Protein AF-A0A3N5P2Y3-F1 (afdb_monomer)

Solvent-accessible surface area (backbone atoms only — not comparable to full-atom values): 26190 Å² total; per-residue (Å²): 135,91,80,46,41,62,80,59,41,38,80,62,49,76,40,61,55,87,36,26,39,49,55,52,52,53,50,26,63,75,69,72,40,63,54,35,40,26,20,47,99,86,50,33,60,53,27,33,39,42,50,65,51,55,53,56,60,42,45,58,80,84,41,73,85,28,77,71,58,50,77,72,63,51,73,63,60,43,50,52,30,48,62,71,39,39,75,42,48,36,70,82,55,31,45,65,76,66,71,67,44,43,50,86,40,55,68,67,58,52,50,49,52,34,62,80,65,70,39,64,60,34,43,24,29,49,97,81,41,29,73,69,20,32,39,39,57,67,50,52,51,52,51,51,35,59,75,70,58,42,75,80,62,65,75,79,72,73,77,80,66,77,75,76,73,73,84,76,87,58,63,77,70,27,14,39,38,28,60,47,77,80,24,70,40,20,51,34,26,37,44,52,46,5,36,50,33,35,46,49,39,84,53,25,61,36,35,35,44,32,36,60,47,47,64,68,61,59,52,55,52,48,63,62,48,71,72,61,88,68,93,70,96,67,62,66,68,59,58,50,50,51,53,48,51,48,46,39,64,72,51,46,50,55,51,51,51,52,47,52,50,42,19,46,68,22,46,31,77,42,52,75,44,82,45,79,46,79,40,58,54,42,60,53,51,51,51,50,48,66,76,44,86,40,26,26,36,42,26,25,42,41,64,87,83,80,77,91,73,88,63,64,20,71,50,54,50,51,46,58,67,35,73,57,67,40,26,39,35,38,45,18,58,63,50,72,74,65,53,70,92,46,68,79,44,33,26,33,35,34,53,42,80,71,20,71,18,18,50,44,18,43,48,53,49,21,53,52,43,37,49,48,40,82,53,34,63,35,37,36,41,33,36,58,46,43,54,83,55,58,78,71,56,98,76,77,96,64,58,75,65,52,43,54,49,55,48,50,46,48,25,45,78,54,66,35,64,66,92,36,54,44,82,45,81,47,78,39,59,52,40,61,51,54,53,49,50,40,58,76,70,61,32,29,26,41,30,25,16,27,36,61,85,70,96,70,67,98,43,52,56,28,71,48,46,50,49,38,60,51,68,50,52,49,25,24,34,34,35,22,38,59,131

Radius of gyration: 28.96 Å; Cα contacts (8 Å, |Δi|>4): 832; chains: 1; bounding box: 65×75×72 Å

Sequence (483 aa):
MNTKIQDIMRKPVLIDSNATFVDALRKMILDKTNSLLVVNKSGKLIGAVQSFDLIKQVVPAYLQSDEIAAHFATDEIFKEACEAAKNIPIEKLMNKNPKTITPQGSLLGAIVIALAHGQARIPVVDEQHRPLGILTRTQLKQVIGKCIDIEKSLAKEELVEPRPFKAVSAEPLTGFLLPVDGSEPGKRAVRFTGCLASALGDRVHTITLLRVLAGGYLKRRLDDMAKVRVKGEIIESDIFKTSREEHVSKNIKPMLAEAEAELKKFGARASVDQKIADGVPAEQILQIAEEGDYSTIIMGRRGISAVREVLLGSVTASLLHKPIRQSVYVIGAKADILKADTCPIPRILVPLDGSPHAEAAAREAAILAKCYGDAVAEVILLHVIDLARYAKSEHISKSQEDILKEAQQIFTDSGVSESRIANMVEYGSPGEVILNTAKEKRTNLLILGRRGRSAFQELFMGSVSREVVQRCTDATVGVVSGY

Nearest PDB structures (foldseek):
  4esy-assembly1_B  TM=7.771E-01  e=1.779E-09  Sphaerobacter thermophilus DSM 20745
  4noc-assembly2_C-2  TM=7.781E-01  e=1.392E-08  Kribbella flavida DSM 17836
  4noc-assembly1_A  TM=7.664E-01  e=3.169E-08  Kribbella flavida DSM 17836
  4noc-assembly1_B  TM=7.401E-01  e=2.205E-07  Kribbella flavida DSM 17836
  4r2l-assembly1_B-2  TM=6.651E-01  e=1.518E-05  Salmonella enterica subsp. enterica serovar Typhimurium str. LT2

Structure (mmCIF, N/CA/C/O backbone):
data_AF-A0A3N5P2Y3-F1
#
_entry.id   AF-A0A3N5P2Y3-F1
#
loop_
_atom_site.group_PDB
_atom_site.id
_atom_site.type_symbol
_atom_site.label_atom_id
_atom_site.label_alt_id
_atom_site.label_comp_id
_atom_site.label_asym_id
_atom_site.label_entity_id
_atom_site.label_seq_id
_atom_site.pdbx_PDB_ins_code
_atom_site.Cartn_x
_atom_site.Cartn_y
_atom_site.Cartn_z
_atom_site.occupancy
_atom_site.B_iso_or_equiv
_atom_site.auth_seq_id
_atom_site.auth_comp_id
_atom_site.auth_asym_id
_atom_site.auth_atom_id
_atom_site.pdbx_PDB_model_num
ATOM 1 N N . MET A 1 1 ? 14.791 -20.524 -47.109 1.00 62.75 1 MET A N 1
ATOM 2 C CA . MET A 1 1 ? 14.972 -19.054 -47.081 1.00 62.75 1 MET A CA 1
ATOM 3 C C . MET A 1 1 ? 16.468 -18.764 -47.193 1.00 62.75 1 MET A C 1
ATOM 5 O O . MET A 1 1 ? 17.213 -19.352 -46.424 1.00 62.75 1 MET A O 1
ATOM 9 N N . ASN A 1 2 ? 16.923 -17.952 -48.156 1.00 70.88 2 ASN A N 1
ATOM 10 C CA . ASN A 1 2 ? 18.357 -17.678 -48.395 1.00 70.88 2 ASN A CA 1
ATOM 11 C C . ASN A 1 2 ? 18.749 -16.252 -47.959 1.00 70.88 2 ASN A C 1
ATOM 13 O O . ASN A 1 2 ? 19.400 -15.523 -48.701 1.00 70.88 2 ASN A O 1
ATOM 17 N N . THR A 1 3 ? 18.269 -15.822 -46.791 1.00 82.62 3 THR A N 1
ATOM 18 C CA . THR A 1 3 ? 18.507 -14.467 -46.272 1.00 82.62 3 THR A CA 1
ATOM 19 C C . THR A 1 3 ? 19.922 -14.363 -45.718 1.00 82.62 3 THR A C 1
ATOM 21 O O . THR A 1 3 ? 20.267 -15.088 -44.782 1.00 82.62 3 THR A O 1
ATOM 24 N N . LYS A 1 4 ? 20.734 -13.451 -46.256 1.00 88.56 4 LYS A N 1
ATOM 25 C CA . LYS A 1 4 ? 22.089 -13.173 -45.767 1.00 88.56 4 LYS A CA 1
ATOM 26 C C . LYS A 1 4 ? 22.096 -11.955 -44.843 1.00 88.56 4 LYS A C 1
ATOM 28 O O . LYS A 1 4 ? 21.179 -11.138 -44.855 1.00 88.56 4 LYS A O 1
ATOM 33 N N . ILE A 1 5 ? 23.162 -11.801 -44.054 1.00 90.75 5 ILE A N 1
ATOM 34 C CA . ILE A 1 5 ? 23.327 -10.664 -43.129 1.00 90.75 5 ILE A CA 1
ATOM 35 C C . ILE A 1 5 ? 23.330 -9.330 -43.883 1.00 90.75 5 ILE A C 1
ATOM 37 O O . ILE A 1 5 ? 22.696 -8.372 -43.442 1.00 90.75 5 ILE A O 1
ATOM 41 N N . GLN A 1 6 ? 23.983 -9.285 -45.046 1.00 91.94 6 GLN A N 1
ATOM 42 C CA . GLN A 1 6 ? 24.007 -8.106 -45.915 1.00 91.94 6 GLN A CA 1
ATOM 43 C C . GLN A 1 6 ? 22.612 -7.615 -46.341 1.00 91.94 6 GLN A C 1
ATOM 45 O O . GLN A 1 6 ? 22.437 -6.421 -46.557 1.00 91.94 6 GLN A O 1
ATOM 50 N N . ASP A 1 7 ? 21.624 -8.513 -46.421 1.00 89.50 7 ASP A N 1
ATOM 51 C CA . ASP A 1 7 ? 20.279 -8.192 -46.912 1.00 89.50 7 ASP A CA 1
ATOM 52 C C . ASP A 1 7 ? 19.411 -7.543 -45.820 1.00 89.50 7 ASP A C 1
ATOM 54 O O . ASP A 1 7 ? 18.368 -6.957 -46.104 1.00 89.50 7 ASP A O 1
ATOM 58 N N . ILE A 1 8 ? 19.825 -7.667 -44.556 1.00 90.25 8 ILE A N 1
ATOM 59 C CA . ILE A 1 8 ? 19.048 -7.237 -43.387 1.00 90.25 8 ILE A CA 1
ATOM 60 C C . ILE A 1 8 ? 19.789 -6.230 -42.503 1.00 90.25 8 ILE A C 1
ATOM 62 O O . ILE A 1 8 ? 19.181 -5.629 -41.620 1.00 90.25 8 ILE A O 1
ATOM 66 N N . MET A 1 9 ? 21.091 -6.025 -42.699 1.00 92.12 9 MET A N 1
ATOM 67 C CA . MET A 1 9 ? 21.838 -5.011 -41.957 1.00 92.12 9 MET A CA 1
ATOM 68 C C . MET A 1 9 ? 21.356 -3.597 -42.308 1.00 92.12 9 MET A C 1
ATOM 70 O O . MET A 1 9 ? 20.942 -3.312 -43.430 1.00 92.12 9 MET A O 1
ATOM 74 N N . ARG A 1 10 ? 21.435 -2.678 -41.347 1.00 91.25 10 ARG A N 1
ATOM 75 C CA . ARG A 1 10 ? 21.181 -1.249 -41.573 1.00 91.25 10 ARG A CA 1
ATOM 76 C C . ARG A 1 10 ? 22.482 -0.473 -41.645 1.00 91.25 10 ARG A C 1
ATOM 78 O O . ARG A 1 10 ? 23.489 -0.912 -41.099 1.00 91.25 10 ARG A O 1
ATOM 85 N N . LYS A 1 11 ? 22.448 0.709 -42.264 1.00 92.19 11 LYS A N 1
ATOM 86 C CA . LYS A 1 11 ? 23.591 1.628 -42.241 1.00 92.19 11 LYS A CA 1
ATOM 87 C C . LYS A 1 11 ? 23.950 1.975 -40.790 1.00 92.19 11 LYS A C 1
ATOM 89 O O . LYS A 1 11 ? 23.043 2.281 -40.009 1.00 92.19 11 LYS A O 1
ATOM 94 N N . PRO A 1 12 ? 25.236 1.909 -40.415 1.00 93.25 12 PRO A N 1
ATOM 95 C CA . PRO A 1 12 ? 25.651 2.274 -39.078 1.00 93.25 12 PRO A CA 1
ATOM 96 C C . PRO A 1 12 ? 25.706 3.797 -38.955 1.00 93.25 12 PRO A C 1
ATOM 98 O O . PRO A 1 12 ? 25.981 4.506 -39.922 1.00 93.25 12 PRO A O 1
ATOM 101 N N . VAL A 1 13 ? 25.496 4.294 -37.741 1.00 95.19 13 VAL A N 1
ATOM 102 C CA . VAL A 1 13 ? 25.806 5.684 -37.402 1.00 95.19 13 VAL A CA 1
ATOM 103 C C . VAL A 1 13 ? 27.180 5.689 -36.748 1.00 95.19 13 VAL A C 1
ATOM 105 O O . VAL A 1 13 ? 27.396 5.010 -35.742 1.00 95.19 13 VAL A O 1
ATOM 108 N N . LEU A 1 14 ? 28.118 6.402 -37.363 1.00 96.00 14 LEU A N 1
ATOM 109 C CA . LEU A 1 14 ? 29.520 6.420 -36.953 1.00 96.00 14 LEU A CA 1
ATOM 110 C C . LEU A 1 14 ? 29.823 7.643 -36.094 1.00 96.00 14 LEU A C 1
ATOM 112 O O . LEU A 1 14 ? 29.237 8.704 -36.301 1.00 96.00 14 LEU A O 1
ATOM 116 N N . ILE A 1 15 ? 30.765 7.507 -35.171 1.00 97.06 15 ILE A N 1
ATOM 117 C CA . ILE A 1 15 ? 31.298 8.619 -34.388 1.00 97.06 15 ILE A CA 1
ATOM 118 C C . ILE A 1 15 ? 32.814 8.481 -34.238 1.00 97.06 15 ILE A C 1
ATOM 120 O O . ILE A 1 15 ? 33.336 7.368 -34.167 1.00 97.06 15 ILE A O 1
ATOM 124 N N . ASP A 1 16 ? 33.519 9.610 -34.236 1.00 95.75 16 ASP A N 1
ATOM 125 C CA . ASP A 1 16 ? 34.974 9.637 -34.082 1.00 95.75 16 ASP A CA 1
ATOM 126 C C . ASP A 1 16 ? 35.385 9.309 -32.639 1.00 95.75 16 ASP A C 1
ATOM 128 O O . ASP A 1 16 ? 34.681 9.638 -31.682 1.00 95.75 16 ASP A O 1
ATOM 132 N N . SER A 1 17 ? 36.546 8.679 -32.475 1.00 94.31 17 SER A N 1
ATOM 133 C CA . SER A 1 17 ? 37.089 8.294 -31.172 1.00 94.31 17 SER A CA 1
ATOM 134 C C . SER A 1 17 ? 37.378 9.463 -30.226 1.00 94.31 17 SER A C 1
ATOM 136 O O . SER A 1 17 ? 37.420 9.258 -29.017 1.00 94.31 17 SER A O 1
ATOM 138 N N . ASN A 1 18 ? 37.574 10.676 -30.753 1.00 94.81 18 ASN A N 1
ATOM 139 C CA . ASN A 1 18 ? 37.825 11.882 -29.957 1.00 94.81 18 ASN A CA 1
ATOM 140 C C . ASN A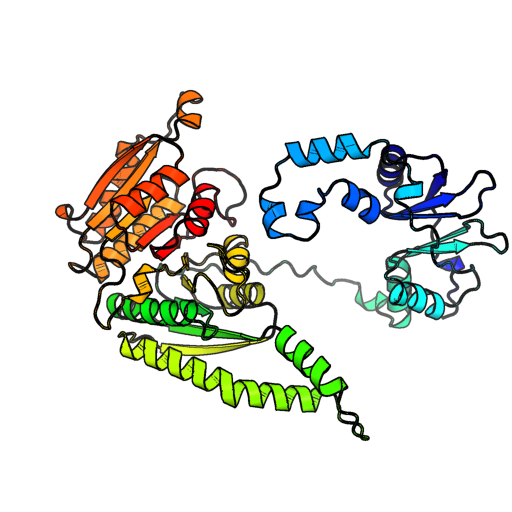 1 18 ? 36.536 12.571 -29.483 1.00 94.81 18 ASN A C 1
ATOM 142 O O . ASN A 1 18 ? 36.601 13.611 -28.831 1.00 94.81 18 ASN A O 1
ATOM 146 N N . ALA A 1 19 ? 35.369 12.020 -29.825 1.00 96.94 19 ALA A N 1
ATOM 147 C CA . ALA A 1 19 ? 34.086 12.575 -29.434 1.00 96.94 19 ALA A CA 1
ATOM 148 C C . ALA A 1 19 ? 33.841 12.485 -27.921 1.00 96.94 19 ALA A C 1
ATOM 150 O O . ALA A 1 19 ? 34.398 11.647 -27.204 1.00 96.94 19 ALA A O 1
ATOM 151 N N . THR A 1 20 ? 32.945 13.341 -27.447 1.00 97.75 20 THR A N 1
ATOM 152 C CA . THR A 1 20 ? 32.505 13.398 -26.052 1.00 97.75 20 THR A CA 1
ATOM 153 C C . THR A 1 20 ? 31.113 12.794 -25.864 1.00 97.75 20 THR A C 1
ATOM 155 O O . THR A 1 20 ? 30.417 12.441 -26.821 1.00 97.75 20 THR A O 1
ATOM 158 N N . PHE A 1 21 ? 30.675 12.708 -24.609 1.00 96.75 21 PHE A N 1
ATOM 159 C CA . PHE A 1 21 ? 29.302 12.387 -24.233 1.00 96.75 21 PHE A CA 1
ATOM 160 C C . PHE A 1 21 ? 28.274 13.263 -24.966 1.00 96.75 21 PHE A C 1
ATOM 162 O O . PHE A 1 21 ? 27.301 12.736 -25.506 1.00 96.75 21 PHE A O 1
ATOM 169 N N . VAL A 1 22 ? 28.485 14.586 -25.028 1.00 96.88 22 VAL A N 1
ATOM 170 C CA . VAL A 1 22 ? 27.554 15.511 -25.705 1.00 96.88 22 VAL A CA 1
ATOM 171 C C . VAL A 1 22 ? 27.490 15.237 -27.201 1.00 96.88 22 VAL A C 1
ATOM 173 O O . VAL A 1 22 ? 26.399 15.242 -27.771 1.00 96.88 22 VAL A O 1
ATOM 176 N N . ASP A 1 23 ? 28.627 14.963 -27.838 1.00 97.44 23 ASP A N 1
ATOM 177 C CA . ASP A 1 23 ? 28.667 14.641 -29.266 1.00 97.44 23 ASP A CA 1
ATOM 178 C C . ASP A 1 23 ? 27.912 13.342 -29.558 1.00 97.44 23 ASP A C 1
ATOM 180 O O . ASP A 1 23 ? 27.115 13.279 -30.497 1.00 97.44 23 ASP A O 1
ATOM 184 N N . ALA A 1 24 ? 28.109 12.324 -28.713 1.00 96.94 24 ALA A N 1
ATOM 185 C CA . ALA A 1 24 ? 27.400 11.054 -28.799 1.00 96.94 24 ALA A CA 1
ATOM 186 C C . ALA A 1 24 ? 25.887 11.236 -28.625 1.00 96.94 24 ALA A C 1
ATOM 188 O O . ALA A 1 24 ? 25.109 10.765 -29.456 1.00 96.94 24 ALA A O 1
ATOM 189 N N . LEU A 1 25 ? 25.468 11.962 -27.586 1.00 96.19 25 LEU A N 1
ATOM 190 C CA . LEU A 1 25 ? 24.062 12.233 -27.300 1.00 96.19 25 LEU A CA 1
ATOM 191 C C . LEU A 1 25 ? 23.401 13.014 -28.441 1.00 96.19 25 LEU A C 1
ATOM 193 O O . LEU A 1 25 ? 22.348 12.616 -28.939 1.00 96.19 25 LEU A O 1
ATOM 197 N N . ARG A 1 26 ? 24.049 14.088 -28.909 1.00 97.00 26 ARG A N 1
ATOM 198 C CA . ARG A 1 26 ? 23.584 14.892 -30.047 1.00 97.00 26 ARG A CA 1
ATOM 199 C C . ARG A 1 26 ? 23.391 14.018 -31.280 1.00 97.00 26 ARG A C 1
ATOM 201 O O . ARG A 1 26 ? 22.352 14.101 -31.933 1.00 97.00 26 ARG A O 1
ATOM 208 N N . LYS A 1 27 ? 24.370 13.166 -31.587 1.00 96.31 27 LYS A N 1
ATOM 209 C CA . LYS A 1 27 ? 24.320 12.295 -32.759 1.00 96.31 27 LYS A CA 1
ATOM 210 C C . LYS A 1 27 ? 23.215 11.243 -32.651 1.00 96.31 27 LYS A C 1
ATOM 212 O O . LYS A 1 27 ? 22.476 11.049 -33.608 1.00 96.31 27 LYS A O 1
ATOM 217 N N . MET A 1 28 ? 23.033 10.636 -31.477 1.00 95.12 28 MET A N 1
ATOM 218 C CA . MET A 1 28 ? 21.933 9.700 -31.213 1.00 95.12 28 MET A CA 1
ATOM 219 C C . MET A 1 28 ? 20.549 10.341 -31.394 1.00 95.12 28 MET A C 1
ATOM 221 O O . MET A 1 28 ? 19.680 9.733 -32.020 1.00 95.12 28 MET A O 1
ATOM 225 N N . ILE A 1 29 ? 20.354 11.569 -30.901 1.00 92.25 29 ILE A N 1
ATOM 226 C CA . ILE A 1 29 ? 19.088 12.308 -31.032 1.00 92.25 29 ILE A CA 1
ATOM 227 C C . ILE A 1 29 ? 18.802 12.653 -32.499 1.00 92.25 29 ILE A C 1
ATOM 229 O O . ILE A 1 29 ? 17.711 12.363 -32.992 1.00 92.25 29 ILE A O 1
ATOM 233 N N . LEU A 1 30 ? 19.776 13.240 -33.204 1.00 93.94 30 LEU A N 1
ATOM 234 C CA . LEU A 1 30 ? 19.615 13.667 -34.600 1.00 93.94 30 LEU A CA 1
ATOM 235 C C . LEU A 1 30 ? 19.366 12.483 -35.539 1.00 93.94 30 LEU A C 1
ATOM 237 O O . LEU A 1 30 ? 18.422 12.504 -36.327 1.00 93.94 30 LEU A O 1
ATOM 241 N N . ASP A 1 31 ? 20.178 11.433 -35.419 1.00 91.62 31 ASP A N 1
ATOM 242 C CA . ASP A 1 31 ? 20.092 10.244 -36.269 1.00 91.62 31 ASP A CA 1
ATOM 243 C C . ASP A 1 31 ? 19.019 9.243 -35.779 1.00 91.62 31 ASP A C 1
ATOM 245 O O . ASP A 1 31 ? 18.874 8.158 -36.346 1.00 91.62 31 ASP A O 1
ATOM 249 N N . LYS A 1 32 ? 18.265 9.586 -34.718 1.00 91.31 32 LYS A N 1
ATOM 250 C CA . LYS A 1 32 ? 17.223 8.756 -34.078 1.00 91.31 32 LYS A CA 1
ATOM 251 C C . LYS A 1 32 ? 17.689 7.316 -33.834 1.00 91.31 32 LYS A C 1
ATOM 253 O O . LYS A 1 32 ? 16.984 6.344 -34.123 1.00 91.31 32 LYS A O 1
ATOM 258 N N . THR A 1 33 ? 18.901 7.178 -33.304 1.00 88.75 33 THR A N 1
ATOM 259 C CA . THR A 1 33 ? 19.551 5.893 -33.040 1.00 88.75 33 THR A CA 1
ATOM 260 C C . THR A 1 33 ? 19.913 5.757 -31.569 1.00 88.75 33 THR A C 1
ATOM 262 O O . THR A 1 33 ? 20.236 6.719 -30.889 1.00 88.75 33 THR A O 1
ATOM 265 N N . ASN A 1 34 ? 19.921 4.519 -31.089 1.00 88.00 34 ASN A N 1
ATOM 266 C CA . ASN A 1 34 ? 20.311 4.162 -29.725 1.00 88.00 34 ASN A CA 1
ATOM 267 C C . ASN A 1 34 ? 21.711 3.527 -29.670 1.00 88.00 34 ASN A C 1
ATOM 269 O O . ASN A 1 34 ? 22.082 2.920 -28.663 1.00 88.00 34 ASN A O 1
ATOM 273 N N . SER A 1 35 ? 22.465 3.572 -30.772 1.00 90.38 35 SER A N 1
ATOM 274 C CA . SER A 1 35 ? 23.852 3.115 -30.804 1.00 90.38 35 SER A CA 1
ATOM 275 C C . SER A 1 35 ? 24.683 3.817 -31.856 1.00 90.38 35 SER A C 1
ATOM 277 O O . SER A 1 35 ? 24.202 4.057 -32.966 1.00 90.38 35 SER A O 1
ATOM 279 N N . LEU A 1 36 ? 25.953 3.999 -31.524 1.00 95.00 36 LEU A N 1
ATOM 280 C CA . LEU A 1 36 ? 26.986 4.532 -32.391 1.00 95.00 36 LEU A CA 1
ATOM 281 C C . LEU A 1 36 ? 28.140 3.535 -32.478 1.00 95.00 36 LEU A C 1
ATOM 283 O O . LEU A 1 36 ? 28.484 2.879 -31.491 1.00 95.00 36 LEU A O 1
ATOM 287 N N . LEU A 1 37 ? 28.740 3.434 -33.659 1.00 96.00 37 LEU A N 1
ATOM 288 C CA . LEU A 1 37 ? 29.993 2.716 -33.851 1.00 96.00 37 LEU A CA 1
ATOM 289 C C . LEU A 1 37 ? 31.141 3.715 -33.808 1.00 96.00 37 LEU A C 1
ATOM 291 O O . LEU A 1 37 ? 31.149 4.687 -34.563 1.00 96.00 37 LEU A O 1
ATOM 295 N N . VAL A 1 38 ? 32.091 3.474 -32.911 1.00 96.81 38 VAL A N 1
ATOM 296 C CA . VAL A 1 38 ? 33.249 4.340 -32.717 1.00 96.81 38 VAL A CA 1
ATOM 297 C C . VAL A 1 38 ? 34.339 3.907 -33.681 1.00 96.81 38 VAL A C 1
ATOM 299 O O . VAL A 1 38 ? 34.763 2.746 -33.670 1.00 96.81 38 VAL A O 1
ATOM 302 N N . VAL A 1 39 ? 34.785 4.838 -34.516 1.00 96.19 39 VAL A N 1
ATOM 303 C CA . VAL A 1 39 ? 35.853 4.615 -35.491 1.00 96.19 39 VAL A CA 1
ATOM 304 C C . VAL A 1 39 ? 37.058 5.488 -35.180 1.00 96.19 39 VAL A C 1
ATOM 306 O O . VAL A 1 39 ? 36.932 6.585 -34.638 1.00 96.19 39 VAL A O 1
ATOM 309 N N . ASN A 1 40 ? 38.242 4.989 -35.515 1.00 94.81 40 ASN A N 1
ATOM 310 C CA . ASN A 1 40 ? 39.458 5.795 -35.493 1.00 94.81 40 ASN A CA 1
ATOM 311 C C . ASN A 1 40 ? 39.592 6.629 -36.787 1.00 94.81 40 ASN A C 1
ATOM 313 O O . ASN A 1 40 ? 38.794 6.501 -37.718 1.00 94.81 40 ASN A O 1
ATOM 317 N N . LYS A 1 41 ? 40.668 7.421 -36.891 1.00 92.00 41 LYS A N 1
ATOM 318 C CA . LYS A 1 41 ? 40.964 8.257 -38.071 1.00 92.00 41 LYS A CA 1
ATOM 319 C C . LYS A 1 41 ? 41.088 7.485 -39.393 1.00 92.00 41 LYS A C 1
ATOM 321 O O . LYS A 1 41 ? 40.909 8.081 -40.448 1.00 92.00 41 LYS A O 1
ATOM 326 N N . SER A 1 42 ? 41.397 6.185 -39.360 1.00 91.12 42 SER A N 1
ATOM 327 C CA . SER A 1 42 ? 41.461 5.340 -40.562 1.00 91.12 42 SER A CA 1
ATOM 328 C C . SER A 1 42 ? 40.126 4.670 -40.912 1.00 91.12 42 SER A C 1
ATOM 330 O O . SER A 1 42 ? 40.066 3.873 -41.846 1.00 91.12 42 SER A O 1
ATOM 332 N N . GLY A 1 43 ? 39.049 4.979 -40.179 1.00 91.62 43 GLY A N 1
ATOM 333 C CA . GLY A 1 43 ? 37.712 4.424 -40.394 1.00 91.62 43 GLY A CA 1
ATOM 334 C C . GLY A 1 43 ? 37.526 3.000 -39.861 1.00 91.62 43 GLY A C 1
ATOM 335 O O . GLY A 1 43 ? 36.499 2.376 -40.130 1.00 91.62 43 GLY A O 1
ATOM 336 N N . LYS A 1 44 ? 38.497 2.466 -39.110 1.00 95.75 44 LYS A N 1
ATOM 337 C CA . LYS A 1 44 ? 38.411 1.136 -38.498 1.00 95.75 44 LYS A CA 1
ATOM 338 C C . LYS A 1 44 ? 37.555 1.194 -37.237 1.00 95.75 44 LYS A C 1
ATOM 340 O O . LYS A 1 44 ? 37.690 2.126 -36.443 1.00 95.75 44 LYS A O 1
ATOM 345 N N . LEU A 1 45 ? 36.714 0.181 -37.035 1.00 96.12 45 LEU A N 1
ATOM 346 C CA . LEU A 1 45 ? 35.938 0.029 -35.807 1.00 96.12 45 LEU A CA 1
ATOM 347 C C . LEU A 1 45 ? 36.878 -0.184 -34.612 1.00 96.12 45 LEU A C 1
ATOM 349 O O . LEU A 1 45 ? 37.726 -1.075 -34.645 1.00 96.12 45 LEU A O 1
ATOM 353 N N . ILE A 1 46 ? 36.709 0.611 -33.558 1.00 95.62 46 ILE A N 1
ATOM 354 C CA . ILE A 1 46 ? 37.466 0.476 -32.301 1.00 95.62 46 ILE A CA 1
ATOM 355 C C . ILE A 1 46 ? 36.570 0.372 -31.063 1.00 95.62 46 ILE A C 1
ATOM 357 O O . ILE A 1 46 ? 37.059 0.138 -29.962 1.00 95.62 46 ILE A O 1
ATOM 361 N N . GLY A 1 47 ? 35.261 0.563 -31.224 1.00 94.31 47 GLY A N 1
ATOM 362 C CA . GLY A 1 47 ? 34.318 0.419 -30.130 1.00 94.31 47 GLY A CA 1
ATOM 363 C C . GLY A 1 47 ? 32.874 0.642 -30.545 1.00 94.31 47 GLY A C 1
ATOM 364 O O . GLY A 1 47 ? 32.572 0.984 -31.688 1.00 94.31 47 GLY A O 1
ATOM 365 N N . ALA A 1 48 ? 31.962 0.444 -29.603 1.00 93.44 48 ALA A N 1
ATOM 366 C CA . ALA A 1 48 ? 30.548 0.752 -29.775 1.00 93.44 48 ALA A CA 1
ATOM 367 C C . ALA A 1 48 ? 29.983 1.365 -28.495 1.00 93.44 48 ALA A C 1
ATOM 369 O O . ALA A 1 48 ? 30.359 0.960 -27.395 1.00 93.44 48 ALA A O 1
ATOM 370 N N . VAL A 1 49 ? 29.076 2.326 -28.652 1.00 93.19 49 VAL A N 1
ATOM 371 C CA . VAL A 1 49 ? 28.420 3.043 -27.548 1.00 93.19 49 VAL A CA 1
ATOM 372 C C . VAL A 1 49 ? 26.921 2.932 -27.735 1.00 93.19 49 VAL A C 1
ATOM 374 O O . VAL A 1 49 ?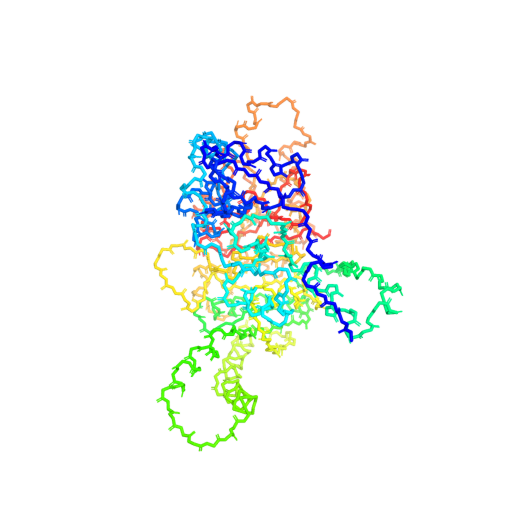 26.409 3.128 -28.840 1.00 93.19 49 VAL A O 1
ATOM 377 N N . GLN A 1 50 ? 26.206 2.615 -26.667 1.00 90.25 50 GLN A N 1
ATOM 378 C CA . GLN A 1 50 ? 24.756 2.508 -26.631 1.00 90.25 50 GLN A CA 1
ATOM 379 C C . GLN A 1 50 ? 24.153 3.615 -25.768 1.00 90.25 50 GLN A C 1
ATOM 381 O O . GLN A 1 50 ? 24.815 4.178 -24.901 1.00 90.25 50 GLN A O 1
ATOM 386 N N . SER A 1 51 ? 22.869 3.909 -25.974 1.00 89.56 51 SER A N 1
ATOM 387 C CA . SER A 1 51 ? 22.150 4.870 -25.128 1.00 89.56 51 SER A CA 1
ATOM 388 C C . SER A 1 51 ? 22.195 4.488 -23.644 1.00 89.56 51 SER A C 1
ATOM 390 O O . SER A 1 51 ? 22.288 5.368 -22.796 1.00 89.56 51 SER A O 1
ATOM 392 N N . PHE A 1 52 ? 22.224 3.189 -23.325 1.00 85.38 52 PHE A N 1
ATOM 393 C CA . PHE A 1 52 ? 22.409 2.699 -21.958 1.00 85.38 52 PHE A CA 1
ATOM 394 C C . PHE A 1 52 ? 23.742 3.144 -21.333 1.00 85.38 52 PHE A C 1
ATOM 396 O O . PHE A 1 52 ? 23.762 3.530 -20.166 1.00 85.38 52 PHE A O 1
ATOM 403 N N . ASP A 1 53 ? 24.833 3.163 -22.107 1.00 89.31 53 ASP A N 1
ATOM 404 C CA . ASP A 1 53 ? 26.152 3.596 -21.625 1.00 89.31 53 ASP A CA 1
ATOM 405 C C . ASP A 1 53 ? 26.147 5.084 -21.252 1.00 89.31 53 ASP A C 1
ATOM 407 O O . ASP A 1 53 ? 26.806 5.471 -20.288 1.00 89.31 53 ASP A O 1
ATOM 411 N N . LEU A 1 54 ? 25.364 5.897 -21.978 1.00 90.31 54 LEU A N 1
ATOM 412 C CA . LEU A 1 54 ? 25.151 7.316 -21.677 1.00 90.31 54 LEU A CA 1
ATOM 413 C C . LEU A 1 54 ? 24.250 7.500 -20.448 1.00 90.31 54 LEU A C 1
ATOM 415 O O . LEU A 1 54 ? 24.609 8.231 -19.529 1.00 90.31 54 LEU A O 1
ATOM 419 N N . ILE A 1 55 ? 23.108 6.805 -20.399 1.00 85.31 55 ILE A N 1
ATOM 420 C CA . ILE A 1 55 ? 22.159 6.877 -19.274 1.00 85.31 55 ILE A CA 1
ATOM 421 C C . ILE A 1 55 ? 22.858 6.510 -17.963 1.00 85.31 55 ILE A C 1
ATOM 423 O O . ILE A 1 55 ? 22.681 7.189 -16.958 1.00 85.31 55 ILE A O 1
ATOM 427 N N . LYS A 1 56 ? 23.722 5.492 -17.978 1.00 83.56 56 LYS A N 1
ATOM 428 C CA . LYS A 1 56 ? 24.483 5.082 -16.796 1.00 83.56 56 LYS A CA 1
ATOM 429 C C . LYS A 1 56 ? 25.361 6.202 -16.217 1.00 83.56 56 LYS A C 1
ATOM 431 O O . LYS A 1 56 ? 25.581 6.211 -15.011 1.00 83.56 56 LYS A O 1
ATOM 436 N N . GLN A 1 57 ? 25.852 7.141 -17.032 1.00 86.56 57 GLN A N 1
ATOM 437 C CA . GLN A 1 57 ? 26.707 8.237 -16.543 1.00 86.56 57 GLN A CA 1
ATOM 438 C C . GLN A 1 57 ? 25.940 9.314 -15.781 1.00 86.56 57 GLN A C 1
ATOM 440 O O . GLN A 1 57 ? 26.532 10.014 -14.968 1.00 86.56 57 GLN A O 1
ATOM 445 N N . VAL A 1 58 ? 24.640 9.452 -16.042 1.00 84.00 58 VAL A N 1
ATOM 446 C CA . VAL A 1 58 ? 23.791 10.464 -15.395 1.00 84.00 58 VAL A CA 1
ATOM 447 C C . VAL A 1 58 ? 23.043 9.907 -14.181 1.00 84.00 58 VAL A C 1
ATOM 449 O O . VAL A 1 58 ? 22.214 10.598 -13.597 1.00 84.00 58 VAL A O 1
ATOM 452 N N . VAL A 1 59 ? 23.350 8.666 -13.781 1.00 75.88 59 VAL A N 1
ATOM 453 C CA . VAL A 1 59 ? 22.857 8.046 -12.548 1.00 75.88 59 VAL A CA 1
ATOM 454 C C . VAL A 1 59 ? 23.971 8.084 -11.494 1.00 75.88 59 VAL A C 1
ATOM 456 O O . VAL A 1 59 ? 24.979 7.384 -11.657 1.00 75.88 59 VAL A O 1
ATOM 459 N N . PRO A 1 60 ? 23.807 8.859 -10.403 1.00 69.94 60 PRO A N 1
ATOM 460 C CA . PRO A 1 60 ? 24.751 8.883 -9.290 1.00 69.94 60 PRO A CA 1
ATOM 461 C C . PRO A 1 60 ? 25.083 7.478 -8.779 1.00 69.94 60 PRO A C 1
ATOM 463 O O . PRO A 1 60 ? 24.203 6.628 -8.671 1.00 69.94 60 PRO A O 1
ATOM 466 N N . ALA A 1 61 ? 26.349 7.227 -8.433 1.00 66.56 61 ALA A N 1
ATOM 467 C CA . ALA A 1 61 ? 26.833 5.886 -8.085 1.00 66.56 61 ALA A CA 1
ATOM 468 C C . ALA A 1 61 ? 26.045 5.220 -6.941 1.00 66.56 61 ALA A C 1
ATOM 470 O O . ALA A 1 61 ? 25.796 4.019 -6.990 1.00 66.56 61 ALA A O 1
ATOM 471 N N . TYR A 1 62 ? 25.594 6.003 -5.956 1.00 61.56 62 TYR A N 1
ATOM 472 C CA . TYR A 1 62 ? 24.790 5.517 -4.830 1.00 61.56 62 TYR A CA 1
ATOM 473 C C . TYR A 1 62 ? 23.353 5.116 -5.220 1.00 61.56 62 TYR A C 1
ATOM 475 O O . TYR A 1 62 ? 22.695 4.424 -4.454 1.00 61.56 62 TYR A O 1
ATOM 483 N N . LEU A 1 63 ? 22.879 5.506 -6.410 1.00 60.44 63 LEU A N 1
ATOM 484 C CA . LEU A 1 63 ? 21.563 5.146 -6.953 1.00 60.44 63 LEU A CA 1
ATOM 485 C C . LEU A 1 63 ? 21.613 3.968 -7.935 1.00 60.44 63 LEU A C 1
ATOM 487 O O . LEU A 1 63 ? 20.570 3.455 -8.327 1.00 60.44 63 LEU A O 1
ATOM 491 N N . GLN A 1 64 ? 22.801 3.513 -8.351 1.00 55.53 64 GLN A N 1
ATOM 492 C CA . GLN A 1 64 ? 22.932 2.490 -9.402 1.00 55.53 64 GLN A CA 1
ATOM 493 C C . GLN A 1 64 ? 22.483 1.083 -8.974 1.00 55.53 64 GLN A C 1
ATOM 495 O O . GLN A 1 64 ? 22.262 0.230 -9.832 1.00 55.53 64 GLN A O 1
ATOM 500 N N . SER A 1 65 ? 22.356 0.828 -7.673 1.00 50.28 65 SER A N 1
ATOM 501 C CA . SER A 1 65 ? 21.975 -0.474 -7.105 1.00 50.28 65 SER A CA 1
ATOM 502 C C . SER A 1 65 ? 20.814 -0.390 -6.113 1.00 50.28 65 SER A C 1
ATOM 504 O O . SER A 1 65 ? 20.499 -1.385 -5.464 1.00 50.28 65 SER A O 1
ATOM 506 N N . ASP A 1 66 ? 20.208 0.788 -5.971 1.00 55.31 66 ASP A N 1
ATOM 507 C CA . ASP A 1 66 ? 19.173 1.065 -4.982 1.00 55.31 66 ASP A CA 1
ATOM 508 C C . ASP A 1 66 ? 17.991 1.775 -5.659 1.00 55.31 66 ASP A C 1
ATOM 510 O O . ASP A 1 66 ? 17.907 3.005 -5.717 1.00 55.31 66 ASP A O 1
ATOM 514 N N . GLU A 1 67 ? 17.076 0.969 -6.210 1.00 48.88 67 GLU A N 1
ATOM 515 C CA . GLU A 1 67 ? 15.834 1.453 -6.831 1.00 48.88 67 GLU A CA 1
ATOM 516 C C . GLU A 1 67 ? 14.985 2.273 -5.848 1.00 48.88 67 GLU A C 1
ATOM 518 O O . GLU A 1 67 ? 14.239 3.156 -6.263 1.00 48.88 67 GLU A O 1
ATOM 523 N N . ILE A 1 68 ? 15.132 2.029 -4.541 1.00 43.28 68 ILE A N 1
ATOM 524 C CA . ILE A 1 68 ? 14.406 2.746 -3.494 1.00 43.28 68 ILE A CA 1
ATOM 525 C C . ILE A 1 68 ? 14.988 4.153 -3.345 1.00 43.28 68 ILE A C 1
ATOM 527 O O . ILE A 1 68 ? 14.231 5.121 -3.351 1.00 43.28 68 ILE A O 1
ATOM 531 N N . ALA A 1 69 ? 16.315 4.292 -3.292 1.00 46.84 69 ALA A N 1
ATOM 532 C CA . ALA A 1 69 ? 16.988 5.589 -3.219 1.00 46.84 69 ALA A CA 1
ATOM 533 C C . ALA A 1 69 ? 16.704 6.480 -4.448 1.00 46.84 69 ALA A C 1
ATOM 535 O O . ALA A 1 69 ? 16.595 7.701 -4.317 1.00 46.84 69 ALA A O 1
ATOM 536 N N . ALA A 1 70 ? 16.522 5.885 -5.636 1.00 49.00 70 ALA A N 1
ATOM 537 C CA . ALA A 1 70 ? 16.245 6.621 -6.874 1.00 49.00 70 ALA A CA 1
ATOM 538 C C . ALA A 1 70 ? 14.920 7.405 -6.824 1.00 49.00 70 ALA A C 1
ATOM 540 O O . ALA A 1 70 ? 14.795 8.451 -7.458 1.00 49.00 70 ALA A O 1
ATOM 541 N N . HIS A 1 71 ? 13.953 6.957 -6.018 1.00 44.28 71 HIS A N 1
ATOM 542 C CA . HIS A 1 71 ? 12.684 7.658 -5.798 1.00 44.28 71 HIS A CA 1
ATOM 543 C C . HIS A 1 71 ? 12.806 8.942 -4.963 1.00 44.28 71 HIS A C 1
ATOM 545 O O . HIS A 1 71 ? 11.834 9.694 -4.861 1.00 44.28 71 HIS A O 1
ATOM 551 N N . PHE A 1 72 ? 13.976 9.193 -4.371 1.00 45.94 72 PHE A N 1
ATOM 552 C CA . PHE A 1 72 ? 14.281 10.391 -3.587 1.00 45.94 72 PHE A CA 1
ATOM 553 C C . PHE A 1 72 ? 15.240 11.344 -4.315 1.00 45.94 72 PHE A C 1
ATOM 555 O O . PHE A 1 72 ? 15.594 12.389 -3.770 1.00 45.94 72 PHE A O 1
ATOM 562 N N . ALA A 1 73 ? 15.659 11.001 -5.537 1.00 56.34 73 ALA A N 1
ATOM 563 C CA . ALA A 1 73 ? 16.451 11.889 -6.375 1.00 56.34 73 ALA A CA 1
ATOM 564 C C . ALA A 1 73 ? 15.591 13.066 -6.861 1.00 56.34 73 ALA A C 1
ATOM 566 O O . ALA A 1 73 ? 14.447 12.877 -7.275 1.00 56.34 73 ALA A O 1
ATOM 567 N N . THR A 1 74 ? 16.141 14.279 -6.811 1.00 68.12 74 THR A N 1
ATOM 568 C CA . THR A 1 74 ? 15.476 15.486 -7.317 1.00 68.12 74 THR A CA 1
ATOM 569 C C . THR A 1 74 ? 15.921 15.807 -8.744 1.00 68.12 74 THR A C 1
ATOM 571 O O . THR A 1 74 ? 16.956 15.325 -9.218 1.00 68.12 74 THR A O 1
ATOM 574 N N . ASP A 1 75 ? 15.163 16.667 -9.427 1.00 72.44 75 ASP A N 1
ATOM 575 C CA . ASP A 1 75 ? 15.513 17.147 -10.767 1.00 72.44 75 ASP A CA 1
ATOM 576 C C . ASP A 1 75 ? 16.849 17.911 -10.776 1.00 72.44 75 ASP A C 1
ATOM 578 O O . ASP A 1 75 ? 17.560 17.908 -11.782 1.00 72.44 75 ASP A O 1
ATOM 582 N N . GLU A 1 76 ? 17.221 18.554 -9.666 1.00 71.12 76 GLU A N 1
ATOM 583 C CA . GLU A 1 76 ? 18.513 19.230 -9.507 1.00 71.12 76 GLU A CA 1
ATOM 584 C C . GLU A 1 76 ? 19.677 18.236 -9.547 1.00 71.12 76 GLU A C 1
ATOM 586 O O . GLU A 1 76 ? 20.626 18.452 -10.298 1.00 71.12 76 GLU A O 1
ATOM 591 N N . ILE A 1 77 ? 19.572 17.111 -8.829 1.00 68.94 77 ILE A N 1
ATOM 592 C CA . ILE A 1 77 ? 20.601 16.055 -8.822 1.00 68.94 77 ILE A CA 1
ATOM 593 C C . ILE A 1 77 ? 20.804 15.501 -10.237 1.00 68.94 77 ILE A C 1
ATOM 595 O O . ILE A 1 77 ? 21.934 15.273 -10.675 1.00 68.94 77 ILE A O 1
ATOM 599 N N . PHE A 1 78 ? 19.710 15.314 -10.979 1.00 74.75 78 PHE A N 1
ATOM 600 C CA . PHE A 1 78 ? 19.775 14.877 -12.370 1.00 74.75 78 PHE A CA 1
ATOM 601 C C . PHE A 1 78 ? 20.456 15.920 -13.271 1.00 74.75 78 PHE A C 1
ATOM 603 O O . PHE A 1 78 ? 21.332 15.568 -14.063 1.00 74.75 78 PHE A O 1
ATOM 610 N N . LYS A 1 79 ? 20.113 17.209 -13.129 1.00 80.06 79 LYS A N 1
ATOM 611 C CA . LYS A 1 79 ? 20.749 18.302 -13.887 1.00 80.06 79 LYS A CA 1
ATOM 612 C C . LYS A 1 79 ? 22.248 18.389 -13.616 1.00 80.06 79 LYS A C 1
ATOM 614 O O . LYS A 1 79 ? 23.020 18.479 -14.568 1.00 80.06 79 LYS A O 1
ATOM 619 N N . GLU A 1 80 ? 22.667 18.320 -12.356 1.00 79.25 80 GLU A N 1
ATOM 620 C CA . GLU A 1 80 ? 24.085 18.327 -11.977 1.00 79.25 80 GLU A CA 1
ATOM 621 C C . GLU A 1 80 ? 24.841 17.139 -12.586 1.00 79.25 80 GLU A C 1
ATOM 623 O O . GLU A 1 80 ? 25.925 17.312 -13.149 1.00 79.25 80 GLU A O 1
ATOM 628 N N . ALA A 1 81 ? 24.246 15.942 -12.555 1.00 79.06 81 ALA A N 1
ATOM 629 C CA . ALA A 1 81 ? 24.827 14.757 -13.180 1.00 79.06 81 ALA A CA 1
ATOM 630 C C . ALA A 1 81 ? 24.953 14.907 -14.709 1.00 79.06 81 ALA A C 1
ATOM 632 O O . ALA A 1 81 ? 25.977 14.535 -15.288 1.00 79.06 81 ALA A O 1
ATOM 633 N N . CYS A 1 82 ? 23.953 15.498 -15.374 1.00 86.25 82 CYS A N 1
ATOM 634 C CA . CYS A 1 82 ? 24.024 15.819 -16.800 1.00 86.25 82 CYS A CA 1
ATOM 635 C C . CYS A 1 82 ? 25.133 16.829 -17.120 1.00 86.25 82 CYS A C 1
ATOM 637 O O . CYS A 1 82 ? 25.857 16.641 -18.099 1.00 86.25 82 CYS A O 1
ATOM 639 N N . GLU A 1 83 ? 25.283 17.881 -16.311 1.00 89.75 83 GLU A N 1
ATOM 640 C CA . GLU A 1 83 ? 26.342 18.884 -16.472 1.00 89.75 83 GLU A CA 1
ATOM 641 C C . GLU A 1 83 ? 27.736 18.262 -16.323 1.00 89.75 83 GLU A C 1
ATOM 643 O O . GLU A 1 83 ? 28.600 18.462 -17.181 1.00 89.75 83 GLU A O 1
ATOM 648 N N . ALA A 1 84 ? 27.935 17.431 -15.297 1.00 87.88 84 ALA A N 1
ATOM 649 C CA . ALA A 1 84 ? 29.198 16.738 -15.058 1.00 87.88 84 ALA A CA 1
ATOM 650 C C . ALA A 1 84 ? 29.568 15.755 -16.186 1.00 87.88 84 ALA A C 1
ATOM 652 O O . ALA A 1 84 ? 30.748 15.579 -16.502 1.00 87.88 84 ALA A O 1
ATOM 653 N N . ALA A 1 85 ? 28.574 15.133 -16.829 1.00 90.94 85 ALA A N 1
ATOM 654 C CA . ALA A 1 85 ? 28.804 14.138 -17.872 1.00 90.94 85 ALA A CA 1
ATOM 655 C C . ALA A 1 85 ? 29.275 14.730 -19.212 1.00 90.94 85 ALA A C 1
ATOM 657 O O . ALA A 1 85 ? 29.849 14.002 -20.025 1.00 90.94 85 ALA A O 1
ATOM 658 N N . LYS A 1 86 ? 29.071 16.035 -19.459 1.00 94.50 86 LYS A N 1
ATOM 659 C CA . LYS A 1 86 ? 29.183 16.644 -20.799 1.00 94.50 86 LYS A CA 1
ATOM 660 C C . LYS A 1 86 ? 30.483 16.327 -21.540 1.00 94.50 86 LYS A C 1
ATOM 662 O O . LYS A 1 86 ? 30.461 15.968 -22.717 1.00 94.50 86 LYS A O 1
ATOM 667 N N . ASN A 1 87 ? 31.603 16.445 -20.835 1.00 95.00 87 ASN A N 1
ATOM 668 C CA . ASN A 1 87 ? 32.941 16.365 -21.419 1.00 95.00 87 ASN A CA 1
ATOM 669 C C . ASN A 1 87 ? 33.587 14.984 -21.261 1.00 95.00 87 ASN A C 1
ATOM 671 O O . ASN A 1 87 ? 34.774 14.834 -21.547 1.00 95.00 87 ASN A O 1
ATOM 675 N N . ILE A 1 88 ? 32.847 13.970 -20.794 1.00 95.56 88 ILE A N 1
ATOM 676 C CA . ILE A 1 88 ? 33.401 12.620 -20.667 1.00 95.56 88 ILE A CA 1
ATOM 677 C C . ILE A 1 88 ? 33.759 12.102 -22.073 1.00 95.56 88 ILE A C 1
ATOM 679 O O . ILE A 1 88 ? 32.882 12.060 -22.940 1.00 95.56 88 ILE A O 1
ATOM 683 N N . PRO A 1 89 ? 35.018 11.693 -22.327 1.00 96.62 89 PRO A N 1
ATOM 684 C CA . PRO A 1 89 ? 35.414 11.136 -23.615 1.00 96.62 89 PRO A CA 1
ATOM 685 C C . PRO A 1 89 ? 34.683 9.830 -23.904 1.00 96.62 89 PRO A C 1
ATOM 687 O O . PRO A 1 89 ? 34.579 8.963 -23.030 1.00 96.62 89 PRO A O 1
ATOM 690 N N . ILE A 1 90 ? 34.250 9.642 -25.149 1.00 94.56 90 ILE A N 1
ATOM 691 C CA . ILE A 1 90 ? 33.492 8.455 -25.547 1.00 94.56 90 ILE A CA 1
ATOM 692 C C . ILE A 1 90 ? 34.299 7.161 -25.378 1.00 94.56 90 ILE A C 1
ATOM 694 O O . ILE A 1 90 ? 33.734 6.104 -25.110 1.00 94.56 90 ILE A O 1
ATOM 698 N N . GLU A 1 91 ? 35.629 7.245 -25.428 1.00 93.56 91 GLU A N 1
ATOM 699 C CA . GLU A 1 91 ? 36.532 6.117 -25.192 1.00 93.56 91 GLU A CA 1
ATOM 700 C C . GLU A 1 91 ? 36.403 5.513 -23.779 1.00 93.56 91 GLU A C 1
ATOM 702 O O . GLU A 1 91 ? 36.664 4.324 -23.586 1.00 93.56 91 GLU A O 1
ATOM 707 N N . LYS A 1 92 ? 35.985 6.318 -22.788 1.00 93.00 92 LYS A N 1
ATOM 708 C CA . LYS A 1 92 ? 35.704 5.850 -21.419 1.00 93.00 92 LYS A CA 1
ATOM 709 C C . LYS A 1 92 ? 34.334 5.181 -21.293 1.00 93.00 92 LYS A C 1
ATOM 711 O O . LYS A 1 92 ? 34.103 4.460 -20.328 1.00 93.00 92 LYS A O 1
ATOM 716 N N . LEU A 1 93 ? 33.438 5.443 -22.242 1.00 91.25 93 LEU A N 1
ATOM 717 C CA . LEU A 1 93 ? 32.050 4.977 -22.243 1.00 91.25 93 LEU A CA 1
ATOM 718 C C . LEU A 1 93 ? 31.859 3.740 -23.121 1.00 91.25 93 LEU A C 1
ATOM 720 O O . LEU A 1 93 ? 30.975 2.929 -22.869 1.00 91.25 93 LEU A O 1
ATOM 724 N N . MET A 1 94 ? 32.666 3.615 -24.173 1.00 92.12 94 MET A N 1
ATOM 725 C CA . MET A 1 94 ? 32.481 2.599 -25.196 1.00 92.12 94 MET A CA 1
ATOM 726 C C . MET A 1 94 ? 32.865 1.197 -24.724 1.00 92.12 94 MET A C 1
ATOM 728 O O . MET A 1 94 ? 33.859 0.989 -24.025 1.00 92.12 94 MET A O 1
ATOM 732 N N . ASN A 1 95 ? 32.161 0.199 -25.252 1.00 89.56 95 ASN A N 1
ATOM 733 C CA . ASN A 1 95 ? 32.689 -1.154 -25.299 1.00 89.56 95 ASN A CA 1
ATOM 734 C C . ASN A 1 95 ? 33.812 -1.206 -26.345 1.00 89.56 95 ASN A C 1
ATOM 736 O O . ASN A 1 95 ? 33.543 -1.054 -27.537 1.00 89.56 95 ASN A O 1
ATOM 740 N N . LYS A 1 96 ? 35.053 -1.435 -25.899 1.00 90.75 96 LYS A N 1
ATOM 741 C CA . LYS A 1 96 ? 36.253 -1.460 -26.756 1.00 90.75 96 LYS A CA 1
ATOM 742 C C . LYS A 1 96 ? 36.371 -2.713 -27.631 1.00 90.75 96 LYS A C 1
ATOM 744 O O . LYS A 1 96 ? 37.099 -2.700 -28.612 1.00 90.75 96 LYS A O 1
ATOM 749 N N . ASN A 1 97 ? 35.652 -3.788 -27.300 1.00 84.56 97 ASN A N 1
ATOM 750 C CA . ASN A 1 97 ? 35.724 -5.066 -28.014 1.00 84.56 97 ASN A CA 1
ATOM 751 C C . ASN A 1 97 ? 34.329 -5.547 -28.441 1.00 84.56 97 ASN A C 1
ATOM 753 O O . ASN A 1 97 ? 33.872 -6.606 -27.991 1.00 84.56 97 ASN A O 1
ATOM 757 N N . PRO A 1 98 ? 33.613 -4.787 -29.292 1.00 87.25 98 PRO A N 1
ATOM 758 C CA . PRO A 1 98 ? 32.321 -5.235 -29.777 1.00 87.25 98 PRO A CA 1
ATOM 759 C C . PRO A 1 98 ? 32.512 -6.484 -30.646 1.00 87.25 98 PRO A C 1
ATOM 761 O O . PRO A 1 98 ? 33.327 -6.495 -31.566 1.00 87.25 98 PRO A O 1
ATOM 764 N N . LYS A 1 99 ? 31.754 -7.551 -30.373 1.00 90.81 99 LYS A N 1
ATOM 765 C CA . LYS A 1 99 ? 31.724 -8.711 -31.269 1.00 90.81 99 LYS A CA 1
ATOM 766 C C . LYS A 1 99 ? 31.086 -8.315 -32.591 1.00 90.81 99 LYS A C 1
ATOM 768 O O . LYS A 1 99 ? 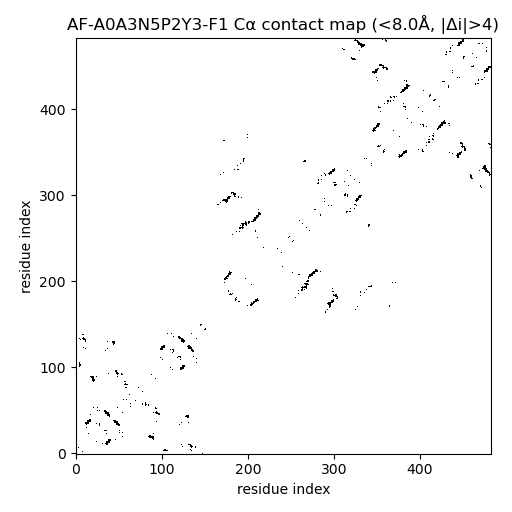30.025 -7.698 -32.602 1.00 90.81 99 LYS A O 1
ATOM 773 N N . THR A 1 100 ? 31.741 -8.669 -33.687 1.00 92.75 100 THR A N 1
ATOM 774 C CA . THR A 1 100 ? 31.327 -8.304 -35.040 1.00 92.75 100 THR A CA 1
ATOM 775 C C . THR A 1 100 ? 30.944 -9.536 -35.848 1.00 92.75 100 THR A C 1
ATOM 777 O O . THR A 1 100 ? 31.246 -10.670 -35.475 1.00 92.75 100 THR A O 1
ATOM 780 N N . ILE A 1 101 ? 30.285 -9.304 -36.978 1.00 93.88 101 ILE A N 1
ATOM 781 C CA . ILE A 1 101 ? 30.008 -10.325 -37.989 1.00 93.88 101 ILE A CA 1
ATOM 782 C C . ILE A 1 101 ? 30.355 -9.782 -39.379 1.00 93.88 101 ILE A C 1
ATOM 784 O O . ILE A 1 101 ? 30.418 -8.569 -39.575 1.00 93.88 101 ILE A O 1
ATOM 788 N N . THR A 1 102 ? 30.593 -10.659 -40.349 1.00 95.19 102 THR A N 1
ATOM 789 C CA . THR A 1 102 ? 30.795 -10.268 -41.751 1.00 95.19 102 THR A CA 1
ATOM 790 C C . THR A 1 102 ? 29.472 -10.311 -42.528 1.00 95.19 102 THR A C 1
ATOM 792 O O . THR A 1 102 ? 28.523 -10.978 -42.096 1.00 95.19 102 THR A O 1
ATOM 795 N N . PRO A 1 103 ? 29.371 -9.644 -43.693 1.00 94.12 103 PRO A N 1
ATOM 796 C CA . PRO A 1 103 ? 28.167 -9.680 -44.531 1.00 94.12 103 PRO A CA 1
ATOM 797 C C . PRO A 1 103 ? 27.757 -11.097 -44.982 1.00 94.12 103 PRO A C 1
ATOM 799 O O . PRO A 1 103 ? 26.579 -11.349 -45.246 1.00 94.12 103 PRO A O 1
ATOM 802 N N . GLN A 1 104 ? 28.719 -12.024 -45.036 1.00 91.50 104 GLN A N 1
ATOM 803 C CA . GLN A 1 104 ? 28.550 -13.432 -45.406 1.00 91.50 104 GLN A CA 1
ATOM 804 C C . GLN A 1 104 ? 28.348 -14.357 -44.192 1.00 91.50 104 GLN A C 1
ATOM 806 O O . GLN A 1 104 ? 28.219 -15.568 -44.364 1.00 91.50 104 GLN A O 1
ATOM 811 N N . GLY A 1 105 ? 28.330 -13.815 -42.970 1.00 89.75 105 GLY A N 1
ATOM 812 C CA . GLY A 1 105 ? 28.100 -14.590 -41.754 1.00 89.75 105 GLY A CA 1
ATOM 813 C C . GLY A 1 105 ? 26.714 -15.244 -41.709 1.00 89.75 105 GLY A C 1
ATOM 814 O O . GLY A 1 105 ? 25.791 -14.857 -42.429 1.00 89.75 105 GLY A O 1
ATOM 815 N N . SER A 1 106 ? 26.549 -16.244 -40.840 1.00 91.12 106 SER A N 1
ATOM 816 C CA . SER A 1 106 ? 25.273 -16.950 -40.683 1.00 91.12 106 SER A CA 1
ATOM 817 C C . SER A 1 106 ? 24.322 -16.225 -39.723 1.00 91.12 106 SER A C 1
ATOM 819 O O . SER A 1 106 ? 24.740 -15.634 -38.724 1.00 91.12 106 SER A O 1
ATOM 821 N N . LEU A 1 107 ? 23.014 -16.323 -39.987 1.00 87.56 107 LEU A N 1
ATOM 822 C CA . LEU A 1 107 ? 21.968 -15.789 -39.104 1.00 87.56 107 LEU A CA 1
ATOM 823 C C . LEU A 1 107 ? 22.017 -16.413 -37.707 1.00 87.56 107 LEU A C 1
ATOM 825 O O . LEU A 1 107 ? 21.867 -15.711 -36.711 1.00 87.56 107 LEU A O 1
ATOM 829 N N . LEU A 1 108 ? 22.271 -17.722 -37.626 1.00 86.50 108 LEU A N 1
ATOM 830 C CA . LEU A 1 108 ? 22.421 -18.412 -36.348 1.00 86.50 108 LEU A CA 1
ATOM 831 C C . LEU A 1 108 ? 23.642 -17.892 -35.578 1.00 86.50 108 LEU A C 1
ATOM 833 O O . LEU A 1 108 ? 23.541 -17.643 -34.381 1.00 86.50 108 LEU A O 1
ATOM 837 N N . GLY A 1 109 ? 24.762 -17.636 -36.264 1.00 85.88 109 GLY A N 1
ATOM 838 C CA . GLY A 1 109 ? 25.937 -16.997 -35.668 1.00 85.88 109 GLY A CA 1
ATOM 839 C C . GLY A 1 109 ? 25.619 -15.609 -35.109 1.00 85.88 109 GLY A C 1
ATOM 840 O O . GLY A 1 109 ? 25.993 -15.299 -33.980 1.00 85.88 109 GLY A O 1
ATOM 841 N N . ALA A 1 110 ? 24.848 -14.802 -35.842 1.00 86.94 110 ALA A N 1
ATOM 842 C CA . ALA A 1 110 ? 24.371 -13.514 -35.344 1.00 86.94 110 ALA A CA 1
ATOM 843 C C . ALA A 1 110 ? 23.474 -13.646 -34.097 1.00 86.94 110 ALA A C 1
ATOM 845 O O . ALA A 1 110 ? 23.615 -12.867 -33.157 1.00 86.94 110 ALA A O 1
ATOM 846 N N . ILE A 1 111 ? 22.580 -14.639 -34.053 1.00 83.19 111 ILE A N 1
ATOM 847 C CA . ILE A 1 111 ? 21.724 -14.906 -32.885 1.00 83.19 111 ILE A CA 1
ATOM 848 C C . ILE A 1 111 ? 22.565 -15.324 -31.673 1.00 83.19 111 ILE A C 1
ATOM 850 O O . ILE A 1 111 ? 22.354 -14.805 -30.578 1.00 83.19 111 ILE A O 1
ATOM 854 N N . VAL A 1 112 ? 23.554 -16.203 -31.860 1.00 82.50 112 VAL A N 1
ATOM 855 C CA . VAL A 1 112 ? 24.470 -16.620 -30.787 1.00 82.50 112 VAL A CA 1
ATOM 856 C C . VAL A 1 112 ? 25.243 -15.422 -30.233 1.00 82.50 112 VAL A C 1
ATOM 858 O O . VAL A 1 112 ? 25.302 -15.260 -29.016 1.00 82.50 112 VAL A O 1
ATOM 861 N N . ILE A 1 113 ? 25.762 -14.538 -31.094 1.00 80.94 113 ILE A N 1
ATOM 862 C CA . ILE A 1 113 ? 26.429 -13.297 -30.661 1.00 80.94 113 ILE A CA 1
ATOM 863 C C . ILE A 1 113 ? 25.465 -12.413 -29.849 1.00 80.94 113 ILE A C 1
ATOM 865 O O . ILE A 1 113 ? 25.840 -11.909 -28.787 1.00 80.94 113 ILE A O 1
ATOM 869 N N . ALA A 1 114 ? 24.217 -12.254 -30.308 1.00 78.12 114 ALA A N 1
ATOM 870 C CA . ALA A 1 114 ? 23.204 -11.450 -29.620 1.00 78.12 114 ALA A CA 1
ATOM 871 C C . ALA A 1 114 ? 22.840 -11.997 -28.225 1.00 78.12 114 ALA A C 1
ATOM 873 O O . ALA A 1 114 ? 22.565 -11.210 -27.314 1.00 78.12 114 ALA A O 1
ATOM 874 N N . LEU A 1 115 ? 22.831 -13.325 -28.057 1.00 73.00 115 LEU A N 1
ATOM 875 C CA . LEU A 1 115 ? 22.508 -14.007 -26.800 1.00 73.00 115 LEU A CA 1
ATOM 876 C C . LEU A 1 115 ? 23.694 -14.027 -25.828 1.00 73.00 115 LEU A C 1
ATOM 878 O O . LEU A 1 115 ? 23.562 -13.574 -24.694 1.00 73.00 115 LEU A O 1
ATOM 882 N N . ALA A 1 116 ? 24.854 -14.513 -26.275 1.00 66.50 116 ALA A N 1
ATOM 883 C CA . ALA A 1 116 ? 26.014 -14.776 -25.420 1.00 66.50 116 ALA A CA 1
ATOM 884 C C . ALA A 1 116 ? 26.631 -13.506 -24.817 1.00 66.50 116 ALA A C 1
ATOM 886 O O . ALA A 1 116 ? 27.264 -13.556 -23.765 1.00 66.50 116 ALA A O 1
ATOM 887 N N . HIS A 1 117 ? 26.459 -12.364 -25.481 1.00 62.66 117 HIS A N 1
ATOM 888 C CA . HIS A 1 117 ? 27.095 -11.110 -25.081 1.00 62.66 117 HIS A CA 1
ATOM 889 C C . HIS A 1 117 ? 26.096 -10.021 -24.687 1.00 62.66 117 HIS A C 1
ATOM 891 O O . HIS A 1 117 ? 26.490 -8.868 -24.523 1.00 62.66 117 HIS A O 1
ATOM 897 N N . GLY A 1 118 ? 24.802 -10.356 -24.582 1.00 57.88 118 GLY A N 1
ATOM 898 C CA . GLY A 1 118 ? 23.743 -9.391 -24.272 1.00 57.88 118 GLY A CA 1
ATOM 899 C C . GLY A 1 118 ? 23.640 -8.236 -25.279 1.00 57.88 118 GLY A C 1
ATOM 900 O O . GLY A 1 118 ? 22.964 -7.242 -25.019 1.00 57.88 118 GLY A O 1
ATOM 901 N N . GLN A 1 119 ? 24.305 -8.340 -26.434 1.00 64.69 119 GLN A N 1
ATOM 902 C CA . GLN A 1 119 ? 24.403 -7.260 -27.402 1.00 64.69 119 GLN A CA 1
ATOM 903 C C . GLN A 1 119 ? 23.090 -7.129 -28.172 1.00 64.69 119 GLN A C 1
ATOM 905 O O . GLN A 1 119 ? 22.716 -7.974 -28.982 1.00 64.69 119 GLN A O 1
ATOM 910 N N . ALA A 1 120 ? 22.388 -6.016 -27.961 1.00 65.00 120 ALA A N 1
ATOM 911 C CA . ALA A 1 120 ? 21.184 -5.699 -28.727 1.00 65.00 120 ALA A CA 1
ATOM 912 C C . ALA A 1 120 ? 21.474 -5.376 -30.208 1.00 65.00 120 ALA A C 1
ATOM 914 O O . ALA A 1 120 ? 20.545 -5.358 -31.026 1.00 65.00 120 ALA A O 1
ATOM 915 N N . ARG A 1 121 ? 22.738 -5.061 -30.537 1.00 83.94 121 ARG A N 1
ATOM 916 C CA . ARG A 1 121 ? 23.182 -4.578 -31.848 1.00 83.94 121 ARG A CA 1
ATOM 917 C C . ARG A 1 121 ? 24.598 -5.067 -32.161 1.00 83.94 121 ARG A C 1
ATOM 919 O O . ARG A 1 121 ? 25.489 -4.886 -31.337 1.00 83.94 121 ARG A O 1
ATOM 926 N N . ILE A 1 122 ? 24.784 -5.650 -33.339 1.00 91.06 122 ILE A N 1
ATOM 927 C CA . ILE A 1 122 ? 26.012 -6.317 -33.782 1.00 91.06 122 ILE A CA 1
ATOM 928 C C . ILE A 1 122 ? 26.580 -5.534 -34.973 1.00 91.06 122 ILE A C 1
ATOM 930 O O . ILE A 1 122 ? 25.885 -5.407 -35.986 1.00 91.06 122 ILE A O 1
ATOM 934 N N . PRO A 1 123 ? 27.808 -4.994 -34.889 1.00 93.94 123 PRO A N 1
ATOM 935 C CA . PRO A 1 123 ? 28.468 -4.370 -36.028 1.00 93.94 123 PRO A CA 1
ATOM 936 C C . PRO A 1 123 ? 28.750 -5.392 -37.132 1.00 93.94 123 PRO A C 1
ATOM 938 O O . PRO A 1 123 ? 29.291 -6.472 -36.875 1.00 93.94 123 PRO A O 1
ATOM 941 N N . VAL A 1 124 ? 28.418 -5.023 -38.365 1.00 95.44 124 VAL A N 1
ATOM 942 C CA . VAL A 1 124 ? 28.801 -5.760 -39.569 1.00 95.44 124 VAL A CA 1
ATOM 943 C C . VAL A 1 124 ? 30.015 -5.069 -40.170 1.00 95.44 124 VAL A C 1
ATOM 945 O O . VAL A 1 124 ? 29.949 -3.870 -40.445 1.00 95.44 124 VAL A O 1
ATOM 948 N N . VAL A 1 125 ? 31.117 -5.793 -40.346 1.00 96.19 125 VAL A N 1
ATOM 949 C CA . VAL A 1 125 ? 32.406 -5.231 -40.784 1.00 96.19 125 VAL A CA 1
ATOM 950 C C . VAL A 1 125 ? 32.958 -5.948 -42.011 1.00 96.19 125 VAL A C 1
ATOM 952 O O . VAL A 1 125 ? 32.646 -7.117 -42.239 1.00 96.19 125 VAL A O 1
ATOM 955 N N . ASP A 1 126 ? 33.776 -5.247 -42.795 1.00 95.00 126 ASP A N 1
ATOM 956 C CA . ASP A 1 126 ? 34.567 -5.851 -43.871 1.00 95.00 126 ASP A CA 1
ATOM 957 C C . ASP A 1 126 ? 35.813 -6.588 -43.335 1.00 95.00 126 ASP A C 1
ATOM 959 O O . ASP A 1 126 ? 36.073 -6.633 -42.127 1.00 95.00 126 ASP A O 1
ATOM 963 N N . GLU A 1 127 ? 36.606 -7.161 -44.242 1.00 93.00 127 GLU A N 1
ATOM 964 C CA . GLU A 1 127 ? 37.860 -7.857 -43.917 1.00 93.00 127 GLU A CA 1
ATOM 965 C C . GLU A 1 127 ? 38.911 -6.934 -43.276 1.00 93.00 127 GLU A C 1
ATOM 967 O O . GLU A 1 127 ? 39.745 -7.383 -42.492 1.00 93.00 127 GLU A O 1
ATOM 972 N N . GLN A 1 128 ? 38.850 -5.629 -43.556 1.00 93.31 128 GLN A N 1
ATOM 973 C CA . GLN A 1 128 ? 39.713 -4.607 -42.961 1.00 93.31 128 GLN A CA 1
ATOM 974 C C . GLN A 1 128 ? 39.156 -4.065 -41.629 1.00 93.31 128 GLN A C 1
ATOM 976 O O . GLN A 1 128 ? 39.739 -3.154 -41.032 1.00 93.31 128 GLN A O 1
ATOM 981 N N . HIS A 1 129 ? 38.065 -4.651 -41.123 1.00 93.88 129 HIS A N 1
ATOM 982 C CA . HIS A 1 129 ? 37.374 -4.276 -39.892 1.00 93.88 129 HIS A CA 1
ATOM 983 C C . HIS A 1 129 ? 36.755 -2.864 -39.919 1.00 93.88 129 HIS A C 1
ATOM 985 O O . HIS A 1 129 ? 36.621 -2.195 -38.887 1.00 93.88 129 HIS A O 1
ATOM 991 N N . ARG A 1 130 ? 36.376 -2.391 -41.108 1.00 95.56 130 ARG A N 1
ATOM 992 C CA . ARG A 1 130 ? 35.622 -1.149 -41.295 1.00 95.56 130 ARG A CA 1
ATOM 993 C C . ARG A 1 130 ? 34.122 -1.436 -41.198 1.00 95.56 130 ARG A C 1
ATOM 995 O O . ARG A 1 130 ? 33.664 -2.434 -41.759 1.00 95.56 130 ARG A O 1
ATOM 1002 N N . PRO A 1 131 ? 33.333 -0.597 -40.506 1.00 95.88 131 PRO A N 1
ATOM 1003 C CA . PRO A 1 131 ? 31.894 -0.807 -40.398 1.00 95.88 131 PRO A CA 1
ATOM 1004 C C . PRO A 1 131 ? 31.175 -0.673 -41.743 1.00 95.88 131 PRO A C 1
ATOM 1006 O O . PRO A 1 131 ? 31.201 0.383 -42.368 1.00 95.88 131 PRO A O 1
ATOM 1009 N N . LEU A 1 132 ? 30.464 -1.724 -42.143 1.00 95.81 132 LEU A N 1
ATOM 1010 C CA . LEU A 1 132 ? 29.554 -1.736 -43.292 1.00 95.81 132 LEU A CA 1
ATOM 1011 C C . LEU A 1 132 ? 28.094 -1.566 -42.866 1.00 95.81 132 LEU A C 1
ATOM 1013 O O . LEU A 1 132 ? 27.283 -0.996 -43.594 1.00 95.81 132 LEU A O 1
ATOM 1017 N N . GLY A 1 133 ? 27.754 -2.075 -41.683 1.00 93.69 133 GLY A N 1
ATOM 1018 C CA . GLY A 1 133 ? 26.375 -2.195 -41.244 1.00 93.69 133 GLY A CA 1
ATOM 1019 C C . GLY A 1 133 ? 26.230 -2.401 -39.747 1.00 93.69 133 GLY A C 1
ATOM 1020 O O . GLY A 1 133 ? 27.199 -2.565 -39.007 1.00 93.69 133 GLY A O 1
ATOM 1021 N N . ILE A 1 134 ? 24.982 -2.430 -39.303 1.00 92.12 134 ILE A N 1
ATOM 1022 C CA . ILE A 1 134 ? 24.599 -2.857 -37.967 1.00 92.12 134 ILE A CA 1
ATOM 1023 C C . ILE A 1 134 ? 23.373 -3.758 -38.052 1.00 92.12 134 ILE A C 1
ATOM 1025 O O . ILE A 1 134 ? 22.401 -3.460 -38.750 1.00 92.12 134 ILE A O 1
ATOM 1029 N N . LEU A 1 135 ? 23.420 -4.866 -37.328 1.00 91.12 135 LEU A N 1
ATOM 1030 C CA . LEU A 1 135 ? 22.317 -5.801 -37.193 1.00 91.12 135 LEU A CA 1
ATOM 1031 C C . LEU A 1 135 ? 21.700 -5.659 -35.803 1.00 91.12 135 LEU A C 1
ATOM 1033 O O . LEU A 1 135 ? 22.419 -5.669 -34.811 1.00 91.12 135 LEU A O 1
ATOM 1037 N N . THR A 1 136 ? 20.380 -5.526 -35.702 1.00 87.00 136 THR A N 1
ATOM 1038 C CA . THR A 1 136 ? 19.676 -5.342 -34.421 1.00 87.00 136 THR A CA 1
ATOM 1039 C C . THR A 1 136 ? 18.680 -6.470 -34.157 1.00 87.00 136 THR A C 1
ATOM 1041 O O . THR A 1 136 ? 18.237 -7.156 -35.082 1.00 87.00 136 THR A O 1
ATOM 1044 N N . ARG A 1 137 ? 18.249 -6.613 -32.893 1.00 83.19 137 ARG A N 1
ATOM 1045 C CA . ARG A 1 137 ? 17.162 -7.535 -32.503 1.00 83.19 137 ARG A CA 1
ATOM 1046 C C . ARG A 1 137 ? 15.897 -7.368 -33.347 1.00 83.19 137 ARG A C 1
ATOM 1048 O O . ARG A 1 137 ? 15.213 -8.354 -33.590 1.00 83.19 137 ARG A O 1
ATOM 1055 N N . THR A 1 138 ? 15.600 -6.162 -33.834 1.00 82.50 138 THR A N 1
ATOM 1056 C CA . THR A 1 138 ? 14.446 -5.924 -34.711 1.00 82.50 138 THR A CA 1
ATOM 1057 C C . THR A 1 138 ? 14.567 -6.693 -36.022 1.00 82.50 138 THR A C 1
ATOM 1059 O O . THR A 1 138 ? 13.607 -7.349 -36.414 1.00 82.50 138 THR A O 1
ATOM 1062 N N . GLN A 1 139 ? 15.733 -6.668 -36.679 1.00 87.12 139 GLN A N 1
ATOM 1063 C CA . GLN A 1 139 ? 15.908 -7.404 -37.936 1.00 87.12 139 GLN A CA 1
ATOM 1064 C C . GLN A 1 139 ? 15.964 -8.910 -37.703 1.00 87.12 139 GLN A C 1
ATOM 1066 O O . GLN A 1 139 ? 15.360 -9.659 -38.463 1.00 87.12 139 GLN A O 1
ATOM 1071 N N . LEU A 1 140 ? 16.592 -9.357 -36.610 1.00 85.69 140 LEU A N 1
ATOM 1072 C CA . LEU A 1 140 ? 16.552 -10.769 -36.224 1.00 85.69 140 LEU A CA 1
ATOM 1073 C C . LEU A 1 140 ? 15.112 -11.243 -35.970 1.00 85.69 140 LEU A C 1
ATOM 1075 O O . LEU A 1 140 ? 14.716 -12.275 -36.500 1.00 85.69 140 LEU A O 1
ATOM 1079 N N . LYS A 1 141 ? 14.298 -10.461 -35.245 1.00 84.19 141 LYS A N 1
ATOM 1080 C CA . LYS A 1 141 ? 12.875 -10.754 -35.003 1.00 84.19 141 LYS A CA 1
ATOM 1081 C C . LYS A 1 141 ? 12.078 -10.839 -36.304 1.00 84.19 141 LYS A C 1
ATOM 1083 O O . LYS A 1 141 ? 11.268 -11.742 -36.454 1.00 84.19 141 LYS A O 1
ATOM 1088 N N . GLN A 1 142 ? 12.314 -9.922 -37.243 1.00 82.94 142 GLN A N 1
ATOM 1089 C CA . GLN A 1 142 ? 11.662 -9.946 -38.557 1.00 82.94 142 GLN A CA 1
ATOM 1090 C C . GLN A 1 142 ? 12.020 -11.209 -39.343 1.00 82.94 142 GLN A C 1
ATOM 1092 O O . GLN A 1 142 ? 11.143 -11.835 -39.926 1.00 82.94 142 GLN A O 1
ATOM 1097 N N . VAL A 1 143 ? 13.290 -11.619 -39.327 1.00 85.19 143 VAL A N 1
ATOM 1098 C CA . VAL A 1 143 ? 13.723 -12.858 -39.985 1.00 85.19 143 VAL A CA 1
ATOM 1099 C C . VAL A 1 143 ? 13.110 -14.085 -39.319 1.00 85.19 143 VAL A C 1
ATOM 1101 O O . VAL A 1 143 ? 12.609 -14.950 -40.027 1.00 85.19 143 VAL A O 1
ATOM 1104 N N . ILE A 1 144 ? 13.085 -14.142 -37.984 1.00 84.56 144 ILE A N 1
ATOM 1105 C CA . ILE A 1 144 ? 12.408 -15.218 -37.246 1.00 84.56 144 ILE A CA 1
ATOM 1106 C C . ILE A 1 144 ? 10.938 -15.272 -37.658 1.00 84.56 144 ILE A C 1
ATOM 1108 O O . ILE A 1 144 ? 10.475 -16.330 -38.062 1.00 84.56 144 ILE A O 1
ATOM 1112 N N . GLY A 1 145 ? 10.239 -14.133 -37.649 1.00 82.06 145 GLY A N 1
ATOM 1113 C CA . GLY A 1 145 ? 8.837 -14.050 -38.051 1.00 82.06 145 GLY A CA 1
ATOM 1114 C C . GLY A 1 145 ? 8.582 -14.561 -39.471 1.00 82.06 145 GLY A C 1
ATOM 1115 O O . GLY A 1 145 ? 7.653 -15.334 -39.685 1.00 82.06 145 GLY A O 1
ATOM 1116 N N . LYS A 1 146 ? 9.455 -14.220 -40.425 1.00 81.38 146 LYS A N 1
ATOM 1117 C CA . LYS A 1 146 ? 9.409 -14.775 -41.786 1.00 81.38 146 LYS A CA 1
ATOM 1118 C C . LYS A 1 146 ? 9.629 -16.285 -41.821 1.00 81.38 146 LYS A C 1
ATOM 1120 O O . LYS A 1 146 ? 8.973 -16.972 -42.595 1.00 81.38 146 LYS A O 1
ATOM 1125 N N . CYS A 1 147 ? 10.539 -16.811 -41.002 1.00 81.62 147 CYS A N 1
ATOM 1126 C CA . CYS A 1 147 ? 10.799 -18.249 -40.928 1.00 81.62 147 CYS A CA 1
ATOM 1127 C C . CYS A 1 147 ? 9.597 -19.045 -40.402 1.00 81.62 147 CYS A C 1
ATOM 1129 O O . CYS A 1 147 ? 9.436 -20.196 -40.797 1.00 81.62 147 CYS A O 1
ATOM 1131 N N . ILE A 1 148 ? 8.777 -18.448 -39.532 1.00 83.12 148 ILE A N 1
ATOM 1132 C CA . ILE A 1 148 ? 7.568 -19.073 -38.968 1.00 83.12 148 ILE A CA 1
ATOM 1133 C C . ILE A 1 148 ? 6.261 -18.555 -39.595 1.00 83.12 148 ILE A C 1
ATOM 1135 O O . ILE A 1 148 ? 5.192 -18.776 -39.040 1.00 83.12 148 ILE A O 1
ATOM 1139 N N . ASP A 1 149 ? 6.348 -17.873 -40.743 1.00 79.19 149 ASP A N 1
ATOM 1140 C CA . ASP A 1 149 ? 5.216 -17.386 -41.552 1.00 79.19 149 ASP A CA 1
ATOM 1141 C C . ASP A 1 149 ? 4.174 -16.547 -40.776 1.00 79.19 149 ASP A C 1
ATOM 1143 O O . ASP A 1 149 ? 2.994 -16.503 -41.128 1.00 79.19 149 ASP A O 1
ATOM 1147 N N . ILE A 1 150 ? 4.596 -15.825 -39.725 1.00 76.00 150 ILE A N 1
ATOM 1148 C CA . ILE A 1 150 ? 3.668 -14.987 -38.937 1.00 76.00 150 ILE A CA 1
ATOM 1149 C C . ILE A 1 150 ? 3.235 -13.734 -39.694 1.00 76.00 150 ILE A C 1
ATOM 1151 O O . ILE A 1 150 ? 2.293 -13.075 -39.272 1.00 76.00 150 ILE A O 1
ATOM 1155 N N . GLU A 1 151 ? 3.882 -13.388 -40.813 1.00 66.94 151 GLU A N 1
ATOM 1156 C CA . GLU A 1 151 ? 3.533 -12.197 -41.599 1.00 66.94 151 GLU A CA 1
ATOM 1157 C C . GLU A 1 151 ? 2.078 -12.239 -42.099 1.00 66.94 151 GLU A C 1
ATOM 1159 O O . GLU A 1 151 ? 1.449 -11.190 -42.217 1.00 66.94 151 GLU A O 1
ATOM 1164 N N . LYS A 1 152 ? 1.504 -13.438 -42.278 1.00 63.44 152 LYS A N 1
ATOM 1165 C CA . LYS A 1 152 ? 0.078 -13.641 -42.593 1.00 63.44 152 LYS A CA 1
ATOM 1166 C C . LYS A 1 152 ? -0.859 -13.423 -41.397 1.00 63.44 152 LYS A C 1
ATOM 1168 O O . LYS A 1 152 ? -2.033 -13.134 -41.595 1.00 63.44 152 LYS A O 1
ATOM 1173 N N . SER A 1 153 ? -0.341 -13.548 -40.174 1.00 61.50 153 SER A N 1
ATOM 1174 C CA . SER A 1 153 ? -1.066 -13.419 -38.901 1.00 61.50 153 SER A CA 1
ATOM 1175 C C . SER A 1 153 ? -0.950 -12.026 -38.268 1.00 61.50 153 SER A C 1
ATOM 1177 O O . SER A 1 153 ? -1.661 -11.737 -37.314 1.00 61.50 153 SER A O 1
ATOM 1179 N N . LEU A 1 154 ? -0.072 -11.151 -38.776 1.00 59.31 154 LEU A N 1
ATOM 1180 C CA . LEU A 1 154 ? 0.128 -9.794 -38.240 1.00 59.31 154 LEU A CA 1
ATOM 1181 C C . LEU A 1 154 ? -0.989 -8.809 -38.632 1.00 59.31 154 LEU A C 1
ATOM 1183 O O . LEU A 1 154 ? -0.992 -7.660 -38.187 1.00 59.31 154 LEU A O 1
ATOM 1187 N N . ALA A 1 155 ? -1.939 -9.232 -39.468 1.00 53.09 155 ALA A N 1
ATOM 1188 C CA . ALA A 1 155 ? -3.119 -8.445 -39.781 1.00 53.09 155 ALA A CA 1
ATOM 1189 C C . ALA A 1 155 ? -4.147 -8.579 -38.643 1.00 53.09 155 ALA A C 1
ATOM 1191 O O . ALA A 1 155 ? -4.898 -9.547 -38.602 1.00 53.09 155 ALA A O 1
ATOM 1192 N N . LYS A 1 156 ? -4.207 -7.552 -37.782 1.00 51.00 156 LYS A N 1
ATOM 1193 C CA . LYS A 1 156 ? -5.202 -7.337 -36.708 1.00 51.00 156 LYS A CA 1
ATOM 1194 C C . LYS A 1 156 ? -5.005 -8.118 -35.402 1.00 51.00 156 LYS A C 1
ATOM 1196 O O . LYS A 1 156 ? -5.958 -8.689 -34.882 1.00 51.00 156 LYS A O 1
ATOM 1201 N N . GLU A 1 157 ? -3.831 -8.047 -34.790 1.00 48.62 157 GLU A N 1
ATOM 1202 C CA . GLU A 1 157 ? -3.840 -8.064 -33.322 1.00 48.62 157 GLU A CA 1
ATOM 1203 C C . GLU A 1 157 ? -4.180 -6.646 -32.859 1.00 48.62 157 GLU A C 1
ATOM 1205 O O . GLU A 1 157 ? -3.380 -5.721 -33.014 1.00 48.62 157 GLU A O 1
ATOM 1210 N N . GLU A 1 158 ? -5.406 -6.450 -32.364 1.00 52.84 158 GLU A N 1
ATOM 1211 C CA . GLU A 1 158 ? -5.700 -5.282 -31.537 1.00 52.84 158 GLU A CA 1
ATOM 1212 C C . GLU A 1 158 ? -4.691 -5.283 -30.389 1.00 52.84 158 GLU A C 1
ATOM 1214 O O . GLU A 1 158 ? -4.481 -6.308 -29.733 1.00 52.84 158 GLU A O 1
ATOM 1219 N N . LEU A 1 159 ? -4.022 -4.146 -30.173 1.00 47.56 159 LEU A N 1
ATOM 1220 C CA . LEU A 1 159 ? -3.273 -3.935 -28.941 1.00 47.56 159 LEU A CA 1
ATOM 1221 C C . LEU A 1 159 ? -4.231 -4.278 -27.804 1.00 47.56 159 LEU A C 1
ATOM 1223 O O . LEU A 1 159 ? -5.290 -3.663 -27.707 1.00 47.56 159 LEU A O 1
ATOM 1227 N N . VAL A 1 160 ? -3.892 -5.285 -26.994 1.00 49.97 160 VAL A N 1
ATOM 1228 C CA . VAL A 1 160 ? -4.654 -5.589 -25.785 1.00 49.97 160 VAL A CA 1
ATOM 1229 C C . VAL A 1 160 ? -4.554 -4.344 -24.920 1.00 49.97 160 VAL A C 1
ATOM 1231 O O . VAL A 1 160 ? -3.535 -4.114 -24.265 1.00 49.97 160 VAL A O 1
ATOM 1234 N N . GLU A 1 161 ? -5.581 -3.501 -24.983 1.00 43.00 161 GLU A N 1
ATOM 1235 C CA . GLU A 1 161 ? -5.713 -2.380 -24.074 1.00 43.00 161 GLU A CA 1
ATOM 1236 C C . GLU A 1 161 ? -5.665 -2.970 -22.662 1.00 43.00 161 GLU A C 1
ATOM 1238 O O . GLU A 1 161 ? -6.319 -3.996 -22.409 1.00 43.00 161 GLU A O 1
ATOM 1243 N N . PRO A 1 162 ? -4.859 -2.400 -21.745 1.00 44.91 162 PRO A N 1
ATOM 1244 C CA . PRO A 1 162 ? -4.902 -2.826 -20.357 1.00 44.91 162 PRO A CA 1
ATOM 1245 C C . PRO A 1 162 ? -6.366 -2.779 -19.938 1.00 44.91 162 PRO A C 1
ATOM 1247 O O . PRO A 1 162 ? -7.006 -1.738 -20.100 1.00 44.91 162 PRO A O 1
ATOM 1250 N N . ARG A 1 163 ? -6.914 -3.929 -19.507 1.00 41.91 163 ARG A N 1
ATOM 1251 C CA . ARG A 1 163 ? -8.343 -4.041 -19.198 1.00 41.91 163 ARG A CA 1
ATOM 1252 C C . ARG A 1 163 ? -8.717 -2.835 -18.340 1.00 41.91 163 ARG A C 1
ATOM 1254 O O . ARG A 1 163 ? -8.054 -2.636 -17.316 1.00 41.91 163 ARG A O 1
ATOM 1261 N N . PRO A 1 164 ? -9.719 -2.028 -18.740 1.00 43.59 164 PRO A N 1
ATOM 1262 C CA . PRO A 1 164 ? -10.177 -0.949 -17.893 1.00 43.59 164 PRO A CA 1
ATOM 1263 C C . PRO A 1 164 ? -10.494 -1.580 -16.551 1.00 43.59 164 PRO A C 1
ATOM 1265 O O . PRO A 1 164 ? -11.157 -2.620 -16.475 1.00 43.59 164 PRO A O 1
ATOM 1268 N N . PHE A 1 165 ? -9.902 -1.011 -15.511 1.00 43.81 165 PHE A N 1
ATOM 1269 C CA . PHE A 1 165 ? -10.077 -1.524 -14.174 1.00 43.81 165 PHE A CA 1
ATOM 1270 C C . PHE A 1 165 ? -11.566 -1.718 -13.903 1.00 43.81 165 PHE A C 1
ATOM 1272 O O . PHE A 1 165 ? -12.363 -0.811 -14.158 1.00 43.81 165 PHE A O 1
ATOM 1279 N N . LYS A 1 166 ? -11.938 -2.903 -13.412 1.00 43.16 166 LYS A N 1
ATOM 1280 C CA . LYS A 1 166 ? -13.308 -3.165 -12.971 1.00 43.16 166 LYS A CA 1
ATOM 1281 C C . LYS A 1 166 ? -13.709 -2.022 -12.034 1.00 43.16 166 LYS A C 1
ATOM 1283 O O . LYS A 1 166 ? -12.938 -1.682 -11.136 1.00 43.16 166 LYS A O 1
ATOM 1288 N N . ALA A 1 167 ? -14.863 -1.402 -12.271 1.00 43.69 167 ALA A N 1
ATOM 1289 C CA . ALA A 1 167 ? -15.421 -0.435 -11.337 1.00 43.69 167 ALA A CA 1
ATOM 1290 C C . ALA A 1 167 ? -15.667 -1.180 -10.021 1.00 43.69 167 ALA A C 1
ATOM 1292 O O . ALA A 1 167 ? -16.598 -1.975 -9.912 1.00 43.69 167 ALA A O 1
ATOM 1293 N N . VAL A 1 168 ? -14.756 -1.009 -9.068 1.00 48.28 168 VAL A N 1
ATOM 1294 C CA . VAL A 1 168 ? -14.892 -1.554 -7.724 1.00 48.28 168 VAL A CA 1
ATOM 1295 C C . VAL A 1 168 ? -15.930 -0.677 -7.040 1.00 48.28 168 VAL A C 1
ATOM 1297 O O . VAL A 1 168 ? -15.608 0.380 -6.512 1.00 48.28 168 VAL A O 1
ATOM 1300 N N . SER A 1 169 ? -17.194 -1.090 -7.088 1.00 49.12 169 SER A N 1
ATOM 1301 C CA . SER A 1 169 ? -18.223 -0.555 -6.200 1.00 49.12 169 SER A CA 1
ATOM 1302 C C . SER A 1 169 ? -18.053 -1.187 -4.815 1.00 49.12 169 SER A C 1
ATOM 1304 O O . SER A 1 169 ? -18.925 -1.924 -4.366 1.00 49.12 169 SER A O 1
ATOM 1306 N N . ALA A 1 170 ? -16.907 -1.010 -4.161 1.00 58.72 170 ALA A N 1
ATOM 1307 C CA . ALA A 1 170 ? -16.711 -1.611 -2.847 1.00 58.72 170 ALA A CA 1
ATOM 1308 C C . ALA A 1 170 ? -16.886 -0.533 -1.798 1.00 58.72 170 ALA A C 1
ATOM 1310 O O . ALA A 1 170 ? -16.050 0.352 -1.653 1.00 58.72 170 ALA A O 1
ATOM 1311 N N . GLU A 1 171 ? -17.977 -0.619 -1.049 1.00 79.69 171 GLU A N 1
ATOM 1312 C CA . GLU A 1 171 ? -18.029 0.044 0.241 1.00 79.69 171 GLU A CA 1
ATOM 1313 C C . GLU A 1 171 ? -16.765 -0.301 1.056 1.00 79.69 171 GLU A C 1
ATOM 1315 O O . GLU A 1 171 ? -16.286 -1.443 1.001 1.00 79.69 171 GLU A O 1
ATOM 1320 N N . PRO A 1 172 ? -16.224 0.647 1.841 1.00 89.62 172 PRO A N 1
ATOM 1321 C CA . PRO A 1 172 ? -15.045 0.405 2.660 1.00 89.62 172 PRO A CA 1
ATOM 1322 C C . PRO A 1 172 ? -15.257 -0.762 3.625 1.00 89.62 172 PRO A C 1
ATOM 1324 O O . PRO A 1 172 ? -16.339 -0.931 4.202 1.00 89.62 172 PRO A O 1
ATOM 1327 N N . LEU A 1 173 ? -14.166 -1.490 3.866 1.00 93.06 173 LEU A N 1
ATOM 1328 C CA . LEU A 1 173 ? -14.039 -2.530 4.888 1.00 93.06 173 LEU A CA 1
ATOM 1329 C C . LEU A 1 173 ? -14.994 -3.729 4.718 1.00 93.06 173 LEU A C 1
ATOM 1331 O O . LEU A 1 173 ? -15.613 -4.169 5.686 1.00 93.06 173 LEU A O 1
ATOM 1335 N N . THR A 1 174 ? -15.108 -4.250 3.496 1.00 92.75 174 THR A N 1
ATOM 1336 C CA . THR A 1 174 ? -16.015 -5.351 3.121 1.00 92.75 174 THR A CA 1
ATOM 1337 C C . THR A 1 174 ? -15.288 -6.647 2.745 1.00 92.75 174 THR A C 1
ATOM 1339 O O . THR A 1 174 ? -15.693 -7.731 3.167 1.00 92.75 174 THR A O 1
ATOM 1342 N N . GLY A 1 175 ? -14.157 -6.549 2.042 1.00 94.62 175 GLY A N 1
ATOM 1343 C CA . GLY A 1 175 ? -13.343 -7.699 1.635 1.00 94.62 175 GLY A CA 1
ATOM 1344 C C . GLY A 1 175 ? -11.862 -7.484 1.928 1.00 94.62 175 GLY A C 1
ATOM 1345 O O . GLY A 1 175 ? -11.282 -6.477 1.510 1.00 94.62 175 GLY A O 1
ATOM 1346 N N . PHE A 1 176 ? -11.235 -8.423 2.644 1.00 97.19 176 PHE A N 1
ATOM 1347 C CA . PHE A 1 176 ? -9.847 -8.298 3.100 1.00 97.19 176 PHE A CA 1
ATOM 1348 C C . PHE A 1 176 ? -8.899 -9.235 2.353 1.00 97.19 176 PHE A C 1
ATOM 1350 O O . PHE A 1 176 ? -9.095 -10.448 2.335 1.00 97.19 176 PHE A O 1
ATOM 1357 N N . LEU A 1 177 ? -7.815 -8.684 1.805 1.00 97.44 177 LEU A N 1
ATOM 1358 C CA . LEU A 1 177 ? -6.689 -9.447 1.272 1.00 97.44 177 LEU A CA 1
ATOM 1359 C C . LEU A 1 177 ? -5.490 -9.338 2.220 1.00 97.44 177 LEU A C 1
ATOM 1361 O O . LEU A 1 177 ? -4.988 -8.245 2.483 1.00 97.44 177 LEU A O 1
ATOM 1365 N N . LEU A 1 178 ? -5.009 -10.478 2.712 1.00 97.06 178 LEU A N 1
ATOM 1366 C CA . LEU A 1 178 ? -3.914 -10.580 3.676 1.00 97.06 178 LEU A CA 1
ATOM 1367 C C . LEU A 1 178 ? -2.723 -11.333 3.074 1.00 97.06 178 LEU A C 1
ATOM 1369 O O . LEU A 1 178 ? -2.682 -12.567 3.119 1.00 97.06 178 LEU A O 1
ATOM 1373 N N . PRO A 1 179 ? -1.711 -10.629 2.547 1.00 95.12 179 PRO A N 1
ATOM 1374 C CA . PRO A 1 179 ? -0.438 -11.245 2.211 1.00 95.12 179 PRO A CA 1
ATOM 1375 C C . PRO A 1 179 ? 0.281 -11.710 3.485 1.00 95.12 179 PRO A C 1
ATOM 1377 O O . PRO A 1 179 ? 0.614 -10.898 4.350 1.00 95.12 179 PRO A O 1
ATOM 1380 N N . VAL A 1 180 ? 0.553 -13.012 3.594 1.00 91.50 180 VAL A N 1
ATOM 1381 C CA . VAL A 1 180 ? 1.189 -13.621 4.771 1.00 91.50 180 VAL A CA 1
ATOM 1382 C C . VAL A 1 180 ? 2.450 -14.395 4.406 1.00 91.50 180 VAL A C 1
ATOM 1384 O O . VAL A 1 180 ? 2.539 -15.077 3.380 1.00 91.50 180 VAL A O 1
ATOM 1387 N N . ASP A 1 181 ? 3.457 -14.295 5.271 1.00 85.25 181 ASP A N 1
ATOM 1388 C CA . ASP A 1 181 ? 4.742 -14.964 5.090 1.00 85.25 181 ASP A CA 1
ATOM 1389 C C . ASP A 1 181 ? 5.253 -15.726 6.313 1.00 85.25 181 ASP A C 1
ATOM 1391 O O . ASP A 1 181 ? 6.376 -16.223 6.287 1.00 85.25 181 ASP A O 1
ATOM 1395 N N . GLY A 1 182 ? 4.438 -15.836 7.363 1.00 83.44 182 GLY A N 1
ATOM 1396 C CA . GLY A 1 182 ? 4.806 -16.501 8.614 1.00 83.44 182 GLY A CA 1
ATOM 1397 C C . GLY A 1 182 ? 5.788 -15.706 9.478 1.00 83.44 182 GLY A C 1
ATOM 1398 O O . GLY A 1 182 ? 6.133 -16.159 10.568 1.00 83.44 182 GLY A O 1
ATOM 1399 N N . SER A 1 183 ? 6.227 -14.521 9.036 1.00 87.69 183 SER A N 1
ATOM 1400 C CA . SER A 1 183 ? 7.021 -13.613 9.864 1.00 87.69 183 SER A CA 1
ATOM 1401 C C . SER A 1 183 ? 6.183 -13.042 11.012 1.00 87.69 183 SER A C 1
ATOM 1403 O O . SER A 1 183 ? 4.957 -12.959 10.919 1.00 87.69 183 SER A O 1
ATOM 1405 N N . GLU A 1 184 ? 6.830 -12.591 12.089 1.00 87.44 184 GLU A N 1
ATOM 1406 C CA . GLU A 1 184 ? 6.123 -11.967 13.219 1.00 87.44 184 GLU A CA 1
ATOM 1407 C C . GLU A 1 184 ? 5.279 -10.740 12.817 1.00 87.44 184 GLU A C 1
ATOM 1409 O O . GLU A 1 184 ? 4.130 -10.645 13.251 1.00 87.44 184 GLU A O 1
ATOM 1414 N N . PRO A 1 185 ? 5.736 -9.820 11.939 1.00 88.75 185 PRO A N 1
ATOM 1415 C CA . PRO A 1 185 ? 4.856 -8.775 11.415 1.00 88.75 185 PRO A CA 1
ATOM 1416 C C . PRO A 1 185 ? 3.668 -9.317 10.604 1.00 88.75 185 PRO A C 1
ATOM 1418 O O . PRO A 1 185 ? 2.598 -8.712 10.642 1.00 88.75 185 PRO A O 1
ATOM 1421 N N . GLY A 1 186 ? 3.834 -10.438 9.895 1.00 90.50 186 GLY A N 1
ATOM 1422 C CA . GLY A 1 186 ? 2.747 -11.135 9.206 1.00 90.50 186 GLY A CA 1
ATOM 1423 C C . GLY A 1 186 ? 1.712 -11.702 10.181 1.00 90.50 186 GLY A C 1
ATOM 1424 O O . GLY A 1 186 ? 0.529 -11.406 10.051 1.00 90.50 186 GLY A O 1
ATOM 1425 N N . LYS A 1 187 ? 2.147 -12.431 11.217 1.00 91.88 187 LYS A N 1
ATOM 1426 C CA . LYS A 1 187 ? 1.262 -12.951 12.280 1.00 91.88 187 LYS A CA 1
ATOM 1427 C C . LYS A 1 187 ? 0.528 -11.831 13.011 1.00 91.88 187 LYS A C 1
ATOM 1429 O O . LYS A 1 187 ? -0.669 -11.897 13.254 1.00 91.88 187 LYS A O 1
ATOM 1434 N N . ARG A 1 188 ? 1.220 -10.732 13.298 1.00 91.62 188 ARG A N 1
ATOM 1435 C CA . ARG A 1 188 ? 0.603 -9.531 13.868 1.00 91.62 188 ARG A CA 1
ATOM 1436 C C . ARG A 1 188 ? -0.501 -8.963 12.976 1.00 91.62 188 ARG A C 1
ATOM 1438 O O . ARG A 1 188 ? -1.533 -8.540 13.491 1.00 91.62 188 ARG A O 1
ATOM 1445 N N . ALA A 1 189 ? -0.304 -8.962 11.658 1.00 94.88 189 ALA A N 1
ATOM 1446 C CA . ALA A 1 189 ? -1.337 -8.533 10.723 1.00 94.88 189 ALA A CA 1
ATOM 1447 C C . ALA A 1 189 ? -2.555 -9.465 10.730 1.00 94.88 189 ALA A C 1
ATOM 1449 O O . ALA A 1 189 ? -3.685 -8.981 10.687 1.00 94.88 189 ALA A O 1
ATOM 1450 N N . VAL A 1 190 ? -2.336 -10.773 10.884 1.00 95.81 190 VAL A N 1
ATOM 1451 C CA . VAL A 1 190 ? -3.403 -11.765 11.077 1.00 95.81 190 VAL A CA 1
ATOM 1452 C C . VAL A 1 190 ? -4.202 -11.464 12.350 1.00 95.81 190 VAL A C 1
ATOM 1454 O O . VAL A 1 190 ? -5.417 -11.301 12.280 1.00 95.81 190 VAL A O 1
ATOM 1457 N N . ARG A 1 191 ? -3.540 -11.280 13.499 1.00 95.00 191 ARG A N 1
ATOM 1458 C CA . ARG A 1 191 ? -4.207 -10.964 14.780 1.00 95.00 191 ARG A CA 1
ATOM 1459 C C . ARG A 1 191 ? -4.994 -9.658 14.727 1.00 95.00 191 ARG A C 1
ATOM 1461 O O . ARG A 1 191 ? -6.152 -9.620 15.133 1.00 95.00 191 ARG A O 1
ATOM 1468 N N . PHE A 1 192 ? -4.385 -8.603 14.179 1.00 95.62 192 PHE A N 1
ATOM 1469 C CA . PHE A 1 192 ? -5.048 -7.312 13.979 1.00 95.62 192 PHE A CA 1
ATOM 1470 C C . PHE A 1 192 ? -6.297 -7.454 13.100 1.00 95.62 192 PHE A C 1
ATOM 1472 O O . PHE A 1 192 ? -7.342 -6.898 13.427 1.00 95.62 192 PHE A O 1
ATOM 1479 N N . THR A 1 193 ? -6.203 -8.229 12.016 1.00 96.38 193 THR A N 1
ATOM 1480 C CA . THR A 1 193 ? -7.338 -8.494 11.121 1.00 96.38 193 THR A CA 1
ATOM 1481 C C . THR A 1 193 ? -8.443 -9.266 11.826 1.00 96.38 193 THR A C 1
ATOM 1483 O O . THR A 1 193 ? -9.607 -8.937 11.635 1.00 96.38 193 THR A O 1
ATOM 1486 N N . GLY A 1 194 ? -8.099 -10.247 12.665 1.00 95.19 194 GLY A N 1
ATOM 1487 C CA . GLY A 1 194 ? -9.071 -10.980 13.474 1.00 95.19 194 GLY A CA 1
ATOM 1488 C C . GLY A 1 194 ? -9.903 -10.045 14.353 1.00 95.19 194 GLY A C 1
ATOM 1489 O O . GLY A 1 194 ? -11.129 -10.048 14.253 1.00 95.19 194 GLY A O 1
ATOM 1490 N N . CYS A 1 195 ? -9.239 -9.163 15.114 1.00 94.19 195 CYS A N 1
ATOM 1491 C CA . CYS A 1 195 ? -9.909 -8.123 15.903 1.00 94.19 195 CYS A CA 1
ATOM 1492 C C . CYS A 1 195 ? -10.792 -7.214 15.030 1.00 94.19 195 CYS A C 1
ATOM 1494 O O . CYS A 1 195 ? -11.941 -6.947 15.374 1.00 94.19 195 CYS A O 1
ATOM 1496 N N . LEU A 1 196 ? -10.256 -6.748 13.894 1.00 94.00 196 LEU A N 1
ATOM 1497 C CA . LEU A 1 196 ? -10.951 -5.847 12.974 1.00 94.00 196 LEU A CA 1
ATOM 1498 C C . LEU A 1 196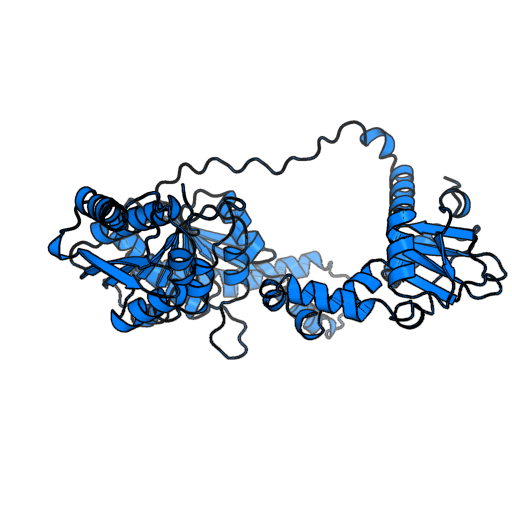 ? -12.230 -6.468 12.411 1.00 94.00 196 LEU A C 1
ATOM 1500 O O . LEU A 1 196 ? -13.294 -5.862 12.498 1.00 94.00 196 LEU A O 1
ATOM 1504 N N . ALA A 1 197 ? -12.128 -7.684 11.882 1.00 94.88 197 ALA A N 1
ATOM 1505 C CA . ALA A 1 197 ? -13.255 -8.420 11.330 1.00 94.88 197 ALA A CA 1
ATOM 1506 C C . ALA A 1 197 ? -14.285 -8.793 12.405 1.00 94.88 197 ALA A C 1
ATOM 1508 O O . ALA A 1 197 ? -15.478 -8.779 12.124 1.00 94.88 197 ALA A O 1
ATOM 1509 N N . SER A 1 198 ? -13.845 -9.074 13.637 1.00 93.81 198 SER A N 1
ATOM 1510 C CA . SER A 1 198 ? -14.743 -9.331 14.771 1.00 93.81 198 SER A CA 1
ATOM 1511 C C . SER A 1 198 ? -15.674 -8.143 15.039 1.00 93.81 198 SER A C 1
ATOM 1513 O O . SER A 1 198 ? -16.890 -8.314 15.108 1.00 93.81 198 SER A O 1
ATOM 1515 N N . ALA A 1 199 ? -15.121 -6.927 15.114 1.00 92.88 199 ALA A N 1
ATOM 1516 C CA . ALA A 1 199 ? -15.907 -5.716 15.364 1.00 92.88 199 ALA A CA 1
ATOM 1517 C C . ALA A 1 199 ? -16.771 -5.292 14.166 1.00 92.88 199 ALA A C 1
ATOM 1519 O O . ALA A 1 199 ? -17.865 -4.763 14.346 1.00 92.88 199 ALA A O 1
ATOM 1520 N N . LEU A 1 200 ? -16.291 -5.513 12.940 1.00 94.38 200 LEU A N 1
ATOM 1521 C CA . LEU A 1 200 ? -17.041 -5.190 11.722 1.00 94.38 200 LEU A CA 1
ATOM 1522 C C . LEU A 1 200 ? -18.178 -6.183 11.433 1.00 94.38 200 LEU A C 1
ATOM 1524 O O . LEU A 1 200 ? -19.108 -5.839 10.702 1.00 94.38 200 LEU A O 1
ATOM 1528 N N . GLY A 1 201 ? -18.127 -7.388 12.009 1.00 93.31 201 GLY A N 1
ATOM 1529 C CA . GLY A 1 201 ? -19.173 -8.400 11.887 1.00 93.31 201 GLY A CA 1
ATOM 1530 C C . GLY A 1 201 ? -19.471 -8.761 10.431 1.00 93.31 201 GLY A C 1
ATOM 1531 O O . GLY A 1 201 ? -18.557 -8.969 9.633 1.00 93.31 201 GLY A O 1
ATOM 1532 N N . ASP A 1 202 ? -20.759 -8.793 10.084 1.00 93.00 202 ASP A N 1
ATOM 1533 C CA . ASP A 1 202 ? -21.253 -9.220 8.766 1.00 93.00 202 ASP A CA 1
ATOM 1534 C C . ASP A 1 202 ? -20.884 -8.258 7.625 1.00 93.00 202 ASP A C 1
ATOM 1536 O O . ASP A 1 202 ? -21.086 -8.581 6.456 1.00 93.00 202 ASP A O 1
ATOM 1540 N N . ARG A 1 203 ? -20.313 -7.085 7.940 1.00 92.88 203 ARG A N 1
ATOM 1541 C CA . ARG A 1 203 ? -19.762 -6.180 6.924 1.00 92.88 203 ARG A CA 1
ATOM 1542 C C . ARG A 1 203 ? -18.611 -6.840 6.168 1.00 92.88 203 ARG A C 1
ATOM 1544 O O . ARG A 1 203 ? -18.473 -6.614 4.970 1.00 92.88 203 ARG A O 1
ATOM 1551 N N . VAL A 1 204 ? -17.795 -7.643 6.857 1.00 95.00 204 VAL A N 1
ATOM 1552 C CA . VAL A 1 204 ? -16.671 -8.349 6.237 1.00 95.00 204 VAL A CA 1
ATOM 1553 C C . VAL A 1 204 ? -17.173 -9.683 5.697 1.00 95.00 204 VAL A C 1
ATOM 1555 O O . VAL A 1 204 ? -17.361 -10.632 6.455 1.00 95.00 204 VAL A O 1
ATOM 1558 N N . HIS A 1 205 ? -17.378 -9.775 4.384 1.00 92.81 205 HIS A N 1
ATOM 1559 C CA . HIS A 1 205 ? -17.887 -10.999 3.761 1.00 92.81 205 HIS A CA 1
ATOM 1560 C C . HIS A 1 205 ? -16.782 -12.025 3.491 1.00 92.81 205 HIS A C 1
ATOM 1562 O O . HIS A 1 205 ? -17.048 -13.223 3.529 1.00 92.81 205 HIS A O 1
ATOM 1568 N N . THR A 1 206 ? -15.539 -11.591 3.247 1.00 94.75 206 THR A N 1
ATOM 1569 C CA . THR A 1 206 ? -14.412 -12.505 3.000 1.00 94.75 206 THR A CA 1
ATOM 1570 C C . THR A 1 206 ? -13.084 -11.981 3.539 1.00 94.75 206 THR A C 1
ATOM 1572 O O . THR A 1 206 ? -12.804 -10.779 3.525 1.00 94.75 206 THR A O 1
ATOM 1575 N N . ILE A 1 207 ? -12.239 -12.913 3.977 1.00 97.69 207 ILE A N 1
ATOM 1576 C CA . ILE A 1 207 ? -10.829 -12.695 4.286 1.00 97.69 207 ILE A CA 1
ATOM 1577 C C . ILE A 1 207 ? -10.017 -13.703 3.475 1.00 97.69 207 ILE A C 1
ATOM 1579 O O . ILE A 1 207 ? -10.124 -14.905 3.683 1.00 97.69 207 ILE A O 1
ATOM 1583 N N . THR A 1 208 ? -9.157 -13.242 2.573 1.00 98.06 208 THR A N 1
ATOM 1584 C CA . THR A 1 208 ? -8.253 -14.118 1.822 1.00 98.06 208 THR A CA 1
ATOM 1585 C C . THR A 1 208 ? -6.836 -14.045 2.378 1.00 98.06 208 THR A C 1
ATOM 1587 O O . THR A 1 208 ? -6.182 -13.006 2.296 1.00 98.06 208 THR A O 1
ATOM 1590 N N . LEU A 1 209 ? -6.324 -15.171 2.873 1.00 98.00 209 LEU A N 1
ATOM 1591 C CA . LEU A 1 209 ? -4.913 -15.367 3.195 1.00 98.00 209 LEU A CA 1
ATOM 1592 C C . LEU A 1 209 ? -4.142 -15.710 1.916 1.00 98.00 209 LEU A C 1
ATOM 1594 O O . LEU A 1 209 ? -4.357 -16.761 1.310 1.00 98.00 209 LEU A O 1
ATOM 1598 N N . LEU A 1 210 ? -3.225 -14.835 1.509 1.00 96.56 210 LEU A N 1
ATOM 1599 C CA . LEU A 1 210 ? -2.424 -14.985 0.298 1.00 96.56 210 LEU A CA 1
ATOM 1600 C C . LEU A 1 210 ? -0.964 -15.294 0.636 1.00 96.56 210 LEU A C 1
ATOM 1602 O O . LEU A 1 210 ? -0.267 -14.484 1.248 1.00 96.56 210 LEU A O 1
ATOM 1606 N N . ARG A 1 211 ? -0.459 -16.425 0.139 1.00 93.25 211 ARG A N 1
ATOM 1607 C CA . ARG A 1 211 ? 0.975 -16.723 0.101 1.00 93.25 211 ARG A CA 1
ATOM 1608 C C . ARG A 1 211 ? 1.504 -16.610 -1.324 1.00 93.25 211 ARG A C 1
ATOM 1610 O O . ARG A 1 211 ? 1.113 -17.393 -2.183 1.00 93.25 211 ARG A O 1
ATOM 1617 N N . VAL A 1 212 ? 2.461 -15.710 -1.551 1.00 88.44 212 VAL A N 1
ATOM 1618 C CA . VAL A 1 212 ? 3.210 -15.663 -2.817 1.00 88.44 212 VAL A CA 1
ATOM 1619 C C . VAL A 1 212 ? 4.548 -16.383 -2.674 1.00 88.44 212 VAL A C 1
ATOM 1621 O O . VAL A 1 212 ? 5.345 -16.072 -1.786 1.00 88.44 212 VAL A O 1
ATOM 1624 N N . LEU A 1 213 ? 4.802 -17.345 -3.555 1.00 79.06 213 LEU A N 1
ATOM 1625 C CA . LEU A 1 213 ? 6.057 -18.074 -3.658 1.00 79.06 213 LEU A CA 1
ATOM 1626 C C . LEU A 1 213 ? 6.973 -17.355 -4.653 1.00 79.06 213 LEU A C 1
ATOM 1628 O O . LEU A 1 213 ? 6.782 -17.407 -5.868 1.00 79.06 213 LEU A O 1
ATOM 1632 N N . ALA A 1 214 ? 7.984 -16.662 -4.126 1.00 67.31 214 ALA A N 1
ATOM 1633 C CA . ALA A 1 214 ? 8.993 -16.011 -4.951 1.00 67.31 214 ALA A CA 1
ATOM 1634 C C . ALA A 1 214 ? 9.954 -17.053 -5.548 1.00 67.31 214 ALA A C 1
ATOM 1636 O O . ALA A 1 214 ? 10.514 -17.885 -4.825 1.00 67.31 214 ALA A O 1
ATOM 1637 N N . GLY A 1 215 ? 10.228 -16.956 -6.855 1.00 53.28 215 GLY A N 1
ATOM 1638 C CA . GLY A 1 215 ? 11.099 -17.889 -7.592 1.00 53.28 215 GLY A CA 1
ATOM 1639 C C . GLY A 1 215 ? 12.524 -18.047 -7.028 1.00 53.28 215 GLY A C 1
ATOM 1640 O O . GLY A 1 215 ? 13.212 -19.019 -7.332 1.00 53.28 215 GLY A O 1
ATOM 1641 N N . GLY A 1 216 ? 12.966 -17.149 -6.140 1.00 48.00 216 GLY A N 1
ATOM 1642 C CA . GLY A 1 216 ? 14.244 -17.253 -5.430 1.00 48.00 216 GLY A CA 1
ATOM 1643 C C . GLY A 1 216 ? 14.352 -18.426 -4.442 1.00 48.00 216 GLY A C 1
ATOM 1644 O O . GLY A 1 216 ? 15.472 -18.800 -4.093 1.00 48.00 216 GLY A O 1
ATOM 1645 N N . TYR A 1 217 ? 13.234 -19.016 -3.996 1.00 46.25 217 TYR A N 1
ATOM 1646 C CA . TYR A 1 217 ? 13.253 -20.267 -3.222 1.00 46.25 217 TYR A CA 1
ATOM 1647 C C . TYR A 1 217 ? 13.657 -21.455 -4.108 1.00 46.25 217 TYR A C 1
ATOM 1649 O O . TYR A 1 217 ? 14.531 -22.238 -3.741 1.00 46.25 217 TYR A O 1
ATOM 1657 N N . LEU A 1 218 ? 13.090 -21.527 -5.317 1.00 42.84 218 LEU A N 1
ATOM 1658 C CA . LEU A 1 218 ? 13.405 -22.551 -6.317 1.00 42.84 218 LEU A CA 1
ATOM 1659 C C . LEU A 1 218 ? 14.840 -22.413 -6.837 1.00 42.84 218 LEU A C 1
ATOM 1661 O O . LEU A 1 218 ? 15.548 -23.410 -6.936 1.00 42.84 218 LEU A O 1
ATOM 1665 N N . LYS A 1 219 ? 15.309 -21.180 -7.073 1.00 42.91 219 LYS A N 1
ATOM 1666 C CA . LYS A 1 219 ? 16.682 -20.915 -7.536 1.00 42.91 219 LYS A CA 1
ATOM 1667 C C . LYS A 1 219 ? 17.759 -21.351 -6.530 1.00 42.91 219 LYS A C 1
ATOM 1669 O O . LYS A 1 219 ? 18.718 -21.998 -6.921 1.00 42.91 219 LYS A O 1
ATOM 1674 N N . ARG A 1 220 ? 17.573 -21.079 -5.229 1.00 42.91 220 ARG A N 1
ATOM 1675 C CA . ARG A 1 220 ? 18.516 -21.515 -4.176 1.00 42.91 220 ARG A CA 1
ATOM 1676 C C . ARG A 1 220 ? 18.566 -23.033 -4.008 1.00 42.91 220 ARG A C 1
ATOM 1678 O O . ARG A 1 220 ? 19.638 -23.586 -3.803 1.00 42.91 220 ARG A O 1
ATOM 1685 N N . ARG A 1 221 ? 17.422 -23.713 -4.135 1.00 46.31 221 ARG A N 1
ATOM 1686 C CA . ARG A 1 221 ? 17.371 -25.180 -4.066 1.00 46.31 221 ARG A CA 1
ATOM 1687 C C . ARG A 1 221 ? 17.988 -25.847 -5.297 1.00 46.31 221 ARG A C 1
ATOM 1689 O O . ARG A 1 221 ? 18.601 -26.898 -5.156 1.00 46.31 221 ARG A O 1
ATOM 1696 N N . LEU A 1 222 ? 17.881 -25.221 -6.471 1.00 44.62 222 LEU A N 1
ATOM 1697 C CA . LEU A 1 222 ? 18.595 -25.646 -7.679 1.00 44.62 222 LEU A CA 1
ATOM 1698 C C . LEU A 1 222 ? 20.112 -25.549 -7.515 1.00 44.62 222 LEU A C 1
ATOM 1700 O O . LEU A 1 222 ? 20.807 -26.493 -7.876 1.00 44.62 222 LEU A O 1
ATOM 1704 N N . ASP A 1 223 ? 20.618 -24.464 -6.926 1.00 45.88 223 ASP A N 1
ATOM 1705 C CA . ASP A 1 223 ? 22.057 -24.299 -6.674 1.00 45.88 223 ASP A CA 1
ATOM 1706 C C . ASP A 1 223 ? 22.599 -25.353 -5.684 1.00 45.88 223 ASP A C 1
ATOM 1708 O O . ASP A 1 223 ? 23.729 -25.830 -5.830 1.00 45.88 223 ASP A O 1
ATOM 1712 N N . ASP A 1 224 ? 21.786 -25.768 -4.705 1.00 44.88 224 ASP A N 1
ATOM 1713 C CA . ASP A 1 224 ? 22.128 -26.843 -3.765 1.00 44.88 224 ASP A CA 1
ATOM 1714 C C . ASP A 1 224 ? 22.014 -28.245 -4.393 1.00 44.88 224 ASP A C 1
ATOM 1716 O O . ASP A 1 224 ? 22.829 -29.122 -4.098 1.00 44.88 224 ASP A O 1
ATOM 1720 N N . MET A 1 225 ? 21.056 -28.465 -5.300 1.00 44.88 225 MET A N 1
ATOM 1721 C CA . MET A 1 225 ? 20.860 -29.747 -5.993 1.00 44.88 225 MET A CA 1
ATOM 1722 C C . MET A 1 225 ? 21.812 -29.956 -7.176 1.00 44.88 225 MET A C 1
ATOM 1724 O O . MET A 1 225 ? 22.203 -31.091 -7.439 1.00 44.88 225 MET A O 1
ATOM 1728 N N . ALA A 1 226 ? 22.273 -28.890 -7.835 1.00 41.00 226 ALA A N 1
ATOM 1729 C CA . ALA A 1 226 ? 23.296 -28.953 -8.882 1.00 41.00 226 ALA A CA 1
ATOM 1730 C C . ALA A 1 226 ? 24.645 -29.506 -8.371 1.00 41.00 226 ALA A C 1
ATOM 1732 O O . ALA A 1 226 ? 25.489 -29.926 -9.164 1.00 41.00 226 ALA A O 1
ATOM 1733 N N . LYS A 1 227 ? 24.845 -29.562 -7.045 1.00 40.72 227 LYS A N 1
ATOM 1734 C CA . LYS A 1 227 ? 25.998 -30.215 -6.404 1.00 40.72 227 LYS A CA 1
ATOM 1735 C C . LYS A 1 227 ? 25.861 -31.739 -6.294 1.00 40.72 227 LYS A C 1
ATOM 1737 O O . LYS A 1 227 ? 26.864 -32.413 -6.067 1.00 40.72 227 LYS A O 1
ATOM 1742 N N . VAL A 1 228 ? 24.668 -32.305 -6.490 1.00 39.91 228 VAL A N 1
ATOM 1743 C CA . VAL A 1 228 ? 24.412 -33.750 -6.411 1.00 39.91 228 VAL A CA 1
ATOM 1744 C C . VAL A 1 228 ? 24.262 -34.308 -7.828 1.00 39.91 228 VAL A C 1
ATOM 1746 O O . VAL A 1 228 ? 23.177 -34.377 -8.395 1.00 39.91 228 VAL A O 1
ATOM 1749 N N . ARG A 1 229 ? 25.388 -34.711 -8.430 1.00 40.03 229 ARG A N 1
ATOM 1750 C CA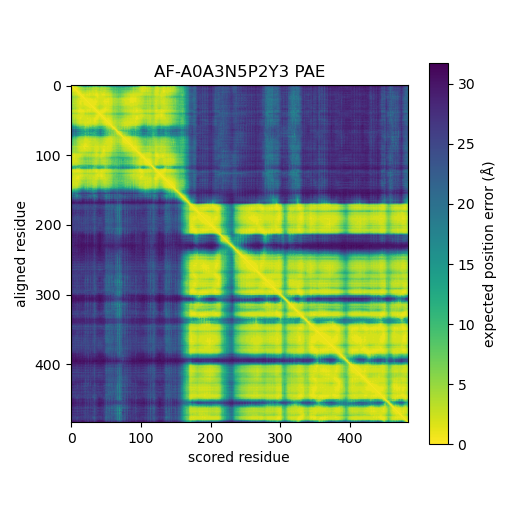 . ARG A 1 229 ? 25.401 -35.492 -9.676 1.00 40.03 229 ARG A CA 1
ATOM 1751 C C . ARG A 1 229 ? 24.784 -36.869 -9.428 1.00 40.03 229 ARG A C 1
ATOM 1753 O O . ARG A 1 229 ? 25.414 -37.705 -8.786 1.00 40.03 229 ARG A O 1
ATOM 1760 N N . VAL A 1 230 ? 23.633 -37.148 -10.035 1.00 37.12 230 VAL A N 1
ATOM 1761 C CA . VAL A 1 230 ? 23.183 -38.522 -10.299 1.00 37.12 230 VAL A CA 1
ATOM 1762 C C . VAL A 1 230 ? 22.789 -38.634 -11.769 1.00 37.12 230 VAL A C 1
ATOM 1764 O O . VAL A 1 230 ? 22.085 -37.787 -12.310 1.00 37.12 230 VAL A O 1
ATOM 1767 N N . LYS A 1 231 ? 23.329 -39.668 -12.422 1.00 37.78 231 LYS A N 1
ATOM 1768 C CA . LYS A 1 231 ? 23.011 -40.089 -13.790 1.00 37.78 231 LYS A CA 1
ATOM 1769 C C . LYS A 1 231 ? 21.514 -40.388 -13.914 1.00 37.78 231 LYS A C 1
ATOM 1771 O O . LYS A 1 231 ? 21.011 -41.224 -13.172 1.00 37.78 231 LYS A O 1
ATOM 1776 N N . GLY A 1 232 ? 20.869 -39.806 -14.917 1.00 37.88 232 GLY A N 1
ATOM 1777 C CA . GLY A 1 232 ? 19.526 -40.183 -15.352 1.00 37.88 232 GLY A CA 1
ATOM 1778 C C . GLY A 1 232 ? 18.695 -38.952 -15.664 1.00 37.88 232 GLY A C 1
ATOM 1779 O O . GLY A 1 232 ? 18.577 -38.064 -14.828 1.00 37.88 232 GLY A O 1
ATOM 1780 N N . GLU A 1 233 ? 18.169 -38.889 -16.883 1.00 42.66 233 GLU A N 1
ATOM 1781 C CA . GLU A 1 233 ? 17.240 -37.857 -17.335 1.00 42.66 233 GLU A CA 1
ATOM 1782 C C . GLU A 1 233 ? 16.015 -37.833 -16.416 1.00 42.66 233 GLU A C 1
ATOM 1784 O O . GLU A 1 233 ? 15.125 -38.673 -16.517 1.00 42.66 233 GLU A O 1
ATOM 1789 N N . ILE A 1 234 ? 15.979 -36.872 -15.497 1.00 37.94 234 ILE A N 1
ATOM 1790 C CA . ILE A 1 234 ? 14.750 -36.484 -14.823 1.00 37.94 234 ILE A CA 1
ATOM 1791 C C . ILE A 1 234 ? 14.401 -35.112 -15.375 1.00 37.94 234 ILE A C 1
ATOM 1793 O O . ILE A 1 234 ? 15.187 -34.170 -15.266 1.00 37.94 234 ILE A O 1
ATOM 1797 N N . ILE A 1 235 ? 13.241 -35.026 -16.021 1.00 43.69 235 ILE A N 1
ATOM 1798 C CA . ILE A 1 235 ? 12.718 -33.788 -16.586 1.00 43.69 235 ILE A CA 1
ATOM 1799 C C . ILE A 1 235 ? 12.579 -32.809 -15.420 1.00 43.69 235 ILE A C 1
ATOM 1801 O O . ILE A 1 235 ? 11.829 -33.065 -14.477 1.00 43.69 235 ILE A O 1
ATOM 1805 N N . GLU A 1 236 ? 13.326 -31.704 -15.478 1.00 43.28 236 GLU A N 1
ATOM 1806 C CA . GLU A 1 236 ? 13.346 -30.628 -14.480 1.00 43.28 236 GLU A CA 1
ATOM 1807 C C . GLU A 1 236 ? 11.931 -30.334 -13.938 1.00 43.28 236 GLU A C 1
ATOM 1809 O O . GLU A 1 236 ? 11.738 -30.220 -12.727 1.00 43.28 236 GLU A O 1
ATOM 1814 N N . SER A 1 237 ? 10.914 -30.328 -14.812 1.00 45.25 237 SER A N 1
ATOM 1815 C CA . SER A 1 237 ? 9.510 -30.060 -14.478 1.00 45.25 237 SER A CA 1
ATOM 1816 C C . SER A 1 237 ? 8.896 -30.968 -13.410 1.00 45.25 237 SER A C 1
ATOM 1818 O O . SER A 1 237 ? 8.085 -30.484 -12.621 1.00 45.25 237 SER A O 1
ATOM 1820 N N . ASP A 1 238 ? 9.246 -32.254 -13.360 1.00 45.66 238 ASP A N 1
ATOM 1821 C CA . ASP A 1 238 ? 8.580 -33.218 -12.473 1.00 45.66 238 ASP A CA 1
ATOM 1822 C C . ASP A 1 238 ? 9.181 -33.191 -11.064 1.00 45.66 238 ASP A C 1
ATOM 1824 O O . ASP A 1 238 ? 8.451 -33.249 -10.069 1.00 45.66 238 ASP A O 1
ATOM 1828 N N . ILE A 1 239 ? 10.495 -32.958 -10.960 1.00 48.97 239 ILE A N 1
ATOM 1829 C CA . ILE A 1 239 ? 11.153 -32.645 -9.681 1.00 48.97 239 ILE A CA 1
ATOM 1830 C C . ILE A 1 239 ? 10.656 -31.295 -9.153 1.00 48.97 239 ILE A C 1
ATOM 1832 O O . ILE A 1 239 ? 10.352 -31.180 -7.964 1.00 48.97 239 ILE A O 1
ATOM 1836 N N . PHE A 1 240 ? 10.527 -30.280 -10.018 1.00 50.44 240 PHE A N 1
ATOM 1837 C CA . PHE A 1 240 ? 10.003 -28.967 -9.631 1.00 50.44 240 PHE A CA 1
ATOM 1838 C C . PHE A 1 240 ? 8.574 -29.045 -9.093 1.00 50.44 240 PHE A C 1
ATOM 1840 O O . PHE A 1 240 ? 8.295 -28.456 -8.046 1.00 50.44 240 PHE A O 1
ATOM 1847 N N . LYS A 1 241 ? 7.682 -29.787 -9.764 1.00 58.09 241 LYS A N 1
ATOM 1848 C CA . LYS A 1 241 ? 6.301 -30.002 -9.302 1.00 58.09 241 LYS A CA 1
ATOM 1849 C C . LYS A 1 241 ? 6.273 -30.712 -7.953 1.00 58.09 241 LYS A C 1
ATOM 1851 O O . LYS A 1 241 ? 5.681 -30.184 -7.016 1.00 58.09 241 LYS A O 1
ATOM 1856 N N . THR A 1 242 ? 7.007 -31.817 -7.822 1.00 59.00 242 THR A N 1
ATOM 1857 C CA . THR A 1 242 ? 7.043 -32.616 -6.588 1.00 59.00 242 THR A CA 1
ATOM 1858 C C . THR A 1 242 ? 7.622 -31.820 -5.411 1.00 59.00 242 THR A C 1
ATOM 1860 O O . THR A 1 242 ? 7.047 -31.806 -4.326 1.00 59.00 242 THR A O 1
ATOM 1863 N N . SER A 1 243 ? 8.718 -31.078 -5.615 1.00 61.88 243 SER A N 1
ATOM 1864 C CA . SER A 1 243 ? 9.346 -30.266 -4.560 1.00 61.88 243 SER A CA 1
ATOM 1865 C C . SER A 1 243 ? 8.494 -29.059 -4.154 1.00 61.88 243 SER A C 1
ATOM 1867 O O . SER A 1 243 ? 8.430 -28.710 -2.970 1.00 61.88 243 SER A O 1
ATOM 1869 N N . ARG A 1 244 ? 7.801 -28.430 -5.115 1.00 69.31 244 ARG A N 1
ATOM 1870 C CA . ARG A 1 244 ? 6.831 -27.360 -4.847 1.00 69.31 244 ARG A CA 1
ATOM 1871 C C . ARG A 1 244 ? 5.648 -27.893 -4.050 1.00 69.31 244 ARG A C 1
ATOM 1873 O O . ARG A 1 244 ? 5.303 -27.299 -3.035 1.00 69.31 244 ARG A O 1
ATOM 1880 N N . GLU A 1 245 ? 5.045 -28.995 -4.484 1.00 73.69 245 GLU A N 1
ATOM 1881 C CA . GLU A 1 245 ? 3.913 -29.629 -3.801 1.00 73.69 245 GLU A CA 1
ATOM 1882 C C . GLU A 1 245 ? 4.281 -30.052 -2.381 1.00 73.69 245 GLU A C 1
ATOM 1884 O O . GLU A 1 245 ? 3.533 -29.783 -1.441 1.00 73.69 245 GLU A O 1
ATOM 1889 N N . GLU A 1 246 ? 5.473 -30.617 -2.198 1.00 73.19 246 GLU A N 1
ATOM 1890 C CA . GLU A 1 246 ? 5.988 -30.973 -0.883 1.00 73.19 246 GLU A CA 1
ATOM 1891 C C . GLU A 1 246 ? 6.214 -29.731 -0.006 1.00 73.19 246 GLU A C 1
ATOM 1893 O O . GLU A 1 246 ? 5.788 -29.712 1.150 1.00 73.19 246 GLU A O 1
ATOM 1898 N N . HIS A 1 247 ? 6.828 -28.662 -0.533 1.00 73.00 247 HIS A N 1
ATOM 1899 C CA . HIS A 1 247 ? 7.012 -27.415 0.215 1.00 73.00 247 HIS A CA 1
ATOM 1900 C C . HIS A 1 247 ? 5.670 -26.783 0.601 1.00 73.00 247 HIS A C 1
ATOM 1902 O O . HIS A 1 247 ? 5.486 -26.380 1.754 1.00 73.00 247 HIS A O 1
ATOM 1908 N N . VAL A 1 248 ? 4.721 -26.751 -0.337 1.00 80.12 248 VAL A N 1
ATOM 1909 C CA . VAL A 1 248 ? 3.360 -26.265 -0.115 1.00 80.12 248 VAL A CA 1
ATOM 1910 C C . VAL A 1 248 ? 2.672 -27.087 0.968 1.00 80.12 248 VAL A C 1
ATOM 1912 O O . VAL A 1 248 ? 2.146 -26.516 1.919 1.00 80.12 248 VAL A O 1
ATOM 1915 N N . SER A 1 249 ? 2.710 -28.414 0.873 1.00 83.38 249 SER A N 1
ATOM 1916 C CA . SER A 1 249 ? 2.017 -29.291 1.813 1.00 83.38 249 SER A CA 1
ATOM 1917 C C . SER A 1 249 ? 2.645 -29.291 3.205 1.00 83.38 249 SER A C 1
ATOM 1919 O O . SER A 1 249 ? 1.914 -29.340 4.188 1.00 83.38 249 SER A O 1
ATOM 1921 N N . LYS A 1 250 ? 3.980 -29.248 3.305 1.00 81.00 250 LYS A N 1
ATOM 1922 C CA . LYS A 1 250 ? 4.692 -29.355 4.588 1.00 81.00 250 LYS A CA 1
ATOM 1923 C C . LYS A 1 250 ? 4.896 -28.022 5.303 1.00 81.00 250 LYS A C 1
ATOM 1925 O O . LYS A 1 250 ? 5.020 -28.026 6.519 1.00 81.00 250 LYS A O 1
ATOM 1930 N N . ASN A 1 251 ? 4.964 -26.901 4.579 1.00 82.50 251 ASN A N 1
ATOM 1931 C CA . ASN A 1 251 ? 5.312 -25.598 5.167 1.00 82.50 251 ASN A CA 1
ATOM 1932 C C . ASN A 1 251 ? 4.206 -24.560 4.976 1.00 82.50 251 ASN A C 1
ATOM 1934 O O . ASN A 1 251 ? 3.828 -23.884 5.926 1.00 82.50 251 ASN A O 1
ATOM 1938 N N . ILE A 1 252 ? 3.667 -24.434 3.759 1.00 87.44 252 ILE A N 1
ATOM 1939 C CA . ILE A 1 252 ? 2.734 -23.346 3.438 1.00 87.44 252 ILE A CA 1
ATOM 1940 C C . ILE A 1 252 ? 1.330 -23.620 3.970 1.00 87.44 252 ILE A C 1
ATOM 1942 O O . ILE A 1 252 ? 0.766 -22.762 4.639 1.00 87.44 252 ILE A O 1
ATOM 1946 N N . LYS A 1 253 ? 0.769 -24.806 3.708 1.00 91.81 253 LYS A N 1
ATOM 1947 C CA . LYS A 1 253 ? -0.569 -25.177 4.189 1.00 91.81 253 LYS A CA 1
ATOM 1948 C C . LYS A 1 253 ? -0.668 -25.132 5.721 1.00 91.81 253 LYS A C 1
ATOM 1950 O O . LYS A 1 253 ? -1.624 -24.533 6.199 1.00 91.81 253 LYS A O 1
ATOM 1955 N N . PRO A 1 254 ? 0.298 -25.665 6.500 1.00 93.25 254 PRO A N 1
ATOM 1956 C CA . PRO A 1 254 ? 0.264 -25.533 7.956 1.00 93.25 254 PRO A CA 1
ATOM 1957 C C . PRO A 1 254 ? 0.323 -24.077 8.424 1.00 93.25 254 PRO A C 1
ATOM 1959 O O . PRO A 1 254 ? -0.454 -23.695 9.289 1.00 93.25 254 PRO A O 1
ATOM 1962 N N . MET A 1 255 ? 1.176 -23.249 7.811 1.00 93.62 255 MET A N 1
ATOM 1963 C CA . MET A 1 255 ? 1.268 -21.818 8.129 1.00 93.62 255 MET A CA 1
ATOM 1964 C C . MET A 1 255 ? -0.044 -21.073 7.831 1.00 93.62 255 MET A C 1
ATOM 1966 O O . MET A 1 255 ? -0.472 -20.236 8.621 1.00 93.62 255 MET A O 1
ATOM 1970 N N . LEU A 1 256 ? -0.696 -21.363 6.700 1.00 96.00 256 LEU A N 1
ATOM 1971 C CA . LEU A 1 256 ? -1.992 -20.768 6.355 1.00 96.00 256 LEU A CA 1
ATOM 1972 C C . LEU A 1 256 ? -3.105 -21.251 7.294 1.00 96.00 256 LEU A C 1
ATOM 1974 O O . LEU A 1 256 ? -3.920 -20.440 7.721 1.00 96.00 256 LEU A O 1
ATOM 1978 N N . ALA A 1 257 ? -3.104 -22.533 7.668 1.00 95.88 257 ALA A N 1
ATOM 1979 C CA . ALA A 1 257 ? -4.044 -23.083 8.640 1.00 95.88 257 ALA A CA 1
ATOM 1980 C C . ALA A 1 257 ? -3.857 -22.471 10.041 1.00 95.88 257 ALA A C 1
ATOM 1982 O O . ALA A 1 257 ? -4.842 -22.172 10.711 1.00 95.88 257 ALA A O 1
ATOM 1983 N N . GLU A 1 258 ? -2.613 -22.237 10.472 1.00 95.88 258 GLU A N 1
ATOM 1984 C CA . GLU A 1 258 ? -2.310 -21.520 11.717 1.00 95.88 258 GLU A CA 1
ATOM 1985 C C . GLU A 1 258 ? -2.836 -20.080 11.664 1.00 95.88 258 GLU A C 1
ATOM 1987 O O . GLU A 1 258 ? -3.504 -19.637 12.596 1.00 95.88 258 GLU A O 1
ATOM 1992 N N . ALA A 1 259 ? -2.604 -19.367 10.558 1.00 96.62 259 ALA A N 1
ATOM 1993 C CA . ALA A 1 259 ? -3.115 -18.012 10.371 1.00 96.62 259 ALA A CA 1
ATOM 1994 C C . ALA A 1 259 ? -4.654 -17.963 10.363 1.00 96.62 259 ALA A C 1
ATOM 1996 O O . ALA A 1 259 ? -5.249 -17.090 10.989 1.00 96.62 259 ALA A O 1
ATOM 1997 N N . GLU A 1 260 ? -5.318 -18.916 9.707 1.00 97.38 260 GLU A N 1
ATOM 1998 C CA . GLU A 1 260 ? -6.779 -19.035 9.732 1.00 97.38 260 GLU A CA 1
ATOM 1999 C C . GLU A 1 260 ? -7.306 -19.316 11.146 1.00 97.38 260 GLU A C 1
ATOM 2001 O O . GLU A 1 260 ? -8.288 -18.710 11.583 1.00 97.38 260 GLU A O 1
ATOM 2006 N N . ALA A 1 261 ? -6.644 -20.208 11.887 1.00 96.12 261 ALA A N 1
ATOM 2007 C CA . ALA A 1 261 ? -6.989 -20.485 13.274 1.00 96.12 261 ALA A CA 1
ATOM 2008 C C . ALA A 1 261 ? -6.793 -19.245 14.162 1.00 96.12 261 ALA A C 1
ATOM 2010 O O . ALA A 1 261 ? -7.637 -18.976 15.019 1.00 96.12 261 ALA A O 1
ATOM 2011 N N . GLU A 1 262 ? -5.734 -18.455 13.943 1.00 94.94 262 GLU A N 1
ATOM 2012 C CA . GLU A 1 262 ? -5.548 -17.170 14.622 1.00 94.94 262 GLU A CA 1
ATOM 2013 C C . GLU A 1 262 ? -6.667 -16.173 14.272 1.00 94.94 262 GLU A C 1
ATOM 2015 O O . GLU A 1 262 ? -7.222 -15.574 15.190 1.00 94.94 262 GLU A O 1
ATOM 2020 N N . LEU A 1 263 ? -7.081 -16.030 13.004 1.00 95.81 263 LEU A N 1
ATOM 2021 C CA . LEU A 1 263 ? -8.212 -15.155 12.634 1.00 95.81 263 LEU A CA 1
ATOM 2022 C C . LEU A 1 263 ? -9.480 -15.504 13.423 1.00 95.81 263 LEU A C 1
ATOM 2024 O O . LEU A 1 263 ? -10.100 -14.626 14.026 1.00 95.81 263 LEU A O 1
ATOM 2028 N N . LYS A 1 264 ? -9.829 -16.796 13.461 1.00 94.50 264 LYS A N 1
ATOM 2029 C CA . LYS A 1 264 ? -10.997 -17.311 14.192 1.00 94.50 264 LYS A CA 1
ATOM 2030 C C . LYS A 1 264 ? -10.864 -17.093 15.698 1.00 94.50 264 LYS A C 1
ATOM 2032 O O . LYS A 1 264 ? -11.808 -16.640 16.339 1.00 94.50 264 LYS A O 1
ATOM 2037 N N . LYS A 1 265 ? -9.681 -17.353 16.263 1.00 94.12 265 LYS A N 1
ATOM 2038 C CA . LYS A 1 265 ? -9.381 -17.127 17.687 1.00 94.12 265 LYS A CA 1
ATOM 2039 C C . LYS A 1 265 ? -9.563 -15.663 18.096 1.00 94.12 265 LYS A C 1
ATOM 2041 O O . LYS A 1 265 ? -9.956 -15.404 19.226 1.00 94.12 265 LYS A O 1
ATOM 2046 N N . PHE A 1 266 ? -9.267 -14.724 17.201 1.00 92.94 266 PHE A N 1
ATOM 2047 C CA . PHE A 1 266 ? -9.438 -13.288 17.433 1.00 92.94 266 PHE A CA 1
ATOM 2048 C C . PHE A 1 266 ? -10.827 -12.761 17.015 1.00 92.94 266 PHE A C 1
ATOM 2050 O O . PHE A 1 266 ? -11.045 -11.552 17.022 1.00 92.94 266 PHE A O 1
ATOM 2057 N N . GLY A 1 267 ? -11.775 -13.654 16.706 1.00 90.31 267 GLY A N 1
ATOM 2058 C CA . GLY A 1 267 ? -13.198 -13.335 16.567 1.00 90.31 267 GLY A CA 1
ATOM 2059 C C . GLY A 1 267 ? -13.697 -13.109 15.140 1.00 90.31 267 GLY A C 1
ATOM 2060 O O . GLY A 1 267 ? -14.862 -12.753 14.967 1.00 90.31 267 GLY A O 1
ATOM 2061 N N . ALA A 1 268 ? -12.874 -13.325 14.109 1.00 93.44 268 ALA A N 1
ATOM 2062 C CA . ALA A 1 268 ? -13.338 -13.208 12.728 1.00 93.44 268 ALA A CA 1
ATOM 2063 C C . ALA A 1 268 ? -14.420 -14.258 12.412 1.00 93.44 268 ALA A C 1
ATOM 2065 O O . ALA A 1 268 ? -14.205 -15.458 12.599 1.00 93.44 268 ALA A O 1
ATOM 2066 N N . ARG A 1 269 ? -15.569 -13.797 11.899 1.00 91.62 269 ARG A N 1
ATOM 2067 C CA . ARG A 1 269 ? -16.698 -14.647 11.466 1.00 91.62 269 ARG A CA 1
ATOM 2068 C C . ARG A 1 269 ? -16.795 -14.821 9.949 1.00 91.62 269 ARG A C 1
ATOM 2070 O O . ARG A 1 269 ? -17.459 -15.745 9.493 1.00 91.62 269 ARG A O 1
ATOM 2077 N N . ALA A 1 270 ? -16.138 -13.942 9.194 1.00 92.25 270 ALA A N 1
ATOM 2078 C CA . ALA A 1 270 ? -16.087 -13.970 7.736 1.00 92.25 270 ALA A CA 1
ATOM 2079 C C . ALA A 1 270 ? -15.517 -15.295 7.201 1.00 92.25 270 ALA A C 1
ATOM 2081 O O . ALA A 1 270 ? -14.710 -15.948 7.872 1.00 92.25 270 ALA A O 1
ATOM 2082 N N . SER A 1 271 ? -15.881 -15.668 5.970 1.00 93.81 271 SER A N 1
ATOM 2083 C CA . SER A 1 271 ? -15.257 -16.815 5.305 1.00 93.81 271 SER A CA 1
ATOM 2084 C C . SER A 1 271 ? -13.768 -16.550 5.092 1.00 93.81 271 SER A C 1
ATOM 2086 O O . SER A 1 271 ? -13.393 -15.482 4.602 1.00 93.81 271 SER A O 1
ATOM 2088 N N . VAL A 1 272 ? -12.923 -17.522 5.446 1.00 96.75 272 VAL A N 1
ATOM 2089 C CA . VAL A 1 272 ? -11.477 -17.430 5.231 1.00 96.75 272 VAL A CA 1
ATOM 2090 C C . VAL A 1 272 ? -11.083 -18.289 4.039 1.00 96.75 272 VAL A C 1
ATOM 2092 O O . VAL A 1 272 ? -11.157 -19.514 4.103 1.00 96.75 272 VAL A O 1
ATOM 2095 N N . ASP A 1 273 ? -10.626 -17.640 2.974 1.00 95.94 273 ASP A N 1
ATOM 2096 C CA . ASP A 1 273 ? -10.084 -18.297 1.791 1.00 95.94 273 ASP A CA 1
ATOM 2097 C C . ASP A 1 273 ? -8.556 -18.355 1.866 1.00 95.94 273 ASP A C 1
ATOM 2099 O O . ASP A 1 273 ? -7.893 -17.422 2.321 1.00 95.94 273 ASP A O 1
ATOM 2103 N N . GLN A 1 274 ? -7.968 -19.438 1.363 1.00 96.25 274 GLN A N 1
ATOM 2104 C CA . GLN A 1 274 ? -6.518 -19.590 1.257 1.00 96.25 274 GLN A CA 1
ATOM 2105 C C . GLN A 1 274 ? -6.107 -19.592 -0.218 1.00 96.25 274 GLN A C 1
ATOM 2107 O O . GLN A 1 274 ? -6.555 -20.436 -0.994 1.00 96.25 274 GLN A O 1
ATOM 2112 N N . LYS A 1 275 ? -5.223 -18.670 -0.613 1.00 95.06 275 LYS A N 1
ATOM 2113 C CA . LYS A 1 275 ? -4.669 -18.588 -1.973 1.00 95.06 275 LYS A CA 1
ATOM 2114 C C . LYS A 1 275 ? -3.148 -18.695 -1.948 1.00 95.06 275 LYS A C 1
ATOM 2116 O O . LYS A 1 275 ? -2.469 -18.065 -1.139 1.00 95.06 275 LYS A O 1
ATOM 2121 N N . ILE A 1 276 ? -2.609 -19.488 -2.869 1.00 92.12 276 ILE A N 1
ATOM 2122 C CA . ILE A 1 276 ? -1.169 -19.624 -3.098 1.00 92.12 276 ILE A CA 1
ATOM 2123 C C . ILE A 1 276 ? -0.899 -19.210 -4.541 1.00 92.12 276 ILE A C 1
ATOM 2125 O O . ILE A 1 276 ? -1.486 -19.782 -5.456 1.00 92.12 276 ILE A O 1
ATOM 2129 N N . ALA A 1 277 ? -0.023 -18.230 -4.729 1.00 87.12 277 ALA A N 1
ATOM 2130 C CA . ALA A 1 277 ? 0.375 -17.726 -6.037 1.00 87.12 277 ALA A CA 1
ATOM 2131 C C . ALA A 1 277 ? 1.886 -17.877 -6.231 1.00 87.12 277 ALA A C 1
ATOM 2133 O O . ALA A 1 277 ? 2.652 -17.827 -5.269 1.00 87.12 277 ALA A O 1
ATOM 2134 N N . ASP A 1 278 ? 2.321 -18.034 -7.474 1.00 80.25 278 ASP A N 1
ATOM 2135 C CA . ASP A 1 278 ? 3.732 -18.098 -7.846 1.00 80.25 278 ASP A CA 1
ATOM 2136 C C . ASP A 1 278 ? 4.107 -16.798 -8.575 1.00 80.25 278 ASP A C 1
ATOM 2138 O O . ASP A 1 278 ? 3.377 -16.348 -9.454 1.00 80.25 278 ASP A O 1
ATOM 2142 N N . GLY A 1 279 ? 5.235 -16.175 -8.220 1.00 79.31 279 GLY A N 1
ATOM 2143 C CA . GLY A 1 279 ? 5.707 -14.966 -8.906 1.00 79.31 279 GLY A CA 1
ATOM 2144 C C . GLY A 1 279 ? 6.337 -13.919 -7.994 1.00 79.31 279 GLY A C 1
ATOM 2145 O O . GLY A 1 279 ? 6.795 -14.212 -6.888 1.00 79.31 279 GLY A O 1
ATOM 2146 N N . VAL A 1 280 ? 6.396 -12.675 -8.475 1.00 80.25 280 VAL A N 1
ATOM 2147 C CA . VAL A 1 280 ? 6.893 -11.534 -7.695 1.00 80.25 280 VAL A CA 1
ATOM 2148 C C . VAL A 1 280 ? 5.810 -11.108 -6.692 1.00 80.25 280 VAL A C 1
ATOM 2150 O O . VAL A 1 280 ? 4.706 -10.776 -7.122 1.00 80.25 280 VAL A O 1
ATOM 2153 N N . PRO A 1 281 ? 6.090 -11.069 -5.370 1.00 84.75 281 PRO A N 1
ATOM 2154 C CA . PRO A 1 281 ? 5.068 -10.829 -4.348 1.00 84.75 281 PRO A CA 1
ATOM 2155 C C . PRO A 1 281 ? 4.201 -9.595 -4.582 1.00 84.75 281 PRO A C 1
ATOM 2157 O O . PRO A 1 281 ? 2.983 -9.713 -4.600 1.00 84.75 281 PRO A O 1
ATOM 2160 N N . ALA A 1 282 ? 4.806 -8.426 -4.805 1.00 85.81 282 ALA A N 1
ATOM 2161 C CA . ALA A 1 282 ? 4.048 -7.189 -4.983 1.00 85.81 282 ALA A CA 1
ATOM 2162 C C . ALA A 1 282 ? 3.153 -7.218 -6.234 1.00 85.81 282 ALA A C 1
ATOM 2164 O O . ALA A 1 282 ? 2.038 -6.716 -6.197 1.00 85.81 282 ALA A O 1
ATOM 2165 N N . GLU A 1 283 ? 3.614 -7.830 -7.327 1.00 85.62 283 GLU A N 1
ATOM 2166 C CA . GLU A 1 283 ? 2.838 -7.940 -8.568 1.00 85.62 283 GLU A CA 1
ATOM 2167 C C . GLU A 1 283 ? 1.649 -8.879 -8.401 1.00 85.62 283 GLU A C 1
ATOM 2169 O O . GLU A 1 283 ? 0.536 -8.526 -8.770 1.00 85.62 283 GLU A O 1
ATOM 2174 N N . GLN A 1 284 ? 1.871 -10.036 -7.776 1.00 87.81 284 GLN A N 1
ATOM 2175 C CA . GLN A 1 284 ? 0.814 -11.010 -7.519 1.00 87.81 284 GLN A CA 1
ATOM 2176 C C . GLN A 1 284 ? -0.230 -10.482 -6.529 1.00 87.81 284 GLN A C 1
ATOM 2178 O O . GLN A 1 284 ? -1.420 -10.712 -6.715 1.00 87.81 284 GLN A O 1
ATOM 2183 N N . ILE A 1 285 ? 0.192 -9.742 -5.497 1.00 92.19 285 ILE A N 1
ATOM 2184 C CA . ILE A 1 285 ? -0.739 -9.112 -4.552 1.00 92.19 285 ILE A CA 1
ATOM 2185 C C . ILE A 1 285 ? -1.623 -8.088 -5.272 1.00 92.19 285 ILE A C 1
ATOM 2187 O O . ILE A 1 285 ? -2.831 -8.114 -5.066 1.00 92.19 285 ILE A O 1
ATOM 2191 N N . LEU A 1 286 ? -1.054 -7.225 -6.123 1.00 89.00 286 LEU A N 1
ATOM 2192 C CA . LEU A 1 286 ? -1.834 -6.240 -6.887 1.00 89.00 286 LEU A CA 1
ATOM 2193 C C . LEU A 1 286 ? -2.792 -6.905 -7.860 1.00 89.00 286 LEU A C 1
ATOM 2195 O O . LEU A 1 286 ? -3.969 -6.572 -7.867 1.00 89.00 286 LEU A O 1
ATOM 2199 N N . GLN A 1 287 ? -2.304 -7.879 -8.625 1.00 88.19 287 GLN A N 1
ATOM 2200 C CA . GLN A 1 287 ? -3.127 -8.608 -9.579 1.00 88.19 287 GLN A CA 1
ATOM 2201 C C . GLN A 1 287 ? -4.332 -9.255 -8.882 1.00 88.19 287 GLN A C 1
ATOM 2203 O O . GLN A 1 287 ? -5.468 -9.076 -9.307 1.00 88.19 287 GLN A O 1
ATOM 2208 N N . ILE A 1 288 ? -4.105 -9.956 -7.767 1.00 91.12 288 ILE A N 1
ATOM 2209 C CA . ILE A 1 288 ? -5.185 -10.598 -7.010 1.00 91.12 288 ILE A CA 1
ATOM 2210 C C . ILE A 1 288 ? -6.115 -9.556 -6.382 1.00 91.12 288 ILE A C 1
ATOM 2212 O O . ILE A 1 288 ? -7.324 -9.776 -6.359 1.00 91.12 288 ILE A O 1
ATOM 2216 N N . ALA A 1 289 ? -5.578 -8.439 -5.884 1.00 89.88 289 ALA A N 1
ATOM 2217 C CA . ALA A 1 289 ? -6.379 -7.348 -5.336 1.00 89.88 289 ALA A CA 1
ATOM 2218 C C . ALA A 1 289 ? -7.286 -6.693 -6.392 1.00 89.88 289 ALA A C 1
ATOM 2220 O O . ALA A 1 289 ? -8.397 -6.292 -6.067 1.00 89.88 289 ALA A O 1
ATOM 2221 N N . GLU A 1 290 ? -6.825 -6.591 -7.639 1.00 84.06 290 GLU A N 1
ATOM 2222 C CA . GLU A 1 290 ? -7.583 -6.037 -8.768 1.00 84.06 290 GLU A CA 1
ATOM 2223 C C . GLU A 1 290 ? -8.620 -7.014 -9.335 1.00 84.06 290 GLU A C 1
ATOM 2225 O O . GLU A 1 290 ? -9.701 -6.600 -9.752 1.00 84.06 290 GLU A O 1
ATOM 2230 N N . GLU A 1 291 ? -8.293 -8.306 -9.390 1.00 85.00 291 GLU A N 1
ATOM 2231 C CA . GLU A 1 291 ? -9.181 -9.343 -9.926 1.00 85.00 291 GLU A CA 1
ATOM 2232 C C . GLU A 1 291 ? -10.281 -9.751 -8.936 1.00 85.00 291 GLU A C 1
ATOM 2234 O O . GLU A 1 291 ? -11.365 -10.177 -9.351 1.00 85.00 291 GLU A O 1
ATOM 2239 N N . GLY A 1 292 ? -9.991 -9.659 -7.636 1.00 84.12 292 GLY A N 1
ATOM 2240 C CA . GLY A 1 292 ? -10.907 -10.011 -6.559 1.00 84.12 292 GLY A CA 1
ATOM 2241 C C . GLY A 1 292 ? -11.747 -8.842 -6.052 1.00 84.12 292 GLY A C 1
ATOM 2242 O O . GLY A 1 292 ? -11.504 -7.680 -6.363 1.00 84.12 292 GLY A O 1
ATOM 2243 N N . ASP A 1 293 ? -12.738 -9.175 -5.230 1.00 87.00 293 ASP A N 1
ATOM 2244 C CA . ASP A 1 293 ? -13.593 -8.203 -4.552 1.00 87.00 293 ASP A CA 1
ATOM 2245 C C . ASP A 1 293 ? -13.033 -7.910 -3.156 1.00 87.00 293 ASP A C 1
ATOM 2247 O O . ASP A 1 293 ? -13.445 -8.489 -2.149 1.00 87.00 293 ASP A O 1
ATOM 2251 N N . TYR A 1 294 ? -11.985 -7.087 -3.123 1.00 91.50 294 TYR A N 1
ATOM 2252 C CA . TYR A 1 294 ? -11.361 -6.639 -1.884 1.00 91.50 294 TYR A CA 1
ATOM 2253 C C . TYR A 1 294 ? -11.412 -5.120 -1.811 1.00 91.50 294 TYR A C 1
ATOM 2255 O O . TYR A 1 294 ? -10.973 -4.437 -2.739 1.00 91.50 294 TYR A O 1
ATOM 2263 N N . SER A 1 295 ? -11.874 -4.602 -0.675 1.00 92.88 295 SER A N 1
ATOM 2264 C CA . SER A 1 295 ? -11.804 -3.181 -0.327 1.00 92.88 295 SER A CA 1
ATOM 2265 C C . SER A 1 295 ? -10.481 -2.829 0.355 1.00 92.88 295 SER A C 1
ATOM 2267 O O . SER A 1 295 ? -10.041 -1.681 0.318 1.00 92.88 295 SER A O 1
ATOM 2269 N N . THR A 1 296 ? -9.844 -3.806 1.012 1.00 94.94 296 THR A N 1
ATOM 2270 C CA . THR A 1 296 ? -8.744 -3.541 1.944 1.00 94.94 296 THR A CA 1
ATOM 2271 C C . THR A 1 296 ? -7.640 -4.589 1.833 1.00 94.94 296 THR A C 1
ATOM 2273 O O . THR A 1 296 ? -7.894 -5.792 1.842 1.00 94.94 296 THR A O 1
ATOM 2276 N N . ILE A 1 297 ? -6.390 -4.131 1.786 1.00 96.19 297 ILE A N 1
ATOM 2277 C CA . ILE A 1 297 ? -5.197 -4.972 1.904 1.00 96.19 297 ILE A CA 1
ATOM 2278 C C . ILE A 1 297 ? -4.581 -4.731 3.273 1.00 96.19 297 ILE A C 1
ATOM 2280 O O . ILE A 1 297 ? -4.242 -3.598 3.616 1.00 96.19 297 ILE A O 1
ATOM 2284 N N . ILE A 1 298 ? -4.402 -5.794 4.051 1.00 96.75 298 ILE A N 1
ATOM 2285 C CA . ILE A 1 298 ? -3.828 -5.712 5.395 1.00 96.75 298 ILE A CA 1
ATOM 2286 C C . ILE A 1 298 ? -2.511 -6.473 5.410 1.00 96.75 298 ILE A C 1
ATOM 2288 O O . ILE A 1 298 ? -2.461 -7.657 5.085 1.00 96.75 298 ILE A O 1
ATOM 2292 N N . MET A 1 299 ? -1.428 -5.797 5.790 1.00 93.19 299 MET A N 1
ATOM 2293 C CA . MET A 1 299 ? -0.097 -6.387 5.733 1.00 93.19 299 MET A CA 1
ATOM 2294 C C . MET A 1 299 ? 0.820 -5.957 6.876 1.00 93.19 299 MET A C 1
ATOM 2296 O O . MET A 1 299 ? 0.729 -4.862 7.438 1.00 93.19 299 MET A O 1
ATOM 2300 N N . GLY A 1 300 ? 1.765 -6.838 7.195 1.00 89.19 300 GLY A N 1
ATOM 2301 C CA . GLY A 1 300 ? 2.875 -6.508 8.075 1.00 89.19 300 GLY A CA 1
ATOM 2302 C C . GLY A 1 300 ? 3.798 -5.459 7.450 1.00 89.19 300 GLY A C 1
ATOM 2303 O O . GLY A 1 300 ? 3.902 -5.320 6.231 1.00 89.19 300 GLY A O 1
ATOM 2304 N N . ARG A 1 301 ? 4.526 -4.729 8.300 1.00 83.38 301 ARG A N 1
ATOM 2305 C CA . ARG A 1 301 ? 5.525 -3.746 7.844 1.00 83.38 301 ARG A CA 1
ATOM 2306 C C . ARG A 1 301 ? 6.733 -4.380 7.158 1.00 83.38 301 ARG A C 1
ATOM 2308 O O . ARG A 1 301 ? 7.384 -3.724 6.353 1.00 83.38 301 ARG A O 1
ATOM 2315 N N . ARG A 1 302 ? 7.085 -5.606 7.560 1.00 77.44 302 ARG A N 1
ATOM 2316 C CA . ARG A 1 302 ? 8.323 -6.314 7.196 1.00 77.44 302 ARG A CA 1
ATOM 2317 C C . ARG A 1 302 ? 8.057 -7.813 7.037 1.00 77.44 302 ARG A C 1
ATOM 2319 O O . ARG A 1 302 ? 7.099 -8.310 7.615 1.00 77.44 302 ARG A O 1
ATOM 2326 N N . GLY A 1 303 ? 8.918 -8.495 6.283 1.00 62.44 303 GLY A N 1
ATOM 2327 C CA . GLY A 1 303 ? 8.875 -9.946 6.082 1.00 62.44 303 GLY A CA 1
ATOM 2328 C C . GLY A 1 303 ? 10.143 -10.666 6.558 1.00 62.44 303 GLY A C 1
ATOM 2329 O O . GLY A 1 303 ? 10.857 -10.169 7.425 1.00 62.44 303 GLY A O 1
ATOM 2330 N N . ILE A 1 304 ? 10.439 -11.827 5.966 1.00 53.84 304 ILE A N 1
ATOM 2331 C CA . ILE A 1 304 ? 11.515 -12.754 6.394 1.00 53.84 304 ILE A CA 1
ATOM 2332 C C . ILE A 1 304 ? 12.955 -12.213 6.195 1.00 53.84 304 ILE A C 1
ATOM 2334 O O . ILE A 1 304 ? 13.863 -12.593 6.931 1.00 53.84 304 ILE A O 1
ATOM 2338 N N . SER A 1 305 ? 13.212 -11.348 5.210 1.00 51.75 305 SER A N 1
ATOM 2339 C CA . SER A 1 305 ? 14.563 -10.845 4.897 1.00 51.75 305 SER A CA 1
ATOM 2340 C C . SER A 1 305 ? 14.884 -9.557 5.669 1.00 51.75 305 SER A C 1
ATOM 2342 O O . SER A 1 305 ? 14.261 -8.534 5.388 1.00 51.75 305 SER A O 1
ATOM 2344 N N . ALA A 1 306 ? 15.854 -9.556 6.592 1.00 48.44 306 ALA A N 1
ATOM 2345 C CA . ALA A 1 306 ? 16.235 -8.340 7.322 1.00 48.44 306 ALA A CA 1
ATOM 2346 C C . ALA A 1 306 ? 17.756 -8.106 7.391 1.00 48.44 306 ALA A C 1
ATOM 2348 O O . ALA A 1 306 ? 18.496 -8.920 7.941 1.00 48.44 306 ALA A O 1
ATOM 2349 N N . VAL A 1 307 ? 18.184 -6.931 6.913 1.00 41.66 307 VAL A N 1
ATOM 2350 C CA . VAL A 1 307 ? 19.332 -6.165 7.434 1.00 41.66 307 VAL A CA 1
ATOM 2351 C C . VAL A 1 307 ? 18.749 -4.972 8.222 1.00 41.66 307 VAL A C 1
ATOM 2353 O O . VAL A 1 307 ? 17.604 -4.590 7.986 1.00 41.66 307 VAL A O 1
ATOM 2356 N N . ARG A 1 308 ? 19.474 -4.478 9.236 1.00 40.56 308 ARG A N 1
ATOM 2357 C CA . ARG A 1 308 ? 19.005 -3.561 10.298 1.00 40.56 308 ARG A CA 1
ATOM 2358 C C . ARG A 1 308 ? 18.520 -2.172 9.831 1.00 40.56 308 ARG A C 1
ATOM 2360 O O . ARG A 1 308 ? 18.895 -1.693 8.773 1.00 40.56 308 ARG A O 1
ATOM 2367 N N . GLU A 1 309 ? 17.782 -1.556 10.765 1.00 44.12 309 GLU A N 1
ATOM 2368 C CA . GLU A 1 309 ? 17.110 -0.242 10.799 1.00 44.12 309 GLU A CA 1
ATOM 2369 C C . GLU A 1 309 ? 15.713 -0.155 10.167 1.00 44.12 309 GLU A C 1
ATOM 2371 O O . GLU A 1 309 ? 15.272 -1.029 9.431 1.00 44.12 309 GLU A O 1
ATOM 2376 N N . VAL A 1 310 ? 14.964 0.841 10.644 1.00 52.28 310 VAL A N 1
ATOM 2377 C CA . VAL A 1 310 ? 13.505 1.044 10.681 1.00 52.28 310 VAL A CA 1
ATOM 2378 C C . VAL A 1 310 ? 12.901 1.235 9.275 1.00 52.28 310 VAL A C 1
ATOM 2380 O O . VAL A 1 310 ? 12.273 2.241 8.978 1.00 52.28 310 VAL A O 1
ATOM 2383 N N . LEU A 1 311 ? 13.129 0.284 8.370 1.00 59.19 311 LEU A N 1
ATOM 2384 C CA . LEU A 1 311 ? 12.747 0.381 6.964 1.00 59.19 311 LEU A CA 1
ATOM 2385 C C . LEU A 1 311 ? 11.493 -0.442 6.655 1.00 59.19 311 LEU A C 1
ATOM 2387 O O . LEU A 1 311 ? 11.271 -1.541 7.177 1.00 59.19 311 LEU A O 1
ATOM 2391 N N . LEU A 1 312 ? 10.666 0.126 5.782 1.00 67.69 312 LEU A N 1
ATOM 2392 C CA . LEU A 1 312 ? 9.501 -0.515 5.192 1.00 67.69 312 LEU A CA 1
ATOM 2393 C C . LEU A 1 312 ? 9.952 -1.699 4.318 1.00 67.69 312 LEU A C 1
ATOM 2395 O O . LEU A 1 312 ? 10.901 -1.574 3.547 1.00 67.69 312 LEU A O 1
ATOM 2399 N N . GLY A 1 313 ? 9.291 -2.854 4.429 1.00 66.31 313 GLY A N 1
ATOM 2400 C CA . GLY A 1 313 ? 9.624 -4.029 3.622 1.00 66.31 313 GLY A CA 1
ATOM 2401 C C . GLY A 1 313 ? 9.452 -3.768 2.121 1.00 66.31 313 GLY A C 1
ATOM 2402 O O . GLY A 1 313 ? 8.556 -3.028 1.719 1.00 66.31 313 GLY A O 1
ATOM 2403 N N . SER A 1 314 ? 10.272 -4.413 1.283 1.00 73.56 314 SER A N 1
ATOM 2404 C CA . SER A 1 314 ? 10.285 -4.196 -0.176 1.00 73.56 314 SER A CA 1
ATOM 2405 C C . SER A 1 314 ? 8.927 -4.436 -0.844 1.00 73.56 314 SER A C 1
ATOM 2407 O O . SER A 1 314 ? 8.540 -3.694 -1.743 1.00 73.56 314 SER A O 1
ATOM 2409 N N . VAL A 1 315 ? 8.166 -5.430 -0.372 1.00 81.00 315 VAL A N 1
ATOM 2410 C CA . VAL A 1 315 ? 6.807 -5.713 -0.862 1.00 81.00 315 VAL A CA 1
ATOM 2411 C C . VAL A 1 315 ? 5.850 -4.582 -0.489 1.00 81.00 315 VAL A C 1
ATOM 2413 O O . VAL A 1 315 ? 5.161 -4.058 -1.358 1.00 81.00 315 VAL A O 1
ATOM 2416 N N . THR A 1 316 ? 5.846 -4.164 0.778 1.00 80.94 316 THR A N 1
ATOM 2417 C CA . THR A 1 316 ? 5.008 -3.064 1.276 1.00 80.94 316 THR A CA 1
ATOM 2418 C C . THR A 1 316 ? 5.313 -1.758 0.551 1.00 80.94 316 THR A C 1
ATOM 2420 O O . THR A 1 316 ? 4.395 -1.084 0.095 1.00 80.94 316 THR A O 1
ATOM 2423 N N . ALA A 1 317 ? 6.596 -1.425 0.383 1.00 78.88 317 ALA A N 1
ATOM 2424 C CA . ALA A 1 317 ? 7.020 -0.252 -0.371 1.00 78.88 317 ALA A CA 1
ATOM 2425 C C . ALA A 1 317 ? 6.519 -0.323 -1.822 1.00 78.88 317 ALA A C 1
ATOM 2427 O O . ALA A 1 317 ? 5.841 0.592 -2.284 1.00 78.88 317 ALA A O 1
ATOM 2428 N N . SER A 1 318 ? 6.767 -1.438 -2.517 1.00 78.69 318 SER A N 1
ATOM 2429 C CA . SER A 1 318 ? 6.353 -1.615 -3.914 1.00 78.69 318 SER A CA 1
ATOM 2430 C C . SER A 1 318 ? 4.838 -1.453 -4.109 1.00 78.69 318 SER A C 1
ATOM 2432 O O . SER A 1 318 ? 4.419 -0.791 -5.057 1.00 78.69 318 SER A O 1
ATOM 2434 N N . LEU A 1 319 ? 4.018 -1.975 -3.188 1.00 81.81 319 LEU A N 1
ATOM 2435 C CA . LEU A 1 319 ? 2.557 -1.827 -3.232 1.00 81.81 319 LEU A CA 1
ATOM 2436 C C . LEU A 1 319 ? 2.108 -0.373 -3.078 1.00 81.81 319 LEU A C 1
ATOM 2438 O O . LEU A 1 319 ? 1.278 0.108 -3.844 1.00 81.81 319 LEU A O 1
ATOM 2442 N N . LEU A 1 320 ? 2.673 0.351 -2.113 1.00 80.06 320 LEU A N 1
ATOM 2443 C CA . LEU A 1 320 ? 2.280 1.736 -1.848 1.00 80.06 320 LEU A CA 1
ATOM 2444 C C . LEU A 1 320 ? 2.700 2.699 -2.965 1.00 80.06 320 LEU A C 1
ATOM 2446 O O . LEU A 1 320 ? 2.089 3.756 -3.127 1.00 80.06 320 LEU A O 1
ATOM 2450 N N . HIS A 1 321 ? 3.712 2.329 -3.753 1.00 74.12 321 HIS A N 1
ATOM 2451 C CA . HIS A 1 321 ? 4.178 3.096 -4.906 1.00 74.12 321 HIS A CA 1
ATOM 2452 C C . HIS A 1 321 ? 3.449 2.771 -6.215 1.00 74.12 321 HIS A C 1
ATOM 2454 O O . HIS A 1 321 ? 3.570 3.540 -7.168 1.00 74.12 321 HIS A O 1
ATOM 2460 N N . LYS A 1 322 ? 2.672 1.685 -6.280 1.00 76.69 322 LYS A N 1
ATOM 2461 C CA . LYS A 1 322 ? 1.903 1.313 -7.474 1.00 76.69 322 LYS A CA 1
ATOM 2462 C C . LYS A 1 322 ? 0.452 1.804 -7.391 1.00 76.69 322 LYS A C 1
ATOM 2464 O O . LYS A 1 322 ? -0.066 1.959 -6.284 1.00 76.69 322 LYS A O 1
ATOM 2469 N N . PRO A 1 323 ? -0.204 2.075 -8.535 1.00 74.94 323 PRO A N 1
ATOM 2470 C CA . PRO A 1 323 ? -1.648 2.276 -8.607 1.00 74.94 323 PRO A CA 1
ATOM 2471 C C . PRO A 1 323 ? -2.408 1.177 -7.867 1.00 74.94 323 PRO A C 1
ATOM 2473 O O . PRO A 1 323 ? -2.210 0.004 -8.159 1.00 74.94 323 PRO A O 1
ATOM 2476 N N . ILE A 1 324 ? -3.248 1.549 -6.904 1.00 80.75 324 ILE A N 1
ATOM 2477 C CA . ILE A 1 324 ? -4.066 0.600 -6.147 1.00 80.75 324 ILE A CA 1
ATOM 2478 C C . ILE A 1 324 ? -5.356 1.286 -5.709 1.00 80.75 324 ILE A C 1
ATOM 2480 O O . ILE A 1 324 ? -5.337 2.480 -5.407 1.00 80.75 324 ILE A O 1
ATOM 2484 N N . ARG A 1 325 ? -6.467 0.544 -5.711 1.00 81.62 325 ARG A N 1
ATOM 2485 C CA . ARG A 1 325 ? -7.787 1.050 -5.293 1.00 81.62 325 ARG A CA 1
ATOM 2486 C C . ARG A 1 325 ? -8.147 0.690 -3.868 1.00 81.62 325 ARG A C 1
ATOM 2488 O O . ARG A 1 325 ? -9.005 1.328 -3.283 1.00 81.62 325 ARG A O 1
ATOM 2495 N N . GLN A 1 326 ? -7.513 -0.334 -3.321 1.00 89.94 326 GLN A N 1
ATOM 2496 C CA . GLN A 1 326 ? -7.786 -0.780 -1.969 1.00 89.94 326 GLN A CA 1
ATOM 2497 C C . GLN A 1 326 ? -7.193 0.187 -0.950 1.00 89.94 326 GLN A C 1
ATOM 2499 O O . GLN A 1 326 ? -6.122 0.768 -1.170 1.00 89.94 326 GLN A O 1
ATOM 2504 N N . SER A 1 327 ? -7.857 0.308 0.195 1.00 93.44 327 SER A N 1
ATOM 2505 C CA . SER A 1 327 ? -7.234 0.849 1.400 1.00 93.44 327 SER A CA 1
ATOM 2506 C C . SER A 1 327 ? -6.121 -0.101 1.849 1.00 93.44 327 SER A C 1
ATOM 2508 O O . SER A 1 327 ? -6.303 -1.318 1.874 1.00 93.44 327 SER A O 1
ATOM 2510 N N . VAL A 1 328 ? -4.949 0.429 2.194 1.00 94.81 328 VAL A N 1
ATOM 2511 C CA . VAL A 1 328 ? -3.791 -0.377 2.613 1.00 94.81 328 VAL A CA 1
ATOM 2512 C C . VAL A 1 328 ? -3.486 -0.122 4.081 1.00 94.81 328 VAL A C 1
ATOM 2514 O O . VAL A 1 328 ? -3.153 0.996 4.468 1.00 94.81 328 VAL A O 1
ATOM 2517 N N . TYR A 1 329 ? -3.548 -1.172 4.896 1.00 96.81 329 TYR A N 1
ATOM 2518 C CA . TYR A 1 329 ? -3.236 -1.130 6.321 1.00 96.81 329 TYR A CA 1
ATOM 2519 C C . TYR A 1 329 ? -1.868 -1.754 6.582 1.00 96.81 329 TYR A C 1
ATOM 2521 O O . TYR A 1 329 ? -1.664 -2.953 6.378 1.00 96.81 329 TYR A O 1
ATOM 2529 N N . VAL A 1 330 ? -0.935 -0.942 7.082 1.00 95.44 330 VAL A N 1
ATOM 2530 C CA . VAL A 1 330 ? 0.418 -1.366 7.460 1.00 95.44 330 VAL A CA 1
ATOM 2531 C C . VAL A 1 330 ? 0.519 -1.464 8.981 1.00 95.44 330 VAL A C 1
ATOM 2533 O O . VAL A 1 330 ? 0.605 -0.460 9.699 1.00 95.44 330 VAL A O 1
ATOM 2536 N N . ILE A 1 331 ? 0.534 -2.695 9.490 1.00 94.31 331 ILE A N 1
ATOM 2537 C CA . ILE A 1 331 ? 0.306 -2.976 10.914 1.00 94.31 331 ILE A CA 1
ATOM 2538 C C . ILE A 1 331 ? 1.527 -2.639 11.779 1.00 94.31 331 ILE A C 1
ATOM 2540 O O . ILE A 1 331 ? 2.633 -3.128 11.528 1.00 94.31 331 ILE A O 1
ATOM 2544 N N . GLY A 1 332 ? 1.327 -1.760 12.770 1.00 89.50 332 GLY A N 1
ATOM 2545 C CA . GLY A 1 332 ? 2.365 -1.158 13.623 1.00 89.50 332 GLY A CA 1
ATOM 2546 C C . GLY A 1 332 ? 2.799 -1.986 14.835 1.00 89.50 332 GLY A C 1
ATOM 2547 O O . GLY A 1 332 ? 2.161 -2.972 15.202 1.00 89.50 332 GLY A O 1
ATOM 2548 N N . ALA A 1 333 ? 3.887 -1.565 15.486 1.00 84.12 333 ALA A N 1
ATOM 2549 C CA . ALA A 1 333 ? 4.510 -2.253 16.617 1.00 84.12 333 ALA A CA 1
ATOM 2550 C C . ALA A 1 333 ? 3.547 -2.483 17.803 1.00 84.12 333 ALA A C 1
ATOM 2552 O O . ALA A 1 333 ? 3.569 -3.534 18.442 1.00 84.12 333 ALA A O 1
ATOM 2553 N N . LYS A 1 334 ? 2.632 -1.542 18.062 1.00 79.94 334 LYS A N 1
ATOM 2554 C CA . LYS A 1 334 ? 1.660 -1.644 19.164 1.00 79.94 334 LYS A CA 1
ATOM 2555 C C . LYS A 1 334 ? 0.696 -2.820 19.020 1.00 79.94 334 LYS A C 1
ATOM 2557 O O . LYS A 1 334 ? 0.175 -3.295 20.025 1.00 79.94 334 LYS A O 1
ATOM 2562 N N . ALA A 1 335 ? 0.500 -3.326 17.803 1.00 70.50 335 ALA A N 1
ATOM 2563 C CA . ALA A 1 335 ? -0.342 -4.492 17.573 1.00 70.50 335 ALA A CA 1
ATOM 2564 C C . ALA A 1 335 ? 0.292 -5.823 18.051 1.00 70.50 335 ALA A C 1
ATOM 2566 O O . ALA A 1 335 ? -0.381 -6.847 18.027 1.00 70.50 335 ALA A O 1
ATOM 2567 N N . ASP A 1 336 ? 1.550 -5.843 18.523 1.00 61.75 336 ASP A N 1
ATOM 2568 C CA . ASP A 1 336 ? 2.124 -7.046 19.167 1.00 61.75 336 ASP A CA 1
ATOM 2569 C C . ASP A 1 336 ? 1.449 -7.399 20.490 1.00 61.75 336 ASP A C 1
ATOM 2571 O O . ASP A 1 336 ? 1.466 -8.553 20.910 1.00 61.75 336 ASP A O 1
ATOM 2575 N N . ILE A 1 337 ? 0.885 -6.399 21.167 1.00 62.16 337 ILE A N 1
ATOM 2576 C CA . ILE A 1 337 ? 0.370 -6.525 22.534 1.00 62.16 337 ILE A CA 1
ATOM 2577 C C . ILE A 1 337 ? -1.123 -6.913 22.511 1.00 62.16 337 ILE A C 1
ATOM 2579 O O . ILE A 1 337 ? -1.780 -6.969 23.549 1.00 62.16 337 ILE A O 1
ATOM 2583 N N . LEU A 1 338 ? -1.681 -7.195 21.326 1.00 69.06 338 LEU A N 1
ATOM 2584 C CA . LEU A 1 338 ? -3.091 -7.533 21.174 1.00 69.06 338 LEU A CA 1
ATOM 2585 C C . LEU A 1 338 ? -3.395 -8.878 21.826 1.00 69.06 338 LEU A C 1
ATOM 2587 O O . LEU A 1 338 ? -2.844 -9.919 21.462 1.00 69.06 338 LEU A O 1
ATOM 2591 N N . LYS A 1 339 ? -4.326 -8.843 22.777 1.00 72.06 339 LYS A N 1
ATOM 2592 C CA . LYS A 1 339 ? -5.017 -10.031 23.273 1.00 72.06 339 LYS A CA 1
ATOM 2593 C C . LYS A 1 339 ? -6.303 -10.210 22.469 1.00 72.06 339 LYS A C 1
ATOM 2595 O O . LYS A 1 339 ? -6.828 -9.237 21.921 1.00 72.06 339 LYS A O 1
ATOM 2600 N N . ALA A 1 340 ? -6.808 -11.440 22.415 1.00 66.62 340 ALA A N 1
ATOM 2601 C CA . ALA A 1 340 ? -8.164 -11.671 21.929 1.00 66.62 340 ALA A CA 1
ATOM 2602 C C . ALA A 1 340 ? -9.136 -10.750 22.695 1.00 66.62 340 ALA A C 1
ATOM 2604 O O . ALA A 1 340 ? -8.894 -10.439 23.864 1.00 66.62 340 ALA A O 1
ATOM 2605 N N . ASP A 1 341 ? -10.158 -10.256 22.000 1.00 68.75 341 ASP A N 1
ATOM 2606 C CA . ASP A 1 341 ? -11.199 -9.369 22.541 1.00 68.75 341 ASP A CA 1
ATOM 2607 C C . ASP A 1 341 ? -10.732 -7.963 22.971 1.00 68.75 341 ASP A C 1
ATOM 2609 O O . ASP A 1 341 ? -11.456 -7.238 23.651 1.00 68.75 341 ASP A O 1
ATOM 2613 N N . THR A 1 342 ? -9.534 -7.528 22.551 1.00 78.69 342 THR A N 1
ATOM 2614 C CA . THR A 1 342 ? -9.083 -6.137 22.743 1.00 78.69 342 THR A CA 1
ATOM 2615 C C . THR A 1 342 ? -9.306 -5.291 21.496 1.00 78.69 342 THR A C 1
ATOM 2617 O O . THR A 1 342 ? -9.076 -5.743 20.373 1.00 78.69 342 THR A O 1
ATOM 2620 N N . CYS A 1 343 ? -9.718 -4.035 21.692 1.00 87.62 343 CYS A N 1
ATOM 2621 C CA . CYS A 1 343 ? -9.750 -3.054 20.614 1.00 87.62 343 CYS A CA 1
ATOM 2622 C C . CYS A 1 343 ? -8.311 -2.731 20.184 1.00 87.62 343 CYS A C 1
ATOM 2624 O O . CYS A 1 343 ? -7.524 -2.252 21.007 1.00 87.62 343 CYS A O 1
ATOM 2626 N N . PRO A 1 344 ? -7.942 -2.960 18.912 1.00 91.31 344 PRO A N 1
ATOM 2627 C CA . PRO A 1 344 ? -6.602 -2.671 18.428 1.00 91.31 344 PRO A CA 1
ATOM 2628 C C . PRO A 1 344 ? -6.398 -1.188 18.097 1.00 91.31 344 PRO A C 1
ATOM 2630 O O . PRO A 1 344 ? -5.273 -0.775 17.812 1.00 91.31 344 PRO A O 1
ATOM 2633 N N . ILE A 1 345 ? -7.470 -0.389 18.133 1.00 94.69 345 ILE A N 1
ATOM 2634 C CA . ILE A 1 345 ? -7.510 1.004 17.677 1.00 94.69 345 ILE A CA 1
ATOM 2635 C C . ILE A 1 345 ? -8.166 1.972 18.687 1.00 94.69 345 ILE A C 1
ATOM 2637 O O . ILE A 1 345 ? -8.919 2.848 18.276 1.00 94.69 345 ILE A O 1
ATOM 2641 N N . PRO A 1 346 ? -7.883 1.892 20.005 1.00 95.00 346 PRO A N 1
ATOM 2642 C CA . PRO A 1 346 ? -8.593 2.684 21.014 1.00 95.00 346 PRO A CA 1
ATOM 2643 C C . PRO A 1 346 ? -8.391 4.199 20.864 1.00 95.00 346 PRO A C 1
ATOM 2645 O O . PRO A 1 346 ? -9.159 4.973 21.424 1.00 95.00 346 PRO A O 1
ATOM 2648 N N . ARG A 1 347 ? -7.361 4.625 20.125 1.00 97.31 347 ARG A N 1
ATOM 2649 C CA . ARG A 1 347 ? -7.143 6.013 19.718 1.00 97.31 347 ARG A CA 1
ATOM 2650 C C . ARG A 1 347 ? -6.866 6.093 18.226 1.00 97.31 347 ARG A C 1
ATOM 2652 O O . ARG A 1 347 ? -5.910 5.463 17.751 1.00 97.31 347 ARG A O 1
ATOM 2659 N N . ILE A 1 348 ? -7.675 6.880 17.525 1.00 98.44 348 ILE A N 1
ATOM 2660 C CA . ILE A 1 348 ? -7.615 7.064 16.074 1.00 98.44 348 ILE A CA 1
ATOM 2661 C C . ILE A 1 348 ? -7.178 8.501 15.779 1.00 98.44 348 ILE A C 1
ATOM 2663 O O . ILE A 1 348 ? -7.778 9.435 16.291 1.00 98.44 348 ILE A O 1
ATOM 2667 N N . LEU A 1 349 ? -6.147 8.685 14.955 1.00 98.75 349 LEU A N 1
ATOM 2668 C CA . LEU A 1 349 ? -5.743 9.985 14.413 1.00 98.75 349 LEU A CA 1
ATOM 2669 C C . LEU A 1 349 ? -6.108 10.042 12.933 1.00 98.75 349 LEU A C 1
ATOM 2671 O O . LEU A 1 349 ? -5.683 9.172 12.169 1.00 98.75 349 LEU A O 1
ATOM 2675 N N . VAL A 1 350 ? -6.832 11.087 12.542 1.00 98.50 350 VAL A N 1
ATOM 2676 C CA . VAL A 1 350 ? -7.263 11.340 11.166 1.00 98.50 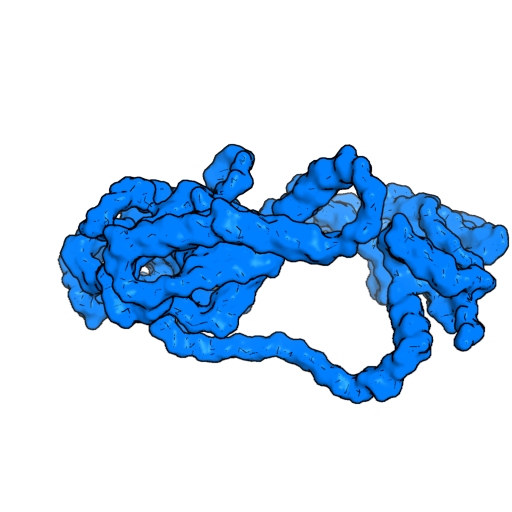350 VAL A CA 1
ATOM 2677 C C . VAL A 1 350 ? -6.721 12.694 10.708 1.00 98.50 350 VAL A C 1
ATOM 2679 O O . VAL A 1 350 ? -7.304 13.731 11.031 1.00 98.50 350 VAL A O 1
ATOM 2682 N N . PRO A 1 351 ? -5.590 12.724 9.983 1.00 97.50 351 PRO A N 1
ATOM 2683 C CA . PRO A 1 351 ? -5.109 13.937 9.340 1.00 97.50 351 PRO A CA 1
ATOM 2684 C C . PRO A 1 351 ? -5.997 14.335 8.157 1.00 97.50 351 PRO A C 1
ATOM 2686 O O . PRO A 1 351 ? -6.308 13.509 7.296 1.00 97.50 351 PRO A O 1
ATOM 2689 N N . LEU A 1 352 ? -6.359 15.613 8.089 1.00 94.56 352 LEU A N 1
ATOM 2690 C CA . LEU A 1 352 ? -7.316 16.158 7.136 1.00 94.56 352 LEU A CA 1
ATOM 2691 C C . LEU A 1 352 ? -6.728 17.363 6.408 1.00 94.56 352 LEU A C 1
ATOM 2693 O O . LEU A 1 352 ? -6.270 18.327 7.019 1.00 94.56 352 LEU A O 1
ATOM 2697 N N . ASP A 1 353 ? -6.800 17.337 5.083 1.00 88.69 353 ASP A N 1
ATOM 2698 C CA . ASP A 1 353 ? -6.464 18.472 4.220 1.00 88.69 353 ASP A CA 1
ATOM 2699 C C . ASP A 1 353 ? -7.670 18.931 3.384 1.00 88.69 353 ASP A C 1
ATOM 2701 O O . ASP A 1 353 ? -7.526 19.737 2.471 1.00 88.69 353 ASP A O 1
ATOM 2705 N N . GLY A 1 354 ? -8.868 18.403 3.663 1.00 85.75 354 GLY A N 1
ATOM 2706 C CA . GLY A 1 354 ? -10.102 18.658 2.915 1.00 85.75 354 GLY A CA 1
ATOM 2707 C C . GLY A 1 354 ? -10.068 18.185 1.458 1.00 85.75 354 GLY A C 1
ATOM 2708 O O . GLY A 1 354 ? -10.804 18.723 0.636 1.00 85.75 354 GLY A O 1
ATOM 2709 N N . SER A 1 355 ? -9.172 17.259 1.104 1.00 87.12 355 SER A N 1
ATOM 2710 C CA . SER A 1 355 ? -9.242 16.534 -0.167 1.00 87.12 355 SER A CA 1
ATOM 2711 C C . SER A 1 355 ? -10.274 15.394 -0.100 1.00 87.12 355 SER A C 1
ATOM 2713 O O . SER A 1 355 ? -10.529 14.870 0.987 1.00 87.12 355 SER A O 1
ATOM 2715 N N . PRO A 1 356 ? -10.799 14.918 -1.248 1.00 86.75 356 PRO A N 1
ATOM 2716 C CA . PRO A 1 356 ? -11.710 13.767 -1.278 1.00 86.75 356 PRO A CA 1
ATOM 2717 C C . PRO A 1 356 ? -11.120 12.495 -0.649 1.00 86.75 356 PRO A C 1
ATOM 2719 O O . PRO A 1 356 ? -11.832 11.684 -0.068 1.00 86.75 356 PRO A O 1
ATOM 2722 N N . HIS A 1 357 ? -9.798 12.322 -0.720 1.00 88.81 357 HIS A N 1
ATOM 2723 C CA . HIS A 1 357 ? -9.117 11.168 -0.131 1.00 88.81 357 HIS A CA 1
ATOM 2724 C C . HIS A 1 357 ? -9.037 11.270 1.397 1.00 88.81 357 HIS A C 1
ATOM 2726 O O . HIS A 1 357 ? -9.144 10.258 2.087 1.00 88.81 357 HIS A O 1
ATOM 2732 N N . ALA A 1 358 ? -8.848 12.478 1.938 1.00 91.56 358 ALA A N 1
ATOM 2733 C CA . ALA A 1 358 ? -8.919 12.710 3.377 1.00 91.56 358 ALA A CA 1
ATOM 2734 C C . ALA A 1 358 ? -10.348 12.512 3.906 1.00 91.56 358 ALA A C 1
ATOM 2736 O O . ALA A 1 358 ? -10.534 11.930 4.971 1.00 91.56 358 ALA A O 1
ATOM 2737 N N . GLU A 1 359 ? -11.358 12.918 3.134 1.00 91.94 359 GLU A N 1
ATOM 2738 C CA . GLU A 1 359 ? -12.763 12.653 3.451 1.00 91.94 359 GLU A CA 1
ATOM 2739 C C . GLU A 1 359 ? -13.076 11.147 3.441 1.00 91.94 359 GLU A C 1
ATOM 2741 O O . GLU A 1 359 ? -13.686 10.636 4.379 1.00 91.94 359 GLU A O 1
ATOM 2746 N N . ALA A 1 360 ? -12.595 10.406 2.435 1.00 92.25 360 ALA A N 1
ATOM 2747 C CA . ALA A 1 360 ? -12.710 8.947 2.393 1.00 92.25 360 ALA A CA 1
ATOM 2748 C C . ALA A 1 360 ? -12.050 8.288 3.618 1.00 92.25 360 ALA A C 1
ATOM 2750 O O . ALA A 1 360 ? -12.633 7.389 4.226 1.00 92.25 360 ALA A O 1
ATOM 2751 N N . ALA A 1 361 ? -10.879 8.782 4.038 1.00 95.69 361 ALA A N 1
ATOM 2752 C CA . ALA A 1 361 ? -10.219 8.323 5.257 1.00 95.69 361 ALA A CA 1
ATOM 2753 C C . ALA A 1 361 ? -11.047 8.605 6.521 1.00 95.69 361 ALA A C 1
ATOM 2755 O O . ALA A 1 361 ? -11.144 7.735 7.386 1.00 95.69 361 ALA A O 1
ATOM 2756 N N . ALA A 1 362 ? -11.688 9.775 6.613 1.00 96.81 362 ALA A N 1
ATOM 2757 C CA . ALA A 1 362 ? -12.603 10.102 7.705 1.00 96.81 362 ALA A CA 1
ATOM 2758 C C . ALA A 1 362 ? -13.829 9.175 7.727 1.00 96.81 362 ALA A C 1
ATOM 2760 O O . ALA A 1 362 ? -14.206 8.692 8.791 1.00 96.81 362 ALA A O 1
ATOM 2761 N N . ARG A 1 363 ? -14.414 8.862 6.562 1.00 95.88 363 ARG A N 1
ATOM 2762 C CA . ARG A 1 363 ? -15.548 7.925 6.440 1.00 95.88 363 ARG A CA 1
ATOM 2763 C C . ARG A 1 363 ? -15.173 6.515 6.893 1.00 95.88 363 ARG A C 1
ATOM 2765 O O . ARG A 1 363 ? -15.898 5.912 7.681 1.00 95.88 363 ARG A O 1
ATOM 2772 N N . GLU A 1 364 ? -14.028 6.003 6.448 1.00 96.38 364 GLU A N 1
ATOM 2773 C CA . GLU A 1 364 ? -13.541 4.679 6.856 1.00 96.38 364 GLU A CA 1
ATOM 2774 C C . GLU A 1 364 ? -13.229 4.635 8.364 1.00 96.38 364 GLU A C 1
ATOM 2776 O O . GLU A 1 364 ? -13.609 3.693 9.061 1.00 96.38 364 GLU A O 1
ATOM 2781 N N . ALA A 1 365 ? -12.635 5.701 8.907 1.00 97.69 365 ALA A N 1
ATOM 2782 C CA . ALA A 1 365 ? -12.390 5.854 10.339 1.00 97.69 365 ALA A CA 1
ATOM 2783 C C . ALA A 1 365 ? -13.683 5.930 11.170 1.00 97.69 365 ALA A C 1
ATOM 2785 O O . ALA A 1 365 ? -13.746 5.348 12.254 1.00 97.69 365 ALA A O 1
ATOM 2786 N N . ALA A 1 366 ? -14.718 6.608 10.670 1.00 97.62 366 ALA A N 1
ATOM 2787 C CA . ALA A 1 366 ? -16.016 6.714 11.328 1.00 97.62 366 ALA A CA 1
ATOM 2788 C C . ALA A 1 366 ? -16.736 5.362 11.404 1.00 97.62 366 ALA A C 1
ATOM 2790 O O . ALA A 1 366 ? -17.295 5.027 12.449 1.00 97.62 366 ALA A O 1
ATOM 2791 N N . ILE A 1 367 ? -16.651 4.546 10.346 1.00 96.44 367 ILE A N 1
ATOM 2792 C CA . ILE A 1 367 ? -17.154 3.163 10.351 1.00 96.44 367 ILE A CA 1
ATOM 2793 C C . ILE A 1 367 ? -16.464 2.355 11.450 1.00 96.44 367 ILE A C 1
ATOM 2795 O O . ILE A 1 367 ? -17.135 1.708 12.253 1.00 96.44 367 ILE A O 1
ATOM 2799 N N . LEU A 1 368 ? -15.133 2.433 11.532 1.00 96.50 368 LEU A N 1
ATOM 2800 C CA . LEU A 1 368 ? -14.370 1.745 12.572 1.00 96.50 368 LEU A CA 1
ATOM 2801 C C . LEU A 1 368 ? -14.762 2.214 13.976 1.00 96.50 368 LEU A C 1
ATOM 2803 O O . LEU A 1 368 ? -15.054 1.386 14.838 1.00 96.50 368 LEU A O 1
ATOM 2807 N N . ALA A 1 369 ? -14.818 3.526 14.202 1.00 97.12 369 ALA A N 1
ATOM 2808 C CA . ALA A 1 369 ?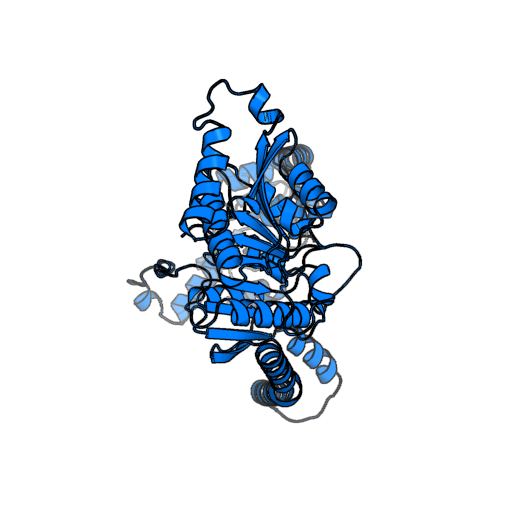 -15.198 4.100 15.489 1.00 97.12 369 ALA A CA 1
ATOM 2809 C C . ALA A 1 369 ? -16.615 3.688 15.917 1.00 97.12 369 ALA A C 1
ATOM 2811 O O . ALA A 1 369 ? -16.832 3.355 17.081 1.00 97.12 369 ALA A O 1
ATOM 2812 N N . LYS A 1 370 ? -17.566 3.640 14.978 1.00 96.50 370 LYS A N 1
ATOM 2813 C CA . LYS A 1 370 ? -18.926 3.151 15.223 1.00 96.50 370 LYS A CA 1
ATOM 2814 C C . LYS A 1 370 ? -18.935 1.674 15.616 1.00 96.50 370 LYS A C 1
ATOM 2816 O O . LYS A 1 370 ? -19.533 1.323 16.628 1.00 96.50 370 LYS A O 1
ATOM 2821 N N . CYS A 1 371 ? -18.289 0.817 14.825 1.00 94.88 371 CYS A N 1
ATOM 2822 C CA . CYS A 1 371 ? -18.310 -0.634 15.022 1.00 94.88 371 CYS A CA 1
ATOM 2823 C C . CYS A 1 371 ? -17.647 -1.066 16.335 1.00 94.88 371 CYS A C 1
ATOM 2825 O O . CYS A 1 371 ? -18.114 -1.999 16.980 1.00 94.88 371 CYS A O 1
ATOM 2827 N N . TYR A 1 372 ? -16.594 -0.369 16.765 1.00 93.69 372 TYR A N 1
ATOM 2828 C CA . TYR A 1 372 ? -15.959 -0.626 18.060 1.00 93.69 372 TYR A CA 1
ATOM 2829 C C . TYR A 1 372 ? -16.635 0.078 19.243 1.00 93.69 372 TYR A C 1
ATOM 2831 O O . TYR A 1 372 ? -16.344 -0.262 20.393 1.00 93.69 372 TYR A O 1
ATOM 2839 N N . GLY A 1 373 ? -17.514 1.052 18.990 1.00 93.19 373 GLY A N 1
ATOM 2840 C CA . GLY A 1 373 ? -18.226 1.796 20.024 1.00 93.19 373 GLY A CA 1
ATOM 2841 C C . GLY A 1 373 ? -17.283 2.355 21.093 1.00 93.19 373 GLY A C 1
ATOM 2842 O O . GLY A 1 373 ? -16.270 2.984 20.788 1.00 93.19 373 GLY A O 1
ATOM 2843 N N . ASP A 1 374 ? -17.600 2.095 22.361 1.00 92.12 374 ASP A N 1
ATOM 2844 C CA . ASP A 1 374 ? -16.874 2.627 23.527 1.00 92.12 374 ASP A CA 1
ATOM 2845 C C . ASP A 1 374 ? -15.455 2.082 23.689 1.00 92.12 374 ASP A C 1
ATOM 2847 O O . ASP A 1 374 ? -14.657 2.636 24.444 1.00 92.12 374 ASP A O 1
ATOM 2851 N N . ALA A 1 375 ? -15.099 1.037 22.938 1.00 93.25 375 ALA A N 1
ATOM 2852 C CA . ALA A 1 375 ? -13.730 0.552 22.896 1.00 93.25 375 ALA A CA 1
ATOM 2853 C C . ALA A 1 375 ? -12.793 1.497 22.113 1.00 93.25 375 ALA A C 1
ATOM 2855 O O . ALA A 1 375 ? -11.570 1.395 22.248 1.00 93.25 375 ALA A O 1
ATOM 2856 N N . VAL A 1 376 ? -13.340 2.424 21.315 1.00 95.75 376 VAL A N 1
ATOM 2857 C CA . VAL A 1 376 ? -12.616 3.597 20.808 1.00 95.75 376 VAL A CA 1
ATOM 2858 C C . VAL A 1 376 ? -12.802 4.731 21.806 1.00 95.75 376 VAL A C 1
ATOM 2860 O O . VAL A 1 376 ? -13.878 5.311 21.928 1.00 95.75 376 VAL A O 1
ATOM 2863 N N . ALA A 1 377 ? -11.730 5.034 22.532 1.00 95.50 377 ALA A N 1
ATOM 2864 C CA . ALA A 1 377 ? -11.716 6.062 23.561 1.00 95.50 377 ALA A CA 1
ATOM 2865 C C . ALA A 1 377 ? -11.688 7.475 22.963 1.00 95.50 377 ALA A C 1
ATOM 2867 O O . ALA A 1 377 ? -12.299 8.380 23.522 1.00 95.50 377 ALA A O 1
ATOM 2868 N N . GLU A 1 378 ? -10.976 7.670 21.848 1.00 97.56 378 GLU A N 1
ATOM 2869 C CA . GLU A 1 378 ? -10.777 8.999 21.262 1.00 97.56 378 GLU A CA 1
ATOM 2870 C C . GLU A 1 378 ? -10.534 8.933 19.747 1.00 97.56 378 GLU A C 1
ATOM 2872 O O . GLU A 1 378 ? -9.770 8.095 19.250 1.00 97.56 378 GLU A O 1
ATOM 2877 N N . VAL A 1 379 ? -11.154 9.864 19.026 1.00 98.50 379 VAL A N 1
ATOM 2878 C CA . VAL A 1 379 ? -10.901 10.175 17.619 1.00 98.50 379 VAL A CA 1
ATOM 2879 C C . VAL A 1 379 ? -10.345 11.591 17.547 1.00 98.50 379 VAL A C 1
ATOM 2881 O O . VAL A 1 379 ? -10.988 12.536 17.986 1.00 98.50 379 VAL A O 1
ATOM 2884 N N . ILE A 1 380 ? -9.163 11.746 16.967 1.00 98.62 380 ILE A N 1
ATOM 2885 C CA . ILE A 1 380 ? -8.469 13.024 16.837 1.00 98.62 380 ILE A CA 1
ATOM 2886 C C . ILE A 1 380 ? -8.508 13.435 15.369 1.00 98.62 380 ILE A C 1
ATOM 2888 O O . ILE A 1 380 ? -7.882 12.791 14.526 1.00 98.62 380 ILE A O 1
ATOM 2892 N N . LEU A 1 381 ? -9.237 14.505 15.068 1.00 98.50 381 LEU A N 1
ATOM 2893 C CA . LEU A 1 381 ? -9.301 15.119 13.746 1.00 98.50 381 LEU A CA 1
ATOM 2894 C C . LEU A 1 381 ? -8.249 16.224 13.686 1.00 98.50 381 LEU A C 1
ATOM 2896 O O . LEU A 1 381 ? -8.351 17.223 14.393 1.00 98.50 381 LEU A O 1
ATOM 2900 N N . LEU A 1 382 ? -7.214 16.024 12.873 1.00 97.81 382 LEU A N 1
ATOM 2901 C CA . LEU A 1 382 ? -6.057 16.913 12.813 1.00 97.81 382 LEU A CA 1
ATOM 2902 C C . LEU A 1 382 ? -6.007 17.634 11.469 1.00 97.81 382 LEU A C 1
ATOM 2904 O O . LEU A 1 382 ? -5.829 16.996 10.435 1.00 97.81 382 LEU A O 1
ATOM 2908 N N . HIS A 1 383 ? -6.061 18.960 11.482 1.00 95.56 383 HIS A N 1
ATOM 2909 C CA . HIS A 1 383 ? -5.717 19.779 10.325 1.00 95.56 383 HIS A CA 1
ATOM 2910 C C . HIS A 1 383 ? -4.341 20.417 10.532 1.00 95.56 383 HIS A C 1
ATOM 2912 O O . HIS A 1 383 ? -4.108 21.066 11.550 1.00 95.56 383 HIS A O 1
ATOM 2918 N N . VAL A 1 384 ? -3.423 20.242 9.575 1.00 92.25 384 VAL A N 1
ATOM 2919 C CA . VAL A 1 384 ? -2.097 20.878 9.626 1.00 92.25 384 VAL A CA 1
ATOM 2920 C C . VAL A 1 384 ? -2.000 21.983 8.586 1.00 92.25 384 VAL A C 1
ATOM 2922 O O . VAL A 1 384 ? -2.166 21.744 7.388 1.00 92.25 384 VAL A O 1
ATOM 2925 N N . ILE A 1 385 ? -1.674 23.184 9.049 1.00 87.00 385 ILE A N 1
ATOM 2926 C CA . ILE A 1 385 ? -1.438 24.353 8.212 1.00 87.00 385 ILE A CA 1
ATOM 2927 C C . ILE A 1 385 ? 0.036 24.364 7.803 1.00 87.00 385 ILE A C 1
ATOM 2929 O O . ILE A 1 385 ? 0.937 24.604 8.613 1.00 87.00 385 ILE A O 1
ATOM 2933 N N . ASP A 1 386 ? 0.270 24.111 6.516 1.00 82.94 386 ASP A N 1
ATOM 2934 C CA . ASP A 1 386 ? 1.599 24.148 5.911 1.00 82.94 386 ASP A CA 1
ATOM 2935 C C . ASP A 1 386 ? 2.093 25.598 5.791 1.00 82.94 386 ASP A C 1
ATOM 2937 O O . ASP A 1 386 ? 1.699 26.339 4.885 1.00 82.94 386 ASP A O 1
ATOM 2941 N N . LEU A 1 387 ? 2.987 25.993 6.701 1.00 72.12 387 LEU A N 1
ATOM 2942 C CA . LEU A 1 387 ? 3.569 27.337 6.754 1.00 72.12 387 LEU A CA 1
ATOM 2943 C C . LEU A 1 387 ? 4.281 27.733 5.448 1.00 72.12 387 LEU A C 1
ATOM 2945 O O . LEU A 1 387 ? 4.251 28.904 5.067 1.00 72.12 387 LEU A O 1
ATOM 2949 N N . ALA A 1 388 ? 4.874 26.777 4.721 1.00 69.69 388 ALA A N 1
ATOM 2950 C CA . ALA A 1 388 ? 5.576 27.059 3.468 1.00 69.69 388 ALA A CA 1
ATOM 2951 C C . ALA A 1 388 ? 4.615 27.427 2.325 1.00 69.69 388 ALA A C 1
ATOM 2953 O O . ALA A 1 388 ? 4.991 28.166 1.410 1.00 69.69 388 ALA A O 1
ATOM 2954 N N . ARG A 1 389 ? 3.374 26.927 2.374 1.00 67.38 389 ARG A N 1
ATOM 2955 C CA . ARG A 1 389 ? 2.296 27.278 1.434 1.00 67.38 389 ARG A CA 1
ATOM 2956 C C . ARG A 1 389 ? 1.510 28.502 1.887 1.00 67.38 389 ARG A C 1
ATOM 2958 O O . ARG A 1 389 ? 1.137 29.324 1.049 1.00 67.38 389 ARG A O 1
ATOM 2965 N N . TYR A 1 390 ? 1.315 28.645 3.195 1.00 63.84 390 TYR A N 1
ATOM 2966 C CA . TYR A 1 390 ? 0.617 29.778 3.797 1.00 63.84 390 TYR A CA 1
ATOM 2967 C C . TYR A 1 390 ? 1.331 31.106 3.504 1.00 63.84 390 TYR A C 1
ATOM 2969 O O . TYR A 1 390 ? 0.691 32.089 3.158 1.00 63.84 390 TYR A O 1
ATOM 2977 N N . ALA A 1 391 ? 2.669 31.117 3.509 1.00 59.94 391 ALA A N 1
ATOM 2978 C CA . ALA A 1 391 ? 3.460 32.301 3.162 1.00 59.94 391 ALA A CA 1
ATOM 2979 C C . ALA A 1 391 ? 3.395 32.710 1.670 1.00 59.94 391 ALA A C 1
ATOM 2981 O O . ALA A 1 391 ? 3.897 33.773 1.313 1.00 59.94 391 ALA A O 1
ATOM 2982 N N . LYS A 1 392 ? 2.835 31.869 0.785 1.00 53.16 392 LYS A N 1
ATOM 2983 C CA . LYS A 1 392 ? 2.878 32.043 -0.681 1.00 53.16 392 LYS A CA 1
ATOM 2984 C C . LYS A 1 392 ? 1.509 32.210 -1.354 1.00 53.16 392 LYS A C 1
ATOM 2986 O O . LYS A 1 392 ? 1.479 32.350 -2.574 1.00 53.16 392 LYS A O 1
ATOM 2991 N N . SER A 1 393 ? 0.389 32.158 -0.629 1.00 52.97 393 SER A N 1
ATOM 2992 C CA . SER A 1 393 ? -0.948 32.149 -1.248 1.00 52.97 393 SER A CA 1
ATOM 2993 C C . SER A 1 393 ? -1.972 33.026 -0.517 1.00 52.97 393 SER A C 1
ATOM 2995 O O . SER A 1 393 ? -2.148 32.899 0.687 1.00 52.97 393 SER A O 1
ATOM 2997 N N . GLU A 1 394 ? -2.678 33.880 -1.274 1.00 43.72 394 GLU A N 1
ATOM 2998 C CA . GLU A 1 394 ? -3.832 34.696 -0.829 1.00 43.72 394 GLU A CA 1
ATOM 2999 C C . GLU A 1 394 ? -5.196 34.001 -1.045 1.00 43.72 394 GLU A C 1
ATOM 3001 O O . GLU A 1 394 ? -6.250 34.588 -0.813 1.00 43.72 394 GLU A O 1
ATOM 3006 N N . HIS A 1 395 ? -5.222 32.735 -1.473 1.00 46.09 395 HIS A N 1
ATOM 3007 C CA . HIS A 1 395 ? -6.469 32.032 -1.786 1.00 46.09 395 HIS A CA 1
ATOM 3008 C C . HIS A 1 395 ? -6.550 30.674 -1.088 1.00 46.09 395 HIS A C 1
ATOM 3010 O O . HIS A 1 395 ? -5.959 29.689 -1.530 1.00 46.09 395 HIS A O 1
ATOM 3016 N N . ILE A 1 396 ? -7.335 30.615 -0.010 1.00 52.50 396 ILE A N 1
ATOM 3017 C CA . ILE A 1 396 ? -7.722 29.377 0.669 1.00 52.50 396 ILE A CA 1
ATOM 3018 C C . ILE A 1 396 ? -9.169 29.056 0.266 1.00 52.50 396 ILE A C 1
ATOM 3020 O O . ILE A 1 396 ? -10.098 29.767 0.626 1.00 52.50 396 ILE A O 1
ATOM 3024 N N . SER A 1 397 ? -9.359 27.984 -0.506 1.00 53.88 397 SER A N 1
ATOM 3025 C CA . SER A 1 397 ? -10.637 27.594 -1.129 1.00 53.88 397 SER A CA 1
ATOM 3026 C C . SER A 1 397 ? -11.598 26.772 -0.241 1.00 53.88 397 SER A C 1
ATOM 3028 O O . SER A 1 397 ? -12.627 26.325 -0.731 1.00 53.88 397 SER A O 1
ATOM 3030 N N . LYS A 1 398 ? -11.308 26.605 1.059 1.00 60.38 398 LYS A N 1
ATOM 3031 C CA . LYS A 1 398 ? -12.235 26.162 2.133 1.00 60.38 398 LYS A CA 1
ATOM 3032 C C . LYS A 1 398 ? -11.687 26.637 3.481 1.00 60.38 398 LYS A C 1
ATOM 3034 O O . LYS A 1 398 ? -10.478 26.498 3.678 1.00 60.38 398 LYS A O 1
ATOM 3039 N N . SER A 1 399 ? -12.511 27.165 4.391 1.00 73.38 399 SER A N 1
ATOM 3040 C CA . SER A 1 399 ? -11.994 27.597 5.696 1.00 73.38 399 SER A CA 1
ATOM 3041 C C . SER A 1 399 ? -11.489 26.391 6.503 1.00 73.38 399 SER A C 1
ATOM 3043 O O . SER A 1 399 ? -11.938 25.259 6.313 1.00 73.38 399 SER A O 1
ATOM 3045 N N . GLN A 1 400 ? -10.503 26.609 7.374 1.00 73.81 400 GLN A N 1
ATOM 3046 C CA . GLN A 1 400 ? -9.920 25.550 8.213 1.00 73.81 400 GLN A CA 1
ATOM 3047 C C . GLN A 1 400 ? -10.986 24.902 9.110 1.00 73.81 400 GLN A C 1
ATOM 3049 O O . GLN A 1 400 ? -10.979 23.688 9.319 1.00 73.81 400 GLN A O 1
ATOM 3054 N N . GLU A 1 401 ? -11.925 25.721 9.586 1.00 78.12 401 GLU A N 1
ATOM 3055 C CA . GLU A 1 401 ? -13.074 25.304 10.386 1.00 78.12 401 GLU A CA 1
ATOM 3056 C C . GLU A 1 401 ? -14.015 24.394 9.590 1.00 78.12 401 GLU A C 1
ATOM 3058 O O . GLU A 1 401 ? -14.474 23.391 10.132 1.00 78.12 401 GLU A O 1
ATOM 3063 N N . ASP A 1 402 ? -14.228 24.663 8.295 1.00 86.81 402 ASP A N 1
ATOM 3064 C CA . ASP A 1 402 ? -15.076 23.820 7.442 1.00 86.81 402 ASP A CA 1
ATOM 3065 C C . ASP A 1 402 ? -14.513 22.402 7.308 1.00 86.81 402 ASP A C 1
ATOM 3067 O O . ASP A 1 402 ? -15.265 21.439 7.399 1.00 86.81 402 ASP A O 1
ATOM 3071 N N . ILE A 1 403 ? -13.192 22.250 7.147 1.00 90.38 403 ILE A N 1
ATOM 3072 C CA . ILE A 1 403 ? -12.555 20.929 6.979 1.00 90.38 403 ILE A CA 1
ATOM 3073 C C . ILE A 1 403 ? -12.794 20.045 8.208 1.00 90.38 403 ILE A C 1
ATOM 3075 O O . ILE A 1 403 ? -13.168 18.879 8.076 1.00 90.38 403 ILE A O 1
ATOM 3079 N N . LEU A 1 404 ? -12.562 20.589 9.405 1.00 94.19 404 LEU A N 1
ATOM 3080 C CA . LEU A 1 404 ? -12.744 19.844 10.651 1.00 94.19 404 LEU A CA 1
ATOM 3081 C C . LEU A 1 404 ? -14.224 19.613 10.955 1.00 94.19 404 LEU A C 1
ATOM 3083 O O . LEU A 1 404 ? -14.581 18.527 11.400 1.00 94.19 404 LEU A O 1
ATOM 3087 N N . LYS A 1 405 ? -15.088 20.591 10.668 1.00 93.56 405 LYS A N 1
ATOM 3088 C CA . LYS A 1 405 ? -16.534 20.476 10.870 1.00 93.56 405 LYS A CA 1
ATOM 3089 C C . LYS A 1 405 ? -17.166 19.434 9.947 1.00 93.56 405 LYS A C 1
ATOM 3091 O O . LYS A 1 405 ? -17.944 18.611 10.419 1.00 93.56 405 LYS A O 1
ATOM 3096 N N . GLU A 1 406 ? -16.814 19.431 8.661 1.00 93.56 406 GLU A N 1
ATOM 3097 C CA . GLU A 1 406 ? -17.252 18.411 7.696 1.00 93.56 406 GLU A CA 1
ATOM 3098 C C . GLU A 1 406 ? -16.819 17.014 8.155 1.00 93.56 406 GLU A C 1
ATOM 3100 O O . GLU A 1 406 ? -17.628 16.087 8.184 1.00 93.56 406 GLU A O 1
ATOM 3105 N N . ALA A 1 407 ? -15.561 16.864 8.581 1.00 95.12 407 ALA A N 1
ATOM 3106 C CA . ALA A 1 407 ? -15.075 15.594 9.097 1.00 95.12 407 ALA A CA 1
ATOM 3107 C C . ALA A 1 407 ? -15.791 15.185 10.389 1.00 95.12 407 ALA A C 1
ATOM 3109 O O . ALA A 1 407 ? -16.228 14.046 10.492 1.00 95.12 407 ALA A O 1
ATOM 3110 N N . GLN A 1 408 ? -15.978 16.092 11.348 1.00 96.69 408 GLN A N 1
ATOM 3111 C CA . GLN A 1 408 ? -16.726 15.817 12.575 1.00 96.69 408 GLN A CA 1
ATOM 3112 C C . GLN A 1 408 ? -18.153 15.350 12.265 1.00 96.69 408 GLN A C 1
ATOM 3114 O O . GLN A 1 408 ? -18.605 14.373 12.863 1.00 96.69 408 GLN A O 1
ATOM 3119 N N . GLN A 1 409 ? -18.819 15.976 11.288 1.00 96.31 409 GLN A N 1
ATOM 3120 C CA . GLN A 1 409 ? -20.157 15.586 10.848 1.00 96.31 409 GLN A CA 1
ATOM 3121 C C . GLN A 1 409 ? -20.196 14.143 10.321 1.00 96.31 409 GLN A C 1
ATOM 3123 O O . GLN A 1 409 ? -21.104 13.391 10.652 1.00 96.31 409 GLN A O 1
ATOM 3128 N N . ILE A 1 410 ? -19.176 13.705 9.574 1.00 96.50 410 ILE A N 1
ATOM 3129 C CA . ILE A 1 410 ? -19.076 12.312 9.096 1.00 96.50 410 ILE A CA 1
ATOM 3130 C C . ILE A 1 410 ? -19.090 11.313 10.266 1.00 96.50 410 ILE A C 1
ATOM 3132 O O . ILE A 1 410 ? -19.706 10.245 10.175 1.00 96.50 410 ILE A O 1
ATOM 3136 N N . PHE A 1 411 ? -18.423 11.643 11.374 1.00 97.56 411 PHE A N 1
ATOM 3137 C CA . PHE A 1 411 ? -18.389 10.795 12.566 1.00 97.56 411 PHE A CA 1
ATOM 3138 C C . PHE A 1 411 ? -19.714 10.821 13.334 1.00 97.56 411 PHE A C 1
ATOM 3140 O O . PHE A 1 411 ? -20.211 9.756 13.713 1.00 97.56 411 PHE A O 1
ATOM 3147 N N . THR A 1 412 ? -20.303 11.998 13.544 1.00 97.00 412 THR A N 1
ATOM 3148 C CA . THR A 1 412 ? -21.575 12.128 14.270 1.00 97.00 412 THR A CA 1
ATOM 3149 C C . THR A 1 412 ? -22.733 11.496 13.499 1.00 97.00 412 THR A C 1
ATOM 3151 O O . THR A 1 412 ? -23.494 10.734 14.093 1.00 97.00 412 THR A O 1
ATOM 3154 N N . ASP A 1 413 ? -22.796 11.674 12.175 1.00 95.69 413 ASP A N 1
ATOM 3155 C CA . ASP A 1 413 ? -23.768 11.013 11.288 1.00 95.69 413 ASP A CA 1
ATOM 3156 C C . ASP A 1 413 ? -23.626 9.486 11.312 1.00 95.69 413 ASP A C 1
ATOM 3158 O O . ASP A 1 413 ? -24.600 8.743 11.176 1.00 95.69 413 ASP A O 1
ATOM 3162 N N . SER A 1 414 ? -22.405 8.991 11.535 1.00 93.25 414 SER A N 1
ATOM 3163 C CA . SER A 1 414 ? -22.142 7.560 11.708 1.00 93.25 414 SER A CA 1
ATOM 3164 C C . SER A 1 414 ? -22.558 7.035 13.091 1.00 93.25 414 SER A C 1
ATOM 3166 O O . SER A 1 414 ? -22.590 5.819 13.288 1.00 93.25 414 SER A O 1
ATOM 3168 N N . GLY A 1 415 ? -22.915 7.911 14.035 1.00 94.06 415 GLY A N 1
ATOM 3169 C CA . GLY A 1 415 ? -23.323 7.570 15.401 1.00 94.06 415 GLY A CA 1
ATOM 3170 C C . GLY A 1 415 ? -22.191 7.615 16.433 1.00 94.06 415 GLY A C 1
ATOM 3171 O O . GLY A 1 415 ? -22.313 7.028 17.508 1.00 94.06 415 GLY A O 1
ATOM 3172 N N . VAL A 1 416 ? -21.069 8.275 16.131 1.00 96.25 416 VAL A N 1
ATOM 3173 C CA . VAL A 1 416 ? -19.967 8.461 17.085 1.00 96.25 416 VAL A CA 1
ATOM 3174 C C . VAL A 1 416 ? -20.249 9.689 17.954 1.00 96.25 416 VAL A C 1
ATOM 3176 O O . VAL A 1 416 ? -20.431 10.785 17.436 1.00 96.25 416 VAL A O 1
ATOM 3179 N N . SER A 1 417 ? -20.266 9.513 19.282 1.00 94.88 417 SER A N 1
ATOM 3180 C CA . SER A 1 417 ? -20.459 10.616 20.238 1.00 94.88 417 SER A CA 1
ATOM 3181 C C . SER A 1 417 ? -19.441 11.744 20.045 1.00 94.88 417 SER A C 1
ATOM 3183 O O . SER A 1 417 ? -18.235 11.485 20.054 1.00 94.88 417 SER A O 1
ATOM 3185 N N . GLU A 1 418 ? -19.924 12.990 19.984 1.00 94.75 418 GLU A N 1
ATOM 3186 C CA . GLU A 1 418 ? -19.095 14.202 19.902 1.00 94.75 418 GLU A CA 1
ATOM 3187 C C . GLU A 1 418 ? -18.070 14.298 21.033 1.00 94.75 418 GLU A C 1
ATOM 3189 O O . GLU A 1 418 ? -16.947 14.732 20.806 1.00 94.75 418 GLU A O 1
ATOM 3194 N N . SER A 1 419 ? -18.407 13.817 22.234 1.00 95.00 419 SER A N 1
ATOM 3195 C CA . SER A 1 419 ? -17.500 13.829 23.391 1.00 95.00 419 SER A CA 1
ATOM 3196 C C . SER A 1 419 ? -16.217 13.011 23.199 1.00 95.00 419 SER A C 1
ATOM 3198 O O . SER A 1 419 ? -15.281 13.162 23.981 1.00 95.00 419 SER A O 1
ATOM 3200 N N . ARG A 1 420 ? -16.166 12.138 22.184 1.00 95.88 420 ARG A N 1
ATOM 3201 C CA . ARG A 1 420 ? -14.980 11.343 21.826 1.00 95.88 420 ARG A CA 1
ATOM 3202 C C . ARG A 1 420 ? -14.182 11.940 20.673 1.00 95.88 420 ARG A C 1
ATOM 3204 O O . ARG A 1 420 ? -13.149 11.379 20.317 1.00 95.88 420 ARG A O 1
ATOM 3211 N N . ILE A 1 421 ? -14.672 13.014 20.059 1.00 97.88 421 ILE A N 1
ATOM 3212 C CA . ILE A 1 421 ? -14.068 13.633 18.884 1.00 97.88 421 ILE A CA 1
ATOM 3213 C C . ILE A 1 421 ? -13.318 14.884 19.340 1.00 97.88 421 ILE A C 1
ATOM 3215 O O . ILE A 1 421 ? -13.909 15.828 19.855 1.00 97.88 421 ILE A O 1
ATOM 3219 N N . ALA A 1 422 ? -12.004 14.890 19.142 1.00 97.56 422 ALA A N 1
ATOM 3220 C CA . ALA A 1 422 ? -11.137 16.018 19.434 1.00 97.56 422 ALA A CA 1
ATOM 3221 C C . ALA A 1 422 ? -10.662 16.662 18.128 1.00 97.56 422 ALA A C 1
ATOM 3223 O O . ALA A 1 422 ? -9.954 16.035 17.339 1.00 97.56 422 ALA A O 1
ATOM 3224 N N . ASN A 1 423 ? -11.016 17.928 17.920 1.00 96.88 423 ASN A N 1
ATOM 3225 C CA . ASN A 1 423 ? -10.531 18.725 16.796 1.00 96.88 423 ASN A CA 1
ATOM 3226 C C . ASN A 1 423 ? -9.204 19.398 17.168 1.00 96.88 423 ASN A C 1
ATOM 3228 O O . ASN A 1 423 ? -9.092 20.016 18.227 1.00 96.88 423 ASN A O 1
ATOM 3232 N N . MET A 1 424 ? -8.204 19.296 16.295 1.00 96.12 424 MET A N 1
ATOM 3233 C CA . MET A 1 424 ? -6.881 19.888 16.478 1.00 96.12 424 MET A CA 1
ATOM 3234 C C . MET A 1 424 ? -6.434 20.609 15.206 1.00 96.12 424 MET A C 1
ATOM 3236 O O . MET A 1 424 ? -6.525 20.065 14.104 1.00 96.12 424 MET A O 1
ATOM 3240 N N . VAL A 1 425 ? -5.911 21.823 15.372 1.00 94.88 425 VAL A N 1
ATOM 3241 C CA . VAL A 1 425 ? -5.260 22.597 14.311 1.00 94.88 425 VAL A CA 1
ATOM 3242 C C . VAL A 1 425 ? -3.819 22.837 14.726 1.00 94.88 425 VAL A C 1
ATOM 3244 O O . VAL A 1 425 ? -3.570 23.387 15.794 1.00 94.88 425 VAL A O 1
ATOM 3247 N N . GLU A 1 426 ? -2.882 22.436 13.876 1.00 94.06 426 GLU A N 1
ATOM 3248 C CA . GLU A 1 426 ? -1.447 22.562 14.125 1.00 94.06 426 GLU A CA 1
ATOM 3249 C C . GLU A 1 426 ? -0.751 23.264 12.957 1.00 94.06 426 GLU A C 1
ATOM 3251 O O . GLU A 1 426 ? -1.257 23.299 11.834 1.00 94.06 426 GLU A O 1
ATOM 3256 N N . TYR A 1 427 ? 0.441 23.801 13.209 1.00 90.81 427 TYR A N 1
ATOM 3257 C CA . TYR A 1 427 ? 1.227 24.539 12.220 1.00 90.81 427 TYR A CA 1
ATOM 3258 C C . TYR A 1 427 ? 2.576 23.865 11.994 1.00 90.81 427 TYR A C 1
ATOM 3260 O O . TYR A 1 427 ? 3.256 23.485 12.945 1.00 90.81 427 TYR A O 1
ATOM 3268 N N . GLY A 1 428 ? 3.004 23.769 10.736 1.00 89.69 428 GLY A N 1
ATOM 3269 C CA . GLY A 1 428 ? 4.336 23.270 10.394 1.00 89.69 428 GLY A CA 1
ATOM 3270 C C . GLY A 1 428 ? 4.345 22.364 9.172 1.00 89.69 428 GLY A C 1
ATOM 3271 O O . GLY A 1 428 ? 3.440 22.406 8.343 1.00 89.69 428 GLY A O 1
ATOM 3272 N N . SER A 1 429 ? 5.393 21.544 9.053 1.00 89.81 429 SER A N 1
ATOM 3273 C CA . SER A 1 429 ? 5.475 20.516 8.009 1.00 89.81 429 SER A CA 1
ATOM 3274 C C . SER A 1 429 ? 4.445 19.412 8.294 1.00 89.81 429 SER A C 1
ATOM 3276 O O . SER A 1 429 ? 4.548 18.778 9.349 1.00 89.81 429 SER A O 1
ATOM 3278 N N . PRO A 1 430 ? 3.476 19.140 7.394 1.00 91.19 430 PR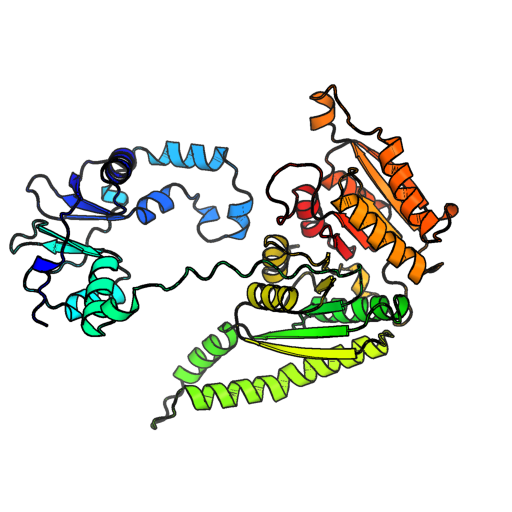O A N 1
ATOM 3279 C CA . PRO A 1 430 ? 2.395 18.192 7.663 1.00 91.19 430 PRO A CA 1
ATOM 3280 C C . PRO A 1 430 ? 2.865 16.809 8.118 1.00 91.19 430 PRO A C 1
ATOM 3282 O O . PRO A 1 430 ? 2.341 16.291 9.098 1.00 91.19 430 PRO A O 1
ATOM 3285 N N . GLY A 1 431 ? 3.869 16.225 7.455 1.00 93.44 431 GLY A N 1
ATOM 3286 C CA . GLY A 1 431 ? 4.383 14.899 7.811 1.00 93.44 431 GLY A CA 1
ATOM 3287 C C . GLY A 1 431 ? 4.968 14.843 9.225 1.00 93.44 431 GLY A C 1
ATOM 3288 O O . GLY A 1 431 ? 4.587 13.976 10.011 1.00 93.44 431 GLY A O 1
ATOM 3289 N N . GLU A 1 432 ? 5.821 15.807 9.580 1.00 94.00 432 GLU A N 1
ATOM 3290 C CA . GLU A 1 432 ? 6.428 15.914 10.916 1.00 94.00 432 GLU A CA 1
ATOM 3291 C C . GLU A 1 432 ? 5.380 16.111 12.010 1.00 94.00 432 GLU A C 1
ATOM 3293 O O . GLU A 1 432 ? 5.388 15.404 13.017 1.00 94.00 432 GLU A O 1
ATOM 3298 N N . VAL A 1 433 ? 4.457 17.054 11.803 1.00 96.56 433 VAL A N 1
ATOM 3299 C CA . VAL A 1 433 ? 3.402 17.360 12.774 1.00 96.56 433 VAL A CA 1
ATOM 3300 C C . VAL A 1 433 ? 2.534 16.129 13.008 1.00 96.56 433 VAL A C 1
ATOM 3302 O O . VAL A 1 433 ? 2.357 15.724 14.151 1.00 96.56 433 VAL A O 1
ATOM 3305 N N . ILE A 1 434 ? 2.078 15.464 11.941 1.00 97.75 434 ILE A N 1
ATOM 3306 C CA . ILE A 1 434 ? 1.273 14.239 12.039 1.00 97.75 434 ILE A CA 1
ATOM 3307 C C . ILE A 1 434 ? 2.003 13.156 12.846 1.00 97.75 434 ILE A C 1
ATOM 3309 O O . ILE A 1 434 ? 1.401 12.515 13.712 1.00 97.75 434 ILE A O 1
ATOM 3313 N N . LEU A 1 435 ? 3.295 12.938 12.583 1.00 96.62 435 LEU A N 1
ATOM 3314 C CA . LEU A 1 435 ? 4.100 11.937 13.286 1.00 96.62 435 LEU A CA 1
ATOM 3315 C C . LEU A 1 435 ? 4.286 12.279 14.770 1.00 96.62 435 LEU A C 1
ATOM 3317 O O . LEU A 1 435 ? 4.160 11.395 15.623 1.00 96.62 435 LEU A O 1
ATOM 3321 N N . ASN A 1 436 ? 4.543 13.549 15.083 1.00 96.69 436 ASN A N 1
ATOM 3322 C CA . ASN A 1 436 ? 4.688 14.025 16.456 1.00 96.69 436 ASN A CA 1
ATOM 3323 C C . ASN A 1 436 ? 3.368 13.908 17.219 1.00 96.69 436 ASN A C 1
ATOM 3325 O O . ASN A 1 436 ? 3.345 13.285 18.282 1.00 96.69 436 ASN A O 1
ATOM 3329 N N . THR A 1 437 ? 2.252 14.357 16.638 1.00 97.56 437 THR A N 1
ATOM 3330 C CA . THR A 1 437 ? 0.918 14.199 17.232 1.00 97.56 437 THR A CA 1
ATOM 3331 C C . THR A 1 437 ? 0.591 12.725 17.472 1.00 97.56 437 THR A C 1
ATOM 3333 O O . THR A 1 437 ? 0.130 12.367 18.555 1.00 97.56 437 THR A O 1
ATOM 3336 N N . ALA A 1 438 ? 0.883 11.833 16.518 1.00 96.56 438 ALA A N 1
ATOM 3337 C CA . ALA A 1 438 ? 0.650 10.396 16.682 1.00 96.56 438 ALA A CA 1
ATOM 3338 C C . ALA A 1 438 ? 1.426 9.802 17.872 1.00 96.56 438 ALA A C 1
ATOM 3340 O O . ALA A 1 438 ? 0.915 8.935 18.591 1.00 96.56 438 ALA A O 1
ATOM 3341 N N . LYS A 1 439 ? 2.657 10.274 18.096 1.00 94.81 439 LYS A N 1
ATOM 3342 C CA . LYS A 1 439 ? 3.502 9.864 19.221 1.00 94.81 439 LYS A CA 1
ATOM 3343 C C . LYS A 1 439 ? 2.994 10.436 20.545 1.00 94.81 439 LYS A C 1
ATOM 3345 O O . LYS A 1 439 ? 2.799 9.676 21.494 1.00 94.81 439 LYS A O 1
ATOM 3350 N N . GLU A 1 440 ? 2.745 11.740 20.599 1.00 96.00 440 GLU A N 1
ATOM 3351 C CA . GLU A 1 440 ? 2.285 12.469 21.788 1.00 96.00 440 GLU A CA 1
ATOM 3352 C C . GLU A 1 440 ? 0.934 11.959 22.285 1.00 96.00 440 GLU A C 1
ATOM 3354 O O . GLU A 1 440 ? 0.778 11.629 23.462 1.00 96.00 440 GLU A O 1
ATOM 3359 N N . LYS A 1 441 ? -0.022 11.794 21.367 1.00 95.62 441 LYS A N 1
ATOM 3360 C CA . LYS A 1 441 ? -1.368 11.280 21.652 1.00 95.62 441 LYS A CA 1
ATOM 3361 C C . LYS A 1 441 ? -1.408 9.759 21.778 1.00 95.62 441 LYS A C 1
ATOM 3363 O O . LYS A 1 441 ? -2.447 9.174 22.072 1.00 95.62 441 LYS A O 1
ATOM 3368 N N . ARG A 1 442 ? -0.258 9.094 21.608 1.00 93.88 442 ARG A N 1
ATOM 3369 C CA . ARG A 1 442 ? -0.090 7.639 21.715 1.00 93.88 442 ARG A CA 1
ATOM 3370 C C . ARG A 1 442 ? -1.104 6.874 20.867 1.00 93.88 442 ARG A C 1
ATOM 3372 O O . ARG A 1 442 ? -1.560 5.807 21.281 1.00 93.88 442 ARG A O 1
ATOM 3379 N N . THR A 1 443 ? -1.371 7.375 19.672 1.00 94.31 443 THR A N 1
ATOM 3380 C CA . THR A 1 443 ? -2.318 6.828 18.702 1.00 94.31 443 THR A CA 1
ATOM 3381 C C . THR A 1 443 ? -2.051 5.352 18.391 1.00 94.31 443 THR A C 1
ATOM 3383 O O . THR A 1 443 ? -0.897 4.899 18.385 1.00 94.31 443 THR A O 1
ATOM 3386 N N . ASN A 1 444 ? -3.120 4.595 18.138 1.00 95.88 444 ASN A N 1
ATOM 3387 C CA . ASN A 1 444 ? -3.077 3.182 17.759 1.00 95.88 444 ASN A CA 1
ATOM 3388 C C . ASN A 1 444 ? -3.372 2.972 16.268 1.00 95.88 444 ASN A C 1
ATOM 3390 O O . ASN A 1 444 ? -2.744 2.114 15.649 1.00 95.88 444 ASN A O 1
ATOM 3394 N N . LEU A 1 445 ? -4.262 3.791 15.699 1.00 97.62 445 LEU A N 1
ATOM 3395 C CA . LEU A 1 445 ? -4.524 3.872 14.264 1.00 97.62 445 LEU A CA 1
ATOM 3396 C C . LEU A 1 445 ? -4.310 5.299 13.768 1.00 97.62 445 LEU A C 1
ATOM 3398 O O . LEU A 1 445 ? -4.996 6.214 14.207 1.00 97.62 445 LEU A O 1
ATOM 3402 N N . LEU A 1 446 ? -3.388 5.478 12.833 1.00 98.31 446 LEU A N 1
ATOM 3403 C CA . LEU A 1 446 ? -3.248 6.697 12.048 1.00 98.31 446 LEU A CA 1
ATOM 3404 C C . LEU A 1 446 ? -3.827 6.406 10.664 1.00 98.31 446 LEU A C 1
ATOM 3406 O O . LEU A 1 446 ? -3.258 5.612 9.919 1.00 98.31 446 LEU A O 1
ATOM 3410 N N . ILE A 1 447 ? -4.964 7.005 10.331 1.00 97.94 447 ILE A N 1
ATOM 3411 C CA . ILE A 1 447 ? -5.665 6.761 9.069 1.00 97.94 447 ILE A CA 1
ATOM 3412 C C . ILE A 1 447 ? -5.735 8.048 8.257 1.00 97.94 447 ILE A C 1
ATOM 3414 O O . ILE A 1 447 ? -6.174 9.080 8.751 1.00 97.94 447 ILE A O 1
ATOM 3418 N N . LEU A 1 448 ? -5.239 8.000 7.024 1.00 95.81 448 LEU A N 1
ATOM 3419 C CA . LEU A 1 448 ? -5.094 9.168 6.164 1.00 95.81 448 LEU A CA 1
ATOM 3420 C C . LEU A 1 448 ? -5.407 8.834 4.713 1.00 95.81 448 LEU A C 1
ATOM 3422 O O . LEU A 1 448 ? -5.257 7.695 4.265 1.00 95.81 448 LEU A O 1
ATOM 3426 N N . GLY A 1 449 ? -5.795 9.862 3.964 1.00 92.00 449 GLY A N 1
ATOM 3427 C CA . GLY A 1 449 ? -5.956 9.749 2.526 1.00 92.00 449 GLY A CA 1
ATOM 3428 C C . GLY A 1 449 ? -4.639 9.363 1.858 1.00 92.00 449 GLY A C 1
ATOM 3429 O O . GLY A 1 449 ? -3.556 9.828 2.230 1.00 92.00 449 GLY A O 1
ATOM 3430 N N . ARG A 1 450 ? -4.719 8.538 0.815 1.00 86.75 450 ARG A N 1
ATOM 3431 C CA . ARG A 1 450 ? -3.580 8.199 -0.050 1.00 86.75 450 ARG A CA 1
ATOM 3432 C C . ARG A 1 450 ? -2.961 9.441 -0.682 1.00 86.75 450 ARG A C 1
ATOM 3434 O O . ARG A 1 450 ? -1.768 9.443 -0.994 1.00 86.75 450 ARG A O 1
ATOM 3441 N N . ARG A 1 451 ? -3.762 10.493 -0.855 1.00 81.19 451 ARG A N 1
ATOM 3442 C CA . ARG A 1 451 ? -3.375 11.760 -1.460 1.00 81.19 451 ARG A CA 1
ATOM 3443 C C . ARG A 1 451 ? -4.028 12.959 -0.806 1.00 81.19 451 ARG A C 1
ATOM 3445 O O . ARG A 1 451 ? -5.029 12.825 -0.122 1.00 81.19 451 ARG A O 1
ATOM 3452 N N . GLY A 1 452 ? -3.437 14.115 -1.089 1.00 70.81 452 GLY A N 1
ATOM 3453 C CA . GLY A 1 452 ? -4.034 15.413 -0.821 1.00 70.81 452 GLY A CA 1
ATOM 3454 C C . GLY A 1 452 ? -4.474 16.131 -2.097 1.00 70.81 452 GLY A C 1
ATOM 3455 O O . GLY A 1 452 ? -4.677 15.516 -3.141 1.00 70.81 452 GLY A O 1
ATOM 3456 N N . ARG A 1 453 ? -4.552 17.461 -2.041 1.00 64.69 453 ARG A N 1
ATOM 3457 C CA . ARG A 1 453 ? -5.101 18.330 -3.111 1.00 64.69 453 ARG A CA 1
ATOM 3458 C C . ARG A 1 453 ? -4.268 18.497 -4.406 1.00 64.69 453 ARG A C 1
ATOM 3460 O O . ARG A 1 453 ? -4.643 19.282 -5.271 1.00 64.69 453 ARG A O 1
ATOM 3467 N N . SER A 1 454 ? -3.112 17.849 -4.558 1.00 58.56 454 SER A N 1
ATOM 3468 C CA . SER A 1 454 ? -2.203 18.069 -5.706 1.00 58.56 454 SER A CA 1
ATOM 3469 C C . SER A 1 454 ? -2.638 17.325 -6.988 1.00 58.56 454 SER A C 1
ATOM 3471 O O . SER A 1 454 ? -2.844 16.116 -6.941 1.00 58.56 454 SER A O 1
ATOM 3473 N N . ALA A 1 455 ? -2.665 18.017 -8.134 1.00 43.84 455 ALA A N 1
ATOM 3474 C CA . ALA A 1 455 ? -3.257 17.602 -9.421 1.00 43.84 455 ALA A CA 1
ATOM 3475 C C . ALA A 1 455 ? -2.517 16.531 -10.274 1.00 43.84 455 ALA A C 1
ATOM 3477 O O . ALA A 1 455 ? -2.714 16.481 -11.486 1.00 43.84 455 ALA A O 1
ATOM 3478 N N . PHE A 1 456 ? -1.663 15.671 -9.705 1.00 47.81 456 PHE A N 1
ATOM 3479 C CA . PHE A 1 456 ? -0.921 14.666 -10.494 1.00 47.81 456 PHE A CA 1
ATOM 3480 C C . PHE A 1 456 ? -1.455 13.230 -10.315 1.00 47.81 456 PHE A C 1
ATOM 3482 O O . PHE A 1 456 ? -1.426 12.693 -9.209 1.00 47.81 456 PHE A O 1
ATOM 3489 N N . GLN A 1 457 ? -1.877 12.624 -11.441 1.00 55.00 457 GLN A N 1
ATOM 3490 C CA . GLN A 1 457 ? -2.308 11.227 -11.690 1.00 55.00 457 GLN A CA 1
ATOM 3491 C C . GLN A 1 457 ? -3.020 10.521 -10.525 1.00 55.00 457 GLN A C 1
ATOM 3493 O O . GLN A 1 457 ? -2.326 9.928 -9.723 1.00 55.00 457 GLN A O 1
ATOM 3498 N N . GLU A 1 458 ? -4.352 10.449 -10.470 1.00 56.56 458 GLU A N 1
ATOM 3499 C CA . GLU A 1 458 ? -5.215 9.950 -9.362 1.00 56.56 458 GLU A CA 1
ATOM 3500 C C . GLU A 1 458 ? -4.847 8.632 -8.634 1.00 56.56 458 GLU A C 1
ATOM 3502 O O . GLU A 1 458 ? -5.291 8.424 -7.510 1.00 56.56 458 GLU A O 1
ATOM 3507 N N . LEU A 1 459 ? -3.890 7.828 -9.122 1.00 58.44 459 LEU A N 1
ATOM 3508 C CA . LEU A 1 459 ? -3.524 6.527 -8.537 1.00 58.44 459 LEU A CA 1
ATOM 3509 C C . LEU A 1 459 ? -2.233 6.401 -7.666 1.00 58.44 459 LEU A C 1
ATOM 3511 O O . LEU A 1 459 ? -2.137 5.440 -6.903 1.00 58.44 459 LEU A O 1
ATOM 3515 N N . PHE A 1 460 ? -1.223 7.285 -7.703 1.00 66.12 460 PHE A N 1
ATOM 3516 C CA . PHE A 1 460 ? -0.054 7.213 -6.778 1.00 66.12 460 PHE A CA 1
ATOM 3517 C C . PHE A 1 460 ? -0.304 7.723 -5.340 1.00 66.12 460 PHE A C 1
ATOM 3519 O O . PHE A 1 460 ? -1.366 8.221 -4.994 1.00 66.12 460 PHE A O 1
ATOM 3526 N N . MET A 1 461 ? 0.697 7.593 -4.468 1.00 76.94 461 MET A N 1
ATOM 3527 C CA . MET A 1 461 ? 0.661 8.077 -3.085 1.00 76.94 461 MET A CA 1
ATOM 3528 C C . MET A 1 461 ? 1.284 9.478 -2.950 1.00 76.94 461 MET A C 1
ATOM 3530 O O . MET A 1 461 ? 2.336 9.758 -3.537 1.00 76.94 461 MET A O 1
ATOM 3534 N N . GLY A 1 462 ? 0.653 10.346 -2.155 1.00 79.69 462 GLY A N 1
ATOM 3535 C CA . GLY A 1 462 ? 1.127 11.696 -1.837 1.00 79.69 462 GLY A CA 1
ATOM 3536 C C . GLY A 1 462 ? 2.394 11.710 -0.974 1.00 79.69 462 GLY A C 1
ATOM 3537 O O . GLY A 1 462 ? 2.750 10.707 -0.356 1.00 79.69 462 GLY A O 1
ATOM 3538 N N . SER A 1 463 ? 3.084 12.854 -0.929 1.00 83.62 463 SER A N 1
ATOM 3539 C CA . SER A 1 463 ? 4.324 13.022 -0.153 1.00 83.62 463 SER A CA 1
ATOM 3540 C C . SER A 1 463 ? 4.110 12.819 1.349 1.00 83.62 463 SER A C 1
ATOM 3542 O O . SER A 1 463 ? 4.853 12.061 1.963 1.00 83.62 463 SER A O 1
ATOM 3544 N N . VAL A 1 464 ? 3.056 13.417 1.914 1.00 89.19 464 VAL A N 1
ATOM 3545 C CA . VAL A 1 464 ? 2.717 13.295 3.342 1.00 89.19 464 VAL A CA 1
ATOM 3546 C C . VAL A 1 464 ? 2.400 11.846 3.704 1.00 89.19 464 VAL A C 1
ATOM 3548 O O . VAL A 1 464 ? 2.978 11.303 4.641 1.00 89.19 464 VAL A O 1
ATOM 3551 N N . SER A 1 465 ? 1.544 11.175 2.928 1.00 89.06 465 SER A N 1
ATOM 3552 C CA . SER A 1 465 ? 1.175 9.786 3.209 1.00 89.06 465 SER A CA 1
ATOM 3553 C C . SER A 1 465 ? 2.376 8.842 3.126 1.00 89.06 465 SER A C 1
ATOM 3555 O O . SER A 1 465 ? 2.517 7.950 3.959 1.00 89.06 465 SER A O 1
ATOM 3557 N N . ARG A 1 466 ? 3.295 9.086 2.183 1.00 86.88 466 ARG A N 1
ATOM 3558 C CA . ARG A 1 466 ? 4.556 8.342 2.063 1.00 86.88 466 ARG A CA 1
ATOM 3559 C C . ARG A 1 466 ? 5.437 8.497 3.294 1.00 86.88 466 ARG A C 1
ATOM 3561 O O . ARG A 1 466 ? 5.886 7.499 3.851 1.00 86.88 466 ARG A O 1
ATOM 3568 N N . GLU A 1 467 ? 5.663 9.738 3.707 1.00 88.31 467 GLU A N 1
ATOM 3569 C CA . GLU A 1 467 ? 6.485 10.062 4.867 1.00 88.31 467 GLU A CA 1
ATOM 3570 C C . GLU A 1 467 ? 5.927 9.413 6.142 1.00 88.31 467 GLU A C 1
ATOM 3572 O O . GLU A 1 467 ? 6.663 8.767 6.893 1.00 88.31 467 GLU A O 1
ATOM 3577 N N . VAL A 1 468 ? 4.608 9.509 6.341 1.00 92.31 468 VAL A N 1
ATOM 3578 C CA . VAL A 1 468 ? 3.915 8.918 7.489 1.00 92.31 468 VAL A CA 1
ATOM 3579 C C . VAL A 1 468 ? 4.054 7.399 7.507 1.00 92.31 468 VAL A C 1
ATOM 3581 O O . VAL A 1 468 ? 4.430 6.846 8.538 1.00 92.31 468 VAL A O 1
ATOM 3584 N N . VAL A 1 469 ? 3.799 6.700 6.397 1.00 90.06 469 VAL A N 1
ATOM 3585 C CA . VAL A 1 469 ? 3.908 5.229 6.368 1.00 90.06 469 VAL A CA 1
ATOM 3586 C C . VAL A 1 469 ? 5.344 4.761 6.617 1.00 90.06 469 VAL A C 1
ATOM 3588 O O . VAL A 1 469 ? 5.559 3.738 7.273 1.00 90.06 469 VAL A O 1
ATOM 3591 N N . GLN A 1 470 ? 6.327 5.510 6.117 1.00 84.62 470 GLN A N 1
ATOM 3592 C CA . GLN A 1 470 ? 7.739 5.180 6.277 1.00 84.62 470 GLN A CA 1
ATOM 3593 C C . GLN A 1 470 ? 8.210 5.344 7.726 1.00 84.62 470 GLN A C 1
ATOM 3595 O O . GLN A 1 470 ? 8.959 4.506 8.225 1.00 84.62 470 GLN A O 1
ATOM 3600 N N . ARG A 1 471 ? 7.776 6.409 8.407 1.00 88.00 471 ARG A N 1
ATOM 3601 C CA . ARG A 1 471 ? 8.311 6.794 9.723 1.00 88.00 471 ARG A CA 1
ATOM 3602 C C . ARG A 1 471 ? 7.433 6.367 10.896 1.00 88.00 471 ARG A C 1
ATOM 3604 O O . ARG A 1 471 ? 7.950 6.114 11.984 1.00 88.00 471 ARG A O 1
ATOM 3611 N N . CYS A 1 472 ? 6.120 6.249 10.704 1.00 89.62 472 CYS A N 1
ATOM 3612 C CA . CYS A 1 472 ? 5.203 5.782 11.739 1.00 89.62 472 CYS A CA 1
ATOM 3613 C C . CYS A 1 472 ? 5.284 4.256 11.846 1.00 89.62 472 CYS A C 1
ATOM 3615 O O . CYS A 1 472 ? 4.708 3.517 11.040 1.00 89.62 472 C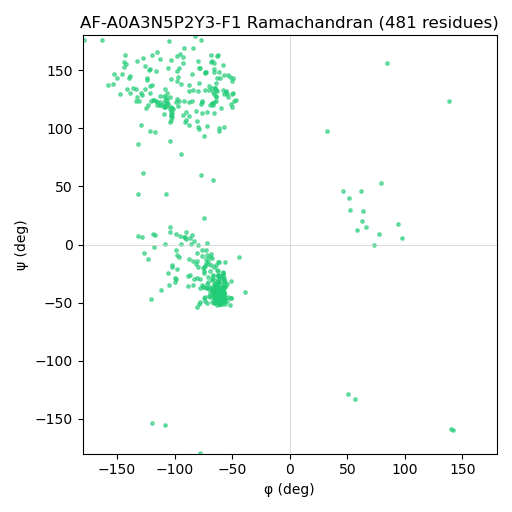YS A O 1
ATOM 3617 N N . THR A 1 473 ? 6.035 3.772 12.834 1.00 87.56 473 THR A N 1
ATOM 3618 C CA . THR A 1 473 ? 6.255 2.333 13.041 1.00 87.56 473 THR A CA 1
ATOM 3619 C C . THR A 1 473 ? 5.484 1.750 14.213 1.00 87.56 473 THR A C 1
ATOM 3621 O O . THR A 1 473 ? 5.167 0.562 14.178 1.00 87.56 473 THR A O 1
ATOM 3624 N N . ASP A 1 474 ? 5.119 2.570 15.199 1.00 86.94 474 ASP A N 1
ATOM 3625 C CA . ASP A 1 474 ? 4.392 2.121 16.385 1.00 86.94 474 ASP A CA 1
ATOM 3626 C C . ASP A 1 474 ? 2.898 1.921 16.126 1.00 86.94 474 ASP A C 1
ATOM 3628 O O . ASP A 1 474 ? 2.352 0.862 16.444 1.00 86.94 474 ASP A O 1
ATOM 3632 N N . ALA A 1 475 ? 2.231 2.926 15.555 1.00 92.88 475 ALA A N 1
ATOM 3633 C CA . ALA A 1 475 ? 0.808 2.859 15.238 1.00 92.88 475 ALA A CA 1
ATOM 3634 C C . ALA A 1 475 ? 0.577 2.065 13.943 1.00 92.88 475 ALA A C 1
ATOM 3636 O O . ALA A 1 475 ? 1.428 2.030 13.048 1.00 92.88 475 ALA A O 1
ATOM 3637 N N . THR A 1 476 ? -0.590 1.436 13.822 1.00 96.25 476 THR A N 1
ATOM 3638 C CA . THR A 1 476 ? -1.053 0.952 12.520 1.00 96.25 476 THR A CA 1
ATOM 3639 C C . THR A 1 476 ? -1.354 2.155 11.636 1.00 96.25 476 THR A C 1
ATOM 3641 O O . THR A 1 476 ? -1.991 3.104 12.090 1.00 96.25 476 THR A O 1
ATOM 3644 N N . VAL A 1 477 ? -0.897 2.114 10.383 1.00 97.12 477 VAL A N 1
ATOM 3645 C CA . VAL A 1 477 ? -1.153 3.177 9.404 1.00 97.12 477 VAL A CA 1
ATOM 3646 C C . VAL A 1 477 ? -2.130 2.662 8.356 1.00 97.12 477 VAL A C 1
ATOM 3648 O O . VAL A 1 477 ? -1.818 1.685 7.678 1.00 97.12 477 VAL A O 1
ATOM 3651 N N . GLY A 1 478 ? -3.296 3.296 8.239 1.00 96.88 478 GLY A N 1
ATOM 3652 C CA . GLY A 1 478 ? -4.289 3.028 7.198 1.00 96.88 478 GLY A CA 1
ATOM 3653 C C . GLY A 1 478 ? -4.213 4.089 6.105 1.00 96.88 478 GLY A C 1
ATOM 3654 O O . GLY A 1 478 ? -4.454 5.262 6.370 1.00 96.88 478 GLY A O 1
ATOM 3655 N N . VAL A 1 479 ? -3.864 3.693 4.886 1.00 95.12 479 VAL A N 1
ATOM 3656 C CA . VAL A 1 479 ? -3.809 4.577 3.717 1.00 95.12 479 VAL A CA 1
ATOM 3657 C C . VAL A 1 479 ? -5.034 4.315 2.858 1.00 95.12 479 VAL A C 1
ATOM 3659 O O . VAL A 1 479 ? -5.111 3.275 2.207 1.00 95.12 479 VAL A O 1
ATOM 3662 N N . VAL A 1 480 ? -5.979 5.249 2.856 1.00 92.25 480 VAL A N 1
ATOM 3663 C CA . VAL A 1 480 ? -7.273 5.080 2.187 1.00 92.25 480 VAL A CA 1
ATOM 3664 C C . VAL A 1 480 ? -7.208 5.611 0.762 1.00 92.25 480 VAL A C 1
ATOM 3666 O O . VAL A 1 480 ? -6.855 6.770 0.522 1.00 92.25 480 VAL A O 1
ATOM 3669 N N . SER A 1 481 ? -7.523 4.744 -0.192 1.00 79.56 481 SER A N 1
ATOM 3670 C CA . SER A 1 481 ? -7.674 5.105 -1.600 1.00 79.56 481 SER A CA 1
ATOM 3671 C C . SER A 1 481 ? -9.098 5.645 -1.796 1.00 79.56 481 SER A C 1
ATOM 3673 O O . SER A 1 481 ? -10.037 5.079 -1.248 1.00 79.56 481 SER A O 1
ATOM 3675 N N . GLY A 1 482 ? -9.263 6.783 -2.481 1.00 66.25 482 GLY A N 1
ATOM 3676 C CA . GLY A 1 482 ? -10.597 7.349 -2.732 1.00 66.25 482 GLY A CA 1
ATOM 3677 C C . GLY A 1 482 ? -11.441 6.407 -3.599 1.00 66.25 482 GLY A C 1
ATOM 3678 O O . GLY A 1 482 ? -10.883 5.746 -4.477 1.00 66.25 482 GLY A O 1
ATOM 3679 N N . TYR A 1 483 ? -12.746 6.342 -3.321 1.00 55.44 483 TYR A N 1
ATOM 3680 C CA . TYR A 1 483 ? -13.725 5.512 -4.036 1.00 55.44 483 TYR A CA 1
ATOM 3681 C C . TYR A 1 483 ? -14.309 6.230 -5.250 1.00 55.44 483 TYR A C 1
ATOM 3683 O O . TYR A 1 483 ? -14.557 7.455 -5.132 1.00 55.44 483 TYR A O 1
#

Mean predicted aligned error: 15.72 Å

Secondary structure (DSSP, 8-state):
----HHHHPBPPPEEETT-BHHHHHHHHHHTT-SEEEEE-TTS-EEEEEEHHHHHHHTS-GGGTT-HHHHTT--HHHHHHHHHHHTT-BHHHHSBSS---B-TT--HHHHHHHHHHT--SEEEEE-TT--EEEEEEHHHHHHHHHHHTTGGGT-TT----PPPPPP-----TTSEEEEE--SSHHHHHHHHHHHHHHHHHGGG--EEEEEEEE-THHHHHHHHHHTT----S---HHHHHHHHHHHHIIIIIHHHHHHHHHHHHHTT--SEEEEEEEES-HHHHHHHHHHHTT-SEEEEES--S---SSSPPPHHHHHHHHS---SEEEEE-GGGGGPPTT--S-SEEEEEE-SSHHHHHHHHHHHHHHHHHGGG--EEEEEEEE-HHHHTT-S--SS-HHHHHHHHHHHHHHTT--GGGEEEEEEES-HHHHHHHHHHHTT-SEEEEES--S--S-TTS--HHHHHHHHH--SSEEEEEPP-

pLDDT: mean 81.91, std 17.27, range [37.12, 98.75]

Foldseek 3Di:
DPDFLLNLFAAAAEDEQQDALQRQVVSCVVVVHQKYFYAYPVQATQWMAGVVLSVVQLQPPVCPPPVPVVVVDDPVSSVVSVVVRGGHGCNVSTDRDAAAAERRDDLVVVVCSCPVVVDQKHFYADPRRHGPGIDGPVSNVVVVCVVVVCVVVPPDPDPPDPPDQDPQPDDAPAEEEQEAALDPLSLLLLLLLLLQLQLLDNSHQEYEYEYEDECVVVVVVCVVCVVDDDDDDDPPVVCVVVVVVCCCVPPVVVSLVVSVVSSVQLRHPHYYHYYYHYHDLLVVSQVCQRVDNHQEYTYEQEHDDDDDDQFGYPSRVSNQFFFHQHKYKHAAPQSSPDDRPADLFLEEEQEWPPALLSLQLLLNVLSSCLSCPVSNQAYEYEYEDAPVVVVPDPDDPDDPCRGLVSSLCSNVVSVHDPVRYHYYYYYHDLLVVLLVCCVVVVGQEYTYEQDDDDDPDLGHGYPSLVSNSGPVRHHIYIYHRRD